Protein 6IQG (pdb70)

Foldseek 3Di:
DKDKDKDFWALVQLQDPVHWTKIKIKIKPQAPPWNDKDKWKAWQNHTDDPKAWDDWDDPVPRMIMTMIMGIDHSVSQLVWTKIKMWIDTPVDPHIDIDIDGFDDDDWWAWDKDKDFFDPVQLVDQKTKIKIKTDDGPPQRKDKFKAWPVGGQHQKDKDRWDQDPVRHTMIMIIHIDGSVCQVPFTKMKMKMADDVDVSRIDIDIDGD/DKDKDKAFWALVQLLDPVHWTKIKIKIKFQAPVWNDKDKWKDFQNNTDPPKDWDDWDDPVPHIIMTMIMGTDHSVSQCVWTKMKIWMDIPVDPDIDIDIDGQPDDDFDAWDKDWDCFDPPPLVDQKTKTKIKTDDGPDQRWDKFKAFPPGGQDQKAKDRWDQDPVRHTMIMIIGIDGSVCLVVQGKMKMWIADPPDDSRIDIDIDGD/DFDDDPHDGDDDD/DFDDDPRHTDDDD

InterPro domains:
  IPR003006 Immunoglobulin/major histocompatibility complex, conserved site [PS00290] (200-206)
  IPR003006 Immunoglobulin/major histocompatibility complex, conserved site [PS00290] (425-431)
  IPR003597 Immunoglobulin C1-set [PF07654] (127-207)
  IPR003597 Immunoglobulin C1-set [PF07654] (242-330)
  IPR003597 Immunoglobulin C1-set [PF07654] (350-434)
  IPR003597 Immunoglobulin C1-set [SM00407] (141-212)
  IPR003597 Immunoglobulin C1-set [SM00407] (258-333)
  IPR003597 Immunoglobulin C1-set [SM00407] (364-437)
  IPR003599 Immunoglobulin domain subtype [SM00409] (7-118)
  IPR003599 Immunoglobulin domain subtype [SM00409] (354-446)
  IPR007110 Immunoglobulin-like domain [PS50835] (1-96)
  IPR007110 Immunoglobulin-like domain [PS50835] (125-218)
  IPR007110 Immunoglobulin-like domain [PS50835] (240-339)
  IPR007110 Immunoglobulin-like domain [PS50835] (348-444)
  IPR013106 Immunoglobulin V-set domain [PF07686] (12-117)
  IPR013106 Immunoglobulin V-set domain [SM00406] (17-98)
  IPR013783 Immunoglobulin-like fold [G3DSA:2.60.40.10] (1-121)
  IPR013783 Immunoglobulin-like fold [G3DSA:2.60.40.10] (122-227)
  IPR013783 Immunoglobulin-like fold [G3DSA:2.60.40.10] (228-339)
  IPR013783 Immunoglobulin-like fold [G3DSA:2.60.40.10] (340-449)

Structure (mmCIF, N/CA/C/O backbone):
data_6IQG
#
_entry.id   6IQG
#
_cell.length_a   66.062
_cell.length_b   60.507
_cell.length_c   69.526
_cell.angle_alpha   90.00
_cell.angle_beta   101.25
_cell.angle_gamma   90.00
#
_symmetry.space_group_name_H-M   'P 1 21 1'
#
loop_
_entity.id
_entity.type
_entity.pdbx_description
1 polymer 'Immunoglobulin gamma-1 heavy chain'
2 polymer '18-mer peptide G(HCS)DCAYHRGELVWCT(HCS)H(NH2)'
3 branched 2-acetamido-2-deoxy-beta-D-glucopyranose-(1-2)-alpha-D-mannopyranose-(1-3)-[2-acetamido-2-deoxy-beta-D-glucopyranose-(1-2)-alpha-D-mannopyranose-(1-6)]beta-D-mannopyranose-(1-4)-2-acetamido-2-deoxy-beta-D-glucopyranose-(1-4)-[alpha-L-fucopyranose-(1-6)]2-acetamido-2-deoxy-beta-D-glucopyranose
4 non-polymer 'CHLORIDE ION'
5 water water
#
loop_
_atom_site.group_PDB
_atom_site.id
_atom_site.type_symbol
_atom_site.label_atom_id
_atom_site.label_alt_id
_atom_site.label_comp_id
_atom_site.label_asym_id
_atom_site.label_entity_id
_atom_site.label_seq_id
_atom_site.pdbx_PDB_ins_code
_atom_site.Cartn_x
_atom_site.Cartn_y
_atom_site.Cartn_z
_atom_site.occupancy
_atom_site.B_iso_or_equiv
_atom_site.auth_seq_id
_atom_site.auth_comp_id
_atom_site.auth_asym_id
_atom_site.auth_atom_id
_atom_site.pdbx_PDB_model_num
ATOM 1 N N . GLY A 1 2 ? 11.896 3.661 -22.089 1.00 41.23 237 GLY A N 1
ATOM 2 C CA . GLY A 1 2 ? 11.198 2.522 -21.490 1.00 47.30 237 GLY A CA 1
ATOM 3 C C . GLY A 1 2 ? 10.736 2.645 -20.027 1.00 52.64 237 GLY A C 1
ATOM 4 O O . GLY A 1 2 ? 11.352 3.362 -19.227 1.00 62.23 237 GLY A O 1
ATOM 5 N N . PRO A 1 3 ? 9.656 1.928 -19.655 1.00 43.98 238 PRO A N 1
ATOM 6 C CA . PRO A 1 3 ? 9.001 1.980 -18.332 1.00 41.92 238 PRO A CA 1
ATOM 7 C C . PRO A 1 3 ? 9.934 1.698 -17.180 1.00 43.42 238 PRO A C 1
ATOM 8 O O . PRO A 1 3 ? 11.035 1.201 -17.398 1.00 46.78 238 PRO A O 1
ATOM 12 N N . SER A 1 4 ? 9.489 1.978 -15.963 1.00 41.29 239 SER A N 1
ATOM 13 C CA . SER A 1 4 ? 10.328 1.724 -14.798 1.00 40.74 239 SER A CA 1
ATOM 14 C C . SER A 1 4 ? 9.552 0.866 -13.784 1.00 37.60 239 SER A C 1
ATOM 15 O O . SER A 1 4 ? 8.323 0.766 -13.849 1.00 32.51 239 SER A O 1
ATOM 18 N N . VAL A 1 5 ? 10.292 0.221 -12.882 1.00 39.09 240 VAL A N 1
ATOM 19 C CA . VAL A 1 5 ? 9.762 -0.779 -11.942 1.00 32.60 240 VAL A CA 1
ATOM 20 C C . VAL A 1 5 ? 10.372 -0.686 -10.555 1.00 34.91 240 VAL A C 1
ATOM 21 O O . VAL A 1 5 ? 11.587 -0.834 -10.379 1.00 35.38 240 VAL A O 1
ATOM 25 N N . PHE A 1 6 ? 9.527 -0.469 -9.560 1.00 37.84 241 PHE A N 1
ATOM 26 C CA . PHE A 1 6 ? 10.001 -0.293 -8.190 1.00 37.23 241 PHE A CA 1
ATOM 27 C C . PHE A 1 6 ? 9.470 -1.367 -7.289 1.00 36.50 241 PHE A C 1
ATOM 28 O O . PHE A 1 6 ? 8.264 -1.553 -7.223 1.00 38.22 241 PHE A O 1
ATOM 36 N N . LEU A 1 7 ? 10.363 -2.074 -6.603 1.00 36.12 242 LEU A N 1
ATOM 37 C CA . LEU A 1 7 ? 9.960 -3.197 -5.761 1.00 35.53 242 LEU A CA 1
ATOM 38 C C . LEU A 1 7 ? 9.983 -2.852 -4.248 1.00 40.02 242 LEU A C 1
ATOM 39 O O . LEU A 1 7 ? 11.042 -2.560 -3.676 1.00 42.52 242 LEU A O 1
ATOM 44 N N . PHE A 1 8 ? 8.815 -2.891 -3.604 1.00 37.36 243 PHE A N 1
ATOM 45 C CA . PHE A 1 8 ? 8.689 -2.438 -2.220 1.00 34.75 243 PHE A CA 1
ATOM 46 C C . PHE A 1 8 ? 8.527 -3.545 -1.159 1.00 30.02 243 PHE A C 1
ATOM 47 O O . PHE A 1 8 ? 7.814 -4.521 -1.350 1.00 32.03 243 PHE A O 1
ATOM 55 N N . PRO A 1 9 ? 9.183 -3.377 -0.016 1.00 30.08 244 PRO A N 1
ATOM 56 C CA . PRO A 1 9 ? 9.080 -4.387 1.033 1.00 32.23 244 PRO A CA 1
ATOM 57 C C . PRO A 1 9 ? 7.741 -4.336 1.727 1.00 29.04 244 PRO A C 1
ATOM 58 O O . PRO A 1 9 ? 7.045 -3.353 1.624 1.00 30.42 244 PRO A O 1
ATOM 62 N N . PRO A 1 10 ? 7.354 -5.414 2.396 1.00 33.28 245 PRO A N 1
ATOM 63 C CA . PRO A 1 10 ? 6.095 -5.360 3.134 1.00 31.84 245 PRO A CA 1
ATOM 64 C C . PRO A 1 10 ? 6.244 -4.463 4.328 1.00 27.13 245 PRO A C 1
ATOM 65 O O . PRO A 1 10 ? 7.358 -4.254 4.768 1.00 24.84 245 PRO A O 1
ATOM 69 N N . LYS A 1 11 ? 5.135 -3.942 4.831 1.00 29.91 246 LYS A N 1
ATOM 70 C CA . LYS A 1 11 ? 5.157 -3.045 5.988 1.00 31.56 246 LYS A CA 1
ATOM 71 C C . LYS A 1 11 ? 5.586 -3.777 7.284 1.00 31.83 246 LYS A C 1
ATOM 72 O O . LYS A 1 11 ? 5.122 -4.871 7.587 1.00 33.80 246 LYS A O 1
ATOM 78 N N . PRO A 1 12 ? 6.499 -3.178 8.046 1.00 28.34 247 PRO A N 1
ATOM 79 C CA . PRO A 1 12 ? 7.041 -3.849 9.221 1.00 31.05 247 PRO A CA 1
ATOM 80 C C . PRO A 1 12 ? 5.978 -4.371 10.221 1.00 37.21 247 PRO A C 1
ATOM 81 O O . PRO A 1 12 ? 6.086 -5.517 10.711 1.00 39.81 247 PRO A O 1
ATOM 85 N N . LYS A 1 13 ? 4.969 -3.571 10.536 1.00 30.31 248 LYS A N 1
ATOM 86 C CA . LYS A 1 13 ? 3.948 -4.089 11.406 1.00 31.93 248 LYS A CA 1
ATOM 87 C C . LYS A 1 13 ? 3.297 -5.287 10.745 1.00 36.92 248 LYS A C 1
ATOM 88 O O . LYS A 1 13 ? 2.779 -6.146 11.431 1.00 41.79 248 LYS A O 1
ATOM 94 N N . ASP A 1 14 ? 3.324 -5.382 9.422 1.00 35.91 249 ASP A N 1
ATOM 95 C CA . ASP A 1 14 ? 2.726 -6.553 8.784 1.00 36.25 249 ASP A CA 1
ATOM 96 C C . ASP A 1 14 ? 3.601 -7.841 8.866 1.00 39.80 249 ASP A C 1
ATOM 97 O O . ASP A 1 14 ? 3.067 -8.953 9.080 1.00 39.04 249 ASP A O 1
ATOM 102 N N . THR A 1 15 ? 4.921 -7.730 8.724 1.00 34.95 250 THR A N 1
ATOM 103 C CA . THR A 1 15 ? 5.719 -8.928 8.897 1.00 35.60 250 THR A CA 1
ATOM 104 C C . THR A 1 15 ? 5.783 -9.305 10.365 1.00 39.88 250 THR A C 1
ATOM 105 O O . THR A 1 15 ? 5.917 -10.491 10.698 1.00 38.72 250 THR A O 1
ATOM 109 N N . LEU A 1 16 ? 5.657 -8.316 11.252 1.00 36.61 251 LEU A N 1
ATOM 110 C CA . LEU A 1 16 ? 5.983 -8.569 12.656 1.00 35.46 251 LEU A CA 1
ATOM 111 C C . LEU A 1 16 ? 4.820 -9.097 13.495 1.00 35.91 251 LEU A C 1
ATOM 112 O O . LEU A 1 16 ? 5.050 -9.758 14.502 1.00 37.89 251 LEU A O 1
ATOM 117 N N . MET A 1 17 ? 3.586 -8.823 13.077 1.00 38.54 252 MET A N 1
ATOM 118 C CA . MET A 1 17 ? 2.387 -9.211 13.829 1.00 35.40 252 MET A CA 1
ATOM 119 C C . MET A 1 17 ? 1.712 -10.344 13.161 1.00 34.88 252 MET A C 1
ATOM 120 O O . MET A 1 17 ? 1.393 -10.283 11.988 1.00 36.00 252 MET A O 1
ATOM 125 N N . ILE A 1 18 ? 1.460 -11.386 13.919 1.00 36.73 253 ILE A N 1
ATOM 126 C CA . ILE A 1 18 ? 0.874 -12.556 13.319 1.00 37.21 253 ILE A CA 1
ATOM 127 C C . ILE A 1 18 ? -0.533 -12.287 12.833 1.00 34.51 253 ILE A C 1
ATOM 128 O O . ILE A 1 18 ? -1.016 -12.966 11.952 1.00 34.76 253 ILE A O 1
ATOM 133 N N . SER A 1 19 ? -1.178 -11.277 13.398 1.00 34.71 254 SER A N 1
ATOM 134 C CA . SER A 1 19 ? -2.558 -10.989 13.073 1.00 31.44 254 SER A CA 1
ATOM 135 C C . SER A 1 19 ? -2.634 -10.322 11.726 1.00 34.95 254 SER A C 1
ATOM 136 O O . SER A 1 19 ? -3.713 -10.241 11.144 1.00 35.73 254 SER A O 1
ATOM 139 N N . ARG A 1 20 ? -1.490 -9.834 11.235 1.00 34.61 255 ARG A N 1
ATOM 140 C CA . ARG A 1 20 ? -1.445 -9.103 9.957 1.00 35.44 255 ARG A CA 1
ATOM 141 C C . ARG A 1 20 ? -0.773 -9.866 8.798 1.00 35.63 255 ARG A C 1
ATOM 142 O O . ARG A 1 20 ? 0.171 -10.627 8.987 1.00 36.24 255 ARG A O 1
ATOM 150 N N . THR A 1 21 ? -1.230 -9.586 7.587 1.00 36.17 256 THR A N 1
ATOM 151 C CA . THR A 1 21 ? -0.723 -10.231 6.375 1.00 39.78 256 THR A CA 1
ATOM 152 C C . THR A 1 21 ? 0.200 -9.450 5.451 1.00 36.75 256 THR A C 1
ATOM 153 O O . THR A 1 21 ? -0.304 -8.818 4.528 1.00 37.19 256 THR A O 1
ATOM 157 N N . PRO A 1 22 ? 1.528 -9.583 5.630 1.00 35.64 257 PRO A N 1
ATOM 158 C CA . PRO A 1 22 ? 2.591 -8.892 4.873 1.00 38.96 257 PRO A CA 1
ATOM 159 C C . PRO A 1 22 ? 2.536 -9.141 3.381 1.00 36.08 257 PRO A C 1
ATOM 160 O O . PRO A 1 22 ? 2.197 -10.264 3.029 1.00 39.95 257 PRO A O 1
ATOM 164 N N . GLU A 1 23 ? 2.860 -8.151 2.543 1.00 30.31 258 GLU A N 1
ATOM 165 C CA . GLU A 1 23 ? 2.932 -8.376 1.106 1.00 30.21 258 GLU A CA 1
ATOM 166 C C . GLU A 1 23 ? 3.975 -7.500 0.394 1.00 33.07 258 GLU A C 1
ATOM 167 O O . GLU A 1 23 ? 4.078 -6.290 0.582 1.00 35.09 258 GLU A O 1
ATOM 173 N N . VAL A 1 24 ? 4.766 -8.156 -0.429 1.00 35.82 259 VAL A N 1
ATOM 174 C CA . VAL A 1 24 ? 5.691 -7.512 -1.356 1.00 37.52 259 VAL A CA 1
ATOM 175 C C . VAL A 1 24 ? 4.975 -6.854 -2.558 1.00 35.08 259 VAL A C 1
ATOM 176 O O . VAL A 1 24 ? 4.262 -7.530 -3.311 1.00 36.29 259 VAL A O 1
ATOM 180 N N . THR A 1 25 ? 5.161 -5.554 -2.758 1.00 30.05 260 THR A N 1
ATOM 181 C CA . THR A 1 25 ? 4.470 -4.877 -3.865 1.00 34.67 260 THR A CA 1
ATOM 182 C C . THR A 1 25 ? 5.389 -4.476 -5.047 1.00 36.97 260 THR A C 1
ATOM 183 O O . THR A 1 25 ? 6.380 -3.761 -4.876 1.00 37.56 260 THR A O 1
ATOM 187 N N . CYS A 1 26 ? 5.046 -4.945 -6.243 1.00 33.32 261 CYS A N 1
ATOM 188 C CA . CYS A 1 26 ? 5.828 -4.668 -7.427 1.00 32.92 261 CYS A CA 1
ATOM 189 C C . CYS A 1 26 ? 5.107 -3.645 -8.271 1.00 33.25 261 CYS A C 1
ATOM 190 O O . CYS A 1 26 ? 3.960 -3.843 -8.647 1.00 33.99 261 CYS A O 1
ATOM 193 N N . VAL A 1 27 ? 5.785 -2.541 -8.565 1.00 37.84 262 VAL A N 1
ATOM 194 C CA . VAL A 1 27 ? 5.144 -1.372 -9.188 1.00 36.67 262 VAL A CA 1
ATOM 195 C C . VAL A 1 27 ? 5.791 -1.002 -10.505 1.00 30.36 262 VAL A C 1
ATOM 196 O O . VAL A 1 27 ? 6.999 -0.841 -10.560 1.00 34.22 262 VAL A O 1
ATOM 200 N N . VAL A 1 28 ? 4.988 -0.846 -11.549 1.00 29.60 263 VAL A N 1
ATOM 201 C CA . VAL A 1 28 ? 5.496 -0.498 -12.881 1.00 30.97 263 VAL A CA 1
ATOM 202 C C . VAL A 1 28 ? 4.918 0.774 -13.448 1.00 28.12 263 VAL A C 1
ATOM 203 O O . VAL A 1 28 ? 3.802 0.784 -13.920 1.00 31.11 263 VAL A O 1
ATOM 207 N N . VAL A 1 29 ? 5.689 1.842 -13.449 1.00 31.99 264 VAL A N 1
ATOM 208 C CA . VAL A 1 29 ? 5.186 3.120 -13.972 1.00 34.70 264 VAL A CA 1
ATOM 209 C C . VAL A 1 29 ? 5.663 3.442 -15.394 1.00 32.61 264 VAL A C 1
ATOM 210 O O . VAL A 1 29 ? 6.409 2.673 -16.008 1.00 33.38 264 VAL A O 1
ATOM 214 N N . ASP A 1 30 ? 5.213 4.580 -15.908 1.00 30.19 265 ASP A N 1
ATOM 215 C CA . ASP A 1 30 ? 5.551 4.980 -17.263 1.00 30.58 265 ASP A CA 1
ATOM 216 C C . ASP A 1 30 ? 5.065 3.964 -18.301 1.00 35.37 265 ASP A C 1
ATOM 217 O O . ASP A 1 30 ? 5.683 3.786 -19.365 1.00 32.55 265 ASP A O 1
ATOM 222 N N . VAL A 1 31 ? 3.964 3.290 -17.987 1.00 34.75 266 VAL A N 1
ATOM 223 C CA . VAL A 1 31 ? 3.373 2.322 -18.895 1.00 33.24 266 VAL A CA 1
ATOM 224 C C . VAL A 1 31 ? 2.574 3.098 -19.938 1.00 34.19 266 VAL A C 1
ATOM 225 O O . VAL A 1 31 ? 1.735 3.937 -19.633 1.00 32.90 266 VAL A O 1
ATOM 229 N N . SER A 1 32 ? 2.877 2.819 -21.191 1.00 39.49 267 SER A N 1
ATOM 230 C CA . SER A 1 32 ? 2.504 3.700 -22.270 1.00 38.87 267 SER A CA 1
ATOM 231 C C . SER A 1 32 ? 1.032 3.613 -22.564 1.00 42.36 267 SER A C 1
ATOM 232 O O . SER A 1 32 ? 0.411 2.570 -22.416 1.00 38.48 267 SER A O 1
ATOM 235 N N . HIS A 1 33 ? 0.477 4.731 -23.003 1.00 49.14 268 HIS A N 1
ATOM 236 C CA . HIS A 1 33 ? -0.925 4.797 -23.400 1.00 49.73 268 HIS A CA 1
ATOM 237 C C . HIS A 1 33 ? -1.234 3.782 -24.552 1.00 47.02 268 HIS A C 1
ATOM 238 O O . HIS A 1 33 ? -2.403 3.621 -24.896 1.00 51.53 268 HIS A O 1
ATOM 245 N N . GLU A 1 34 ? -0.212 3.118 -25.131 1.00 43.14 269 GLU A N 1
ATOM 246 C CA . GLU A 1 34 ? -0.353 2.314 -26.396 1.00 50.81 269 GLU A CA 1
ATOM 247 C C . GLU A 1 34 ? 0.264 0.895 -26.417 1.00 48.09 269 GLU A C 1
ATOM 248 O O . GLU A 1 34 ? 0.161 0.201 -27.418 1.00 47.83 269 GLU A O 1
ATOM 254 N N . ASP A 1 35 ? 0.911 0.489 -25.328 1.00 48.22 270 ASP A N 1
ATOM 255 C CA . ASP A 1 35 ? 1.269 -0.912 -25.056 1.00 42.10 270 ASP A CA 1
ATOM 256 C C . ASP A 1 35 ? 1.201 -1.180 -23.569 1.00 36.43 270 ASP A C 1
ATOM 257 O O . ASP A 1 35 ? 2.226 -1.371 -22.929 1.00 35.74 270 ASP A O 1
ATOM 262 N N . PRO A 1 36 ? -0.005 -1.193 -23.016 1.00 35.20 271 PRO A N 1
ATOM 263 C CA . PRO A 1 36 ? -0.161 -1.237 -21.565 1.00 36.09 271 PRO A CA 1
ATOM 264 C C . PRO A 1 36 ? -0.207 -2.676 -21.032 1.00 38.48 271 PRO A C 1
ATOM 265 O O . PRO A 1 36 ? -0.484 -2.925 -19.858 1.00 39.52 271 PRO A O 1
ATOM 269 N N . GLU A 1 37 ? 0.061 -3.631 -21.906 1.00 38.96 272 GLU A N 1
ATOM 270 C CA . GLU A 1 37 ? 0.041 -5.017 -21.516 1.00 37.82 272 GLU A CA 1
ATOM 271 C C . GLU A 1 37 ? 1.352 -5.384 -20.810 1.00 40.79 272 GLU A C 1
ATOM 272 O O . GLU A 1 37 ? 2.439 -5.331 -21.420 1.00 42.20 272 GLU A O 1
ATOM 278 N N . VAL A 1 38 ? 1.231 -5.723 -19.522 1.00 35.38 273 VAL A N 1
ATOM 279 C CA . VAL A 1 38 ? 2.355 -6.104 -18.662 1.00 35.14 273 VAL A CA 1
ATOM 280 C C . VAL A 1 38 ? 2.237 -7.548 -18.155 1.00 40.93 273 VAL A C 1
ATOM 281 O O . VAL A 1 38 ? 1.195 -7.941 -17.609 1.00 45.88 273 VAL A O 1
ATOM 285 N N . LYS A 1 39 ? 3.292 -8.340 -18.323 1.00 36.09 274 LYS A N 1
ATOM 286 C CA . LYS A 1 39 ? 3.287 -9.715 -17.871 1.00 32.53 274 LYS A CA 1
ATOM 287 C C . LYS A 1 39 ? 4.174 -9.744 -16.656 1.00 37.15 274 LYS A C 1
ATOM 288 O O . LYS A 1 39 ? 5.179 -9.036 -16.625 1.00 35.85 274 LYS A O 1
ATOM 294 N N . PHE A 1 40 ? 3.786 -10.523 -15.634 1.00 40.60 275 PHE A N 1
ATOM 295 C CA . PHE A 1 40 ? 4.597 -10.700 -14.418 1.00 33.89 275 PHE A CA 1
ATOM 296 C C . PHE A 1 40 ? 5.057 -12.154 -14.198 1.00 36.45 275 PHE A C 1
ATOM 297 O O . PHE A 1 40 ? 4.300 -13.092 -14.445 1.00 41.21 275 PHE A O 1
ATOM 305 N N . ASN A 1 41 ? 6.286 -12.344 -13.720 1.00 33.88 276 ASN A N 1
ATOM 306 C CA . ASN A 1 41 ? 6.758 -13.671 -13.323 1.00 34.51 276 ASN A CA 1
ATOM 307 C C . ASN A 1 41 ? 7.351 -13.567 -11.942 1.00 40.42 276 ASN A C 1
ATOM 308 O O . ASN A 1 41 ? 8.398 -12.953 -11.777 1.00 42.44 276 ASN A O 1
ATOM 313 N N . TRP A 1 42 ? 6.708 -14.141 -10.931 1.00 40.18 277 TRP A N 1
ATOM 314 C CA . TRP A 1 42 ? 7.226 -13.974 -9.579 1.00 37.86 277 TRP A CA 1
ATOM 315 C C . TRP A 1 42 ? 8.084 -15.164 -9.153 1.00 42.42 277 TRP A C 1
ATOM 316 O O . TRP A 1 42 ? 7.843 -16.285 -9.577 1.00 48.18 277 TRP A O 1
ATOM 327 N N . TYR A 1 43 ? 9.088 -14.939 -8.316 1.00 41.55 278 TYR A N 1
ATOM 328 C CA . TYR A 1 43 ? 9.946 -16.038 -7.889 1.00 39.72 278 TYR A CA 1
ATOM 329 C C . TYR A 1 43 ? 10.360 -15.879 -6.461 1.00 40.14 278 TYR A C 1
ATOM 330 O O . TYR A 1 43 ? 10.502 -14.758 -5.965 1.00 40.06 278 TYR A O 1
ATOM 339 N N . VAL A 1 44 ? 10.610 -16.995 -5.803 1.00 40.44 279 VAL A N 1
ATOM 340 C CA . VAL A 1 44 ? 11.064 -16.933 -4.425 1.00 41.51 279 VAL A CA 1
ATOM 341 C C . VAL A 1 44 ? 12.378 -17.706 -4.290 1.00 45.73 279 VAL A C 1
ATOM 342 O O . VAL A 1 44 ? 12.388 -18.916 -4.054 1.00 51.01 279 VAL A O 1
ATOM 346 N N . ASP A 1 45 ? 13.499 -17.025 -4.485 1.00 43.51 280 ASP A N 1
ATOM 347 C CA . ASP A 1 45 ? 14.771 -17.735 -4.448 1.00 45.83 280 ASP A CA 1
ATOM 348 C C . ASP A 1 45 ? 14.986 -18.530 -5.703 1.00 47.35 280 ASP A C 1
ATOM 349 O O . ASP A 1 45 ? 15.545 -19.619 -5.664 1.00 51.90 280 ASP A O 1
ATOM 354 N N . GLY A 1 46 ? 14.544 -17.979 -6.821 1.00 49.50 281 GLY A N 1
ATOM 355 C CA . GLY A 1 46 ? 14.710 -18.633 -8.103 1.00 46.46 281 GLY A CA 1
ATOM 356 C C . GLY A 1 46 ? 13.513 -19.521 -8.362 1.00 55.14 281 GLY A C 1
ATOM 357 O O . GLY A 1 46 ? 13.260 -19.905 -9.515 1.00 59.72 281 GLY A O 1
ATOM 358 N N . VAL A 1 47 ? 12.766 -19.857 -7.302 1.00 46.75 282 VAL A N 1
ATOM 359 C CA . VAL A 1 47 ? 11.615 -20.733 -7.480 1.00 46.33 282 VAL A CA 1
ATOM 360 C C . VAL A 1 47 ? 10.420 -19.868 -7.855 1.00 46.77 282 VAL A C 1
ATOM 361 O O . VAL A 1 47 ? 10.199 -18.803 -7.248 1.00 43.83 282 VAL A O 1
ATOM 365 N N . GLU A 1 48 ? 9.673 -20.289 -8.882 1.00 45.78 283 GLU A N 1
ATOM 366 C CA . GLU A 1 48 ? 8.570 -19.457 -9.384 1.00 41.30 283 GLU A CA 1
ATOM 367 C C . GLU A 1 48 ? 7.339 -19.729 -8.603 1.00 41.60 283 GLU A C 1
ATOM 368 O O . GLU A 1 48 ? 7.106 -20.845 -8.148 1.00 49.48 283 GLU A O 1
ATOM 374 N N . VAL A 1 49 ? 6.538 -18.708 -8.399 1.00 39.85 284 VAL A N 1
ATOM 375 C CA . VAL A 1 49 ? 5.309 -18.919 -7.675 1.00 40.56 284 VAL A CA 1
ATOM 376 C C . VAL A 1 49 ? 4.201 -18.222 -8.436 1.00 42.23 284 VAL A C 1
ATOM 377 O O . VAL A 1 49 ? 4.426 -17.175 -9.050 1.00 40.13 284 VAL A O 1
ATOM 381 N N . HIS A 1 50 ? 3.018 -18.838 -8.435 1.00 44.17 285 HIS A N 1
ATOM 382 C CA . HIS A 1 50 ? 1.908 -18.380 -9.264 1.00 40.96 285 HIS A CA 1
ATOM 383 C C . HIS A 1 50 ? 0.660 -17.991 -8.485 1.00 40.63 285 HIS A C 1
ATOM 384 O O . HIS A 1 50 ? -0.448 -18.291 -8.937 1.00 43.00 285 HIS A O 1
ATOM 391 N N . ASN A 1 51 ? 0.811 -17.341 -7.336 1.00 35.17 286 ASN A N 1
ATOM 392 C CA . ASN A 1 51 ? -0.366 -16.962 -6.567 1.00 35.88 286 ASN A CA 1
ATOM 393 C C . ASN A 1 51 ? -0.463 -15.481 -6.361 1.00 40.09 286 ASN A C 1
ATOM 394 O O . ASN A 1 51 ? -0.916 -15.033 -5.307 1.00 38.56 286 ASN A O 1
ATOM 399 N N . ALA A 1 52 ? -0.013 -14.718 -7.349 1.00 41.08 287 ALA A N 1
ATOM 400 C CA . ALA A 1 52 ? 0.099 -13.283 -7.189 1.00 34.83 287 ALA A CA 1
ATOM 401 C C . ALA A 1 52 ? -1.175 -12.642 -7.687 1.00 37.97 287 ALA A C 1
ATOM 402 O O . ALA A 1 52 ? -1.919 -13.282 -8.434 1.00 38.36 287 ALA A O 1
ATOM 404 N N . LYS A 1 53 ? -1.445 -11.404 -7.246 1.00 42.19 288 LYS A N 1
ATOM 405 C CA . LYS A 1 53 ? -2.676 -10.666 -7.595 1.00 38.54 288 LYS A CA 1
ATOM 406 C C . LYS A 1 53 ? -2.339 -9.320 -8.228 1.00 39.15 288 LYS A C 1
ATOM 407 O O . LYS A 1 53 ? -1.389 -8.653 -7.809 1.00 40.37 288 LYS A O 1
ATOM 413 N N . THR A 1 54 ? -3.121 -8.924 -9.235 1.00 37.28 289 THR A N 1
ATOM 414 C CA . THR A 1 54 ? -2.912 -7.640 -9.886 1.00 38.00 289 THR A CA 1
ATOM 415 C C . THR A 1 54 ? -3.968 -6.585 -9.501 1.00 36.26 289 THR A C 1
ATOM 416 O O . THR A 1 54 ? -5.181 -6.762 -9.688 1.00 35.54 289 THR A O 1
ATOM 420 N N . LYS A 1 55 ? -3.477 -5.493 -8.934 1.00 35.05 290 LYS A N 1
ATOM 421 C CA . LYS A 1 55 ? -4.322 -4.402 -8.479 1.00 36.45 290 LYS A CA 1
ATOM 422 C C . LYS A 1 55 ? -4.889 -3.668 -9.698 1.00 34.82 290 LYS A C 1
ATOM 423 O O . LYS A 1 55 ? -4.267 -3.666 -10.742 1.00 38.22 290 LYS A O 1
ATOM 429 N N . PRO A 1 56 ? -6.070 -3.054 -9.582 1.00 31.97 291 PRO A N 1
ATOM 430 C CA . PRO A 1 56 ? -6.675 -2.474 -10.785 1.00 31.21 291 PRO A CA 1
ATOM 431 C C . PRO A 1 56 ? -5.888 -1.319 -11.340 1.00 31.02 291 PRO A C 1
ATOM 432 O O . PRO A 1 56 ? -5.264 -0.564 -10.601 1.00 28.68 291 PRO A O 1
ATOM 436 N N . ARG A 1 57 ? -5.934 -1.211 -12.663 1.00 37.05 292 ARG A N 1
ATOM 437 C CA . ARG A 1 57 ? -5.141 -0.255 -13.429 1.00 31.74 292 ARG A CA 1
ATOM 438 C C . ARG A 1 57 ? -5.481 1.138 -13.035 1.00 35.60 292 ARG A C 1
ATOM 439 O O . ARG A 1 57 ? -6.648 1.500 -13.044 1.00 43.72 292 ARG A O 1
ATOM 447 N N . GLU A 1 58 ? -4.477 1.935 -12.708 1.00 36.44 293 GLU A N 1
ATOM 448 C CA . GLU A 1 58 ? -4.714 3.357 -12.462 1.00 41.80 293 GLU A CA 1
ATOM 449 C C . GLU A 1 58 ? -4.114 4.271 -13.547 1.00 42.63 293 GLU A C 1
ATOM 450 O O . GLU A 1 58 ? -2.902 4.285 -13.763 1.00 39.14 293 GLU A O 1
ATOM 456 N N . GLU A 1 59 ? -4.976 5.027 -14.222 1.00 45.16 294 GLU A N 1
ATOM 457 C CA . GLU A 1 59 ? -4.555 6.037 -15.198 1.00 46.21 294 GLU A CA 1
ATOM 458 C C . GLU A 1 59 ? -4.082 7.279 -14.420 1.00 43.79 294 GLU A C 1
ATOM 459 O O . GLU A 1 59 ? -4.840 7.785 -13.610 1.00 42.69 294 GLU A O 1
ATOM 465 N N . GLN A 1 60 ? -2.852 7.757 -14.672 1.00 40.09 295 GLN A N 1
ATOM 466 C CA . GLN A 1 60 ? -2.209 8.797 -13.851 1.00 39.36 295 GLN A CA 1
ATOM 467 C C . GLN A 1 60 ? -2.482 10.234 -14.292 1.00 40.28 295 GLN A C 1
ATOM 468 O O . GLN A 1 60 ? -2.152 11.203 -13.586 1.00 34.63 295 GLN A O 1
ATOM 474 N N . TYR A 1 61 ? -3.054 10.347 -15.487 1.00 41.16 296 TYR A N 1
ATOM 475 C CA . TYR A 1 61 ? -3.478 11.636 -16.023 1.00 42.23 296 TYR A CA 1
ATOM 476 C C . TYR A 1 61 ? -2.274 12.396 -16.554 1.00 38.91 296 TYR A C 1
ATOM 477 O O . TYR A 1 61 ? -2.414 13.447 -17.150 1.00 39.04 296 TYR A O 1
ATOM 486 N N . ASN A 1 62 ? -1.089 11.836 -16.372 1.00 38.13 297 ASN A N 1
ATOM 487 C CA . ASN A 1 62 ? 0.064 12.343 -17.082 1.00 36.06 297 ASN A CA 1
ATOM 488 C C . ASN A 1 62 ? 0.398 11.429 -18.249 1.00 35.96 297 ASN A C 1
ATOM 489 O O . ASN A 1 62 ? 1.558 11.245 -18.570 1.00 40.18 297 ASN A O 1
ATOM 494 N N . SER A 1 63 ? -0.606 10.836 -18.882 1.00 34.10 298 SER A N 1
ATOM 495 C CA . SER A 1 63 ? -0.364 10.077 -20.132 1.00 42.71 298 SER A CA 1
ATOM 496 C C . SER A 1 63 ? 0.155 8.657 -19.960 1.00 43.17 298 SER A C 1
ATOM 497 O O . SER A 1 63 ? 0.366 7.943 -20.956 1.00 43.46 298 SER A O 1
ATOM 500 N N . THR A 1 64 ? 0.383 8.253 -18.713 1.00 37.36 299 THR A N 1
ATOM 501 C CA . THR A 1 64 ? 0.865 6.919 -18.464 1.00 34.21 299 THR A CA 1
ATOM 502 C C . THR A 1 64 ? 0.030 6.147 -17.480 1.00 33.41 299 THR A C 1
ATOM 503 O O . THR A 1 64 ? -0.723 6.701 -16.675 1.00 33.04 299 THR A O 1
ATOM 507 N N . TYR A 1 65 ? 0.200 4.834 -17.554 1.00 35.84 300 TYR A N 1
ATOM 508 C CA . TYR A 1 65 ? -0.433 3.925 -16.625 1.00 35.15 300 TYR A CA 1
ATOM 509 C C . TYR A 1 65 ? 0.517 3.402 -15.572 1.00 33.09 300 TYR A C 1
ATOM 510 O O . TYR A 1 65 ? 1.654 3.078 -15.850 1.00 29.73 300 TYR A O 1
ATOM 519 N N . ARG A 1 66 ? -0.019 3.305 -14.360 1.00 36.88 301 ARG A N 1
ATOM 520 C CA . ARG A 1 66 ? 0.622 2.705 -13.221 1.00 30.16 301 ARG A CA 1
ATOM 521 C C . ARG A 1 66 ? -0.017 1.358 -12.985 1.00 32.54 301 ARG A C 1
ATOM 522 O O . ARG A 1 66 ? -1.181 1.275 -12.558 1.00 33.05 301 ARG A O 1
ATOM 530 N N . VAL A 1 67 ? 0.765 0.318 -13.278 1.00 35.06 302 VAL A N 1
ATOM 531 C CA . VAL A 1 67 ? 0.406 -1.105 -13.158 1.00 32.17 302 VAL A CA 1
ATOM 532 C C . VAL A 1 67 ? 1.072 -1.800 -11.969 1.00 31.28 302 VAL A C 1
ATOM 533 O O . VAL A 1 67 ? 2.291 -1.861 -11.926 1.00 31.26 302 VAL A O 1
ATOM 537 N N . VAL A 1 68 ? 0.300 -2.347 -11.028 1.00 33.42 303 VAL A N 1
ATOM 538 C CA . VAL A 1 68 ? 0.874 -2.931 -9.786 1.00 32.43 303 VAL A CA 1
ATOM 539 C C . VAL A 1 68 ? 0.495 -4.417 -9.520 1.00 34.70 303 VAL A C 1
ATOM 540 O O . VAL A 1 68 ? -0.679 -4.775 -9.571 1.00 41.17 303 VAL A O 1
ATOM 544 N N . SER A 1 69 ? 1.458 -5.289 -9.242 1.00 31.10 304 SER A N 1
ATOM 545 C CA . SER A 1 69 ? 1.105 -6.656 -8.858 1.00 32.79 304 SER A CA 1
ATOM 546 C C . SER A 1 69 ? 1.636 -6.932 -7.508 1.00 33.40 304 SER A C 1
ATOM 547 O O . SER A 1 69 ? 2.828 -6.810 -7.270 1.00 35.03 304 SER A O 1
ATOM 550 N N . VAL A 1 70 ? 0.739 -7.342 -6.631 1.00 37.10 305 VAL A N 1
ATOM 551 C CA . VAL A 1 70 ? 1.073 -7.621 -5.244 1.00 38.96 305 VAL A CA 1
ATOM 552 C C . VAL A 1 70 ? 1.168 -9.137 -4.958 1.00 38.20 305 VAL A C 1
ATOM 553 O O . VAL A 1 70 ? 0.354 -9.930 -5.442 1.00 34.31 305 VAL A O 1
ATOM 557 N N . LEU A 1 71 ? 2.178 -9.514 -4.175 1.00 36.86 306 LEU A N 1
ATOM 558 C CA . LEU A 1 71 ? 2.351 -10.888 -3.706 1.00 36.43 306 LEU A CA 1
ATOM 559 C C . LEU A 1 71 ? 2.461 -11.034 -2.182 1.00 36.74 306 LEU A C 1
ATOM 560 O O . LEU A 1 71 ? 3.437 -10.598 -1.568 1.00 36.07 306 LEU A O 1
ATOM 565 N N . THR A 1 72 ? 1.460 -11.678 -1.590 1.00 40.74 307 THR A N 1
ATOM 566 C CA . THR A 1 72 ? 1.509 -12.103 -0.182 1.00 40.22 307 THR A CA 1
ATOM 567 C C . THR A 1 72 ? 2.810 -12.848 0.148 1.00 38.50 307 THR A C 1
ATOM 568 O O . THR A 1 72 ? 3.294 -13.650 -0.664 1.00 38.98 307 THR A O 1
ATOM 572 N N . VAL A 1 73 ? 3.408 -12.573 1.305 1.00 33.25 308 VAL A N 1
ATOM 573 C CA . VAL A 1 73 ? 4.533 -13.396 1.718 1.00 36.17 308 VAL A CA 1
ATOM 574 C C . VAL A 1 73 ? 4.281 -13.906 3.116 1.00 35.05 308 VAL A C 1
ATOM 575 O O . VAL A 1 73 ? 3.594 -13.264 3.905 1.00 39.35 308 VAL A O 1
ATOM 579 N N . LEU A 1 74 ? 4.833 -15.075 3.412 1.00 30.44 309 LEU A N 1
ATOM 580 C CA . LEU A 1 74 ? 4.734 -15.668 4.735 1.00 34.73 309 LEU A CA 1
ATOM 581 C C . LEU A 1 74 ? 5.630 -14.997 5.787 1.00 39.70 309 LEU A C 1
ATOM 582 O O . LEU A 1 74 ? 6.818 -14.820 5.564 1.00 40.64 309 LEU A O 1
ATOM 587 N N . HIS A 1 75 ? 5.061 -14.639 6.938 1.00 40.64 310 HIS A N 1
ATOM 588 C CA . HIS A 1 75 ? 5.836 -14.056 8.015 1.00 37.57 310 HIS A CA 1
ATOM 589 C C . HIS A 1 75 ? 7.162 -14.789 8.242 1.00 41.10 310 HIS A C 1
ATOM 590 O O . HIS A 1 75 ? 8.188 -14.161 8.494 1.00 42.91 310 HIS A O 1
ATOM 597 N N . GLN A 1 76 ? 7.137 -16.121 8.168 1.00 46.67 311 GLN A N 1
ATOM 598 C CA . GLN A 1 76 ? 8.313 -16.952 8.450 1.00 44.48 311 GLN A CA 1
ATOM 599 C C . GLN A 1 76 ? 9.314 -16.969 7.285 1.00 45.63 311 GLN A C 1
ATOM 600 O O . GLN A 1 76 ? 10.518 -17.012 7.531 1.00 49.82 311 GLN A O 1
ATOM 606 N N . ASP A 1 77 ? 8.826 -16.918 6.036 1.00 45.56 312 ASP A N 1
ATOM 607 C CA . ASP A 1 77 ? 9.677 -16.860 4.817 1.00 43.70 312 ASP A CA 1
ATOM 608 C C . ASP A 1 77 ? 10.478 -15.558 4.706 1.00 43.21 312 ASP A C 1
ATOM 609 O O . ASP A 1 77 ? 11.631 -15.572 4.242 1.00 40.93 312 ASP A O 1
ATOM 614 N N . TRP A 1 78 ? 9.856 -14.448 5.135 1.00 41.96 313 TRP A N 1
ATOM 615 C CA . TRP A 1 78 ? 10.423 -13.099 5.009 1.00 42.89 313 TRP A CA 1
ATOM 616 C C . TRP A 1 78 ? 11.406 -12.782 6.115 1.00 43.12 313 TRP A C 1
ATOM 617 O O . TRP A 1 78 ? 12.426 -12.140 5.881 1.00 45.08 313 TRP A O 1
ATOM 628 N N . LEU A 1 79 ? 11.110 -13.217 7.323 1.00 42.61 314 LEU A N 1
ATOM 629 C CA . LEU A 1 79 ? 12.079 -13.050 8.399 1.00 45.60 314 LEU A CA 1
ATOM 630 C C . LEU A 1 79 ? 13.357 -13.907 8.187 1.00 45.67 314 LEU A C 1
ATOM 631 O O . LEU A 1 79 ? 14.490 -13.445 8.425 1.00 37.52 314 LEU A O 1
ATOM 636 N N . ASN A 1 80 ? 13.170 -15.146 7.724 1.00 47.73 315 ASN A N 1
ATOM 637 C CA . ASN A 1 80 ? 14.313 -16.020 7.462 1.00 48.98 315 ASN A CA 1
ATOM 638 C C . ASN A 1 80 ? 15.213 -15.456 6.369 1.00 53.18 315 ASN A C 1
ATOM 639 O O . ASN A 1 80 ? 16.429 -15.660 6.421 1.00 61.15 315 ASN A O 1
ATOM 644 N N . GLY A 1 81 ? 14.628 -14.749 5.396 1.00 45.16 316 GLY A N 1
ATOM 645 C CA . GLY A 1 81 ? 15.410 -13.949 4.480 1.00 40.86 316 GLY A CA 1
ATOM 646 C C . GLY A 1 81 ? 15.220 -14.305 3.026 1.00 39.74 316 GLY A C 1
ATOM 647 O O . GLY A 1 81 ? 16.059 -13.952 2.198 1.00 39.26 316 GLY A O 1
ATOM 648 N N . LYS A 1 82 ? 14.117 -14.972 2.709 1.00 35.20 317 LYS A N 1
ATOM 649 C CA . LYS A 1 82 ? 13.862 -15.411 1.344 1.00 36.09 317 LYS A CA 1
ATOM 650 C C . LYS A 1 82 ? 13.781 -14.261 0.337 1.00 40.52 317 LYS A C 1
ATOM 651 O O . LYS A 1 82 ? 13.052 -13.297 0.545 1.00 42.49 317 LYS A O 1
ATOM 657 N N . GLU A 1 83 ? 14.539 -14.343 -0.761 1.00 43.57 318 GLU A N 1
ATOM 658 C CA . GLU A 1 83 ? 14.612 -13.214 -1.693 1.00 41.53 318 GLU A CA 1
ATOM 659 C C . GLU A 1 83 ? 13.443 -13.232 -2.651 1.00 40.02 318 GLU A C 1
ATOM 660 O O . GLU A 1 83 ? 13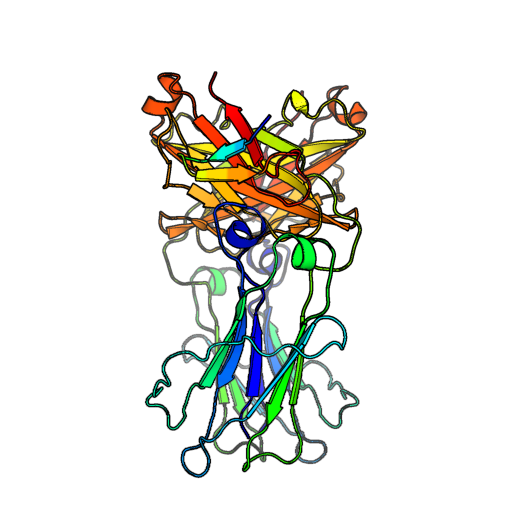.060 -14.275 -3.149 1.00 43.05 318 GLU A O 1
ATOM 666 N N . TYR A 1 84 ? 12.865 -12.068 -2.890 1.00 42.29 319 TYR A N 1
ATOM 667 C CA . TYR A 1 84 ? 11.717 -11.929 -3.780 1.00 39.68 319 TYR A CA 1
ATOM 668 C C . TYR A 1 84 ? 12.108 -11.125 -5.029 1.00 42.91 319 TYR A C 1
ATOM 669 O O . TYR A 1 84 ? 12.697 -10.033 -4.945 1.00 41.67 319 TYR A O 1
ATOM 678 N N . LYS A 1 85 ? 11.791 -11.679 -6.194 1.00 44.41 320 LYS A N 1
ATOM 679 C CA . LYS A 1 85 ? 12.292 -11.165 -7.470 1.00 40.67 320 LYS A CA 1
ATOM 680 C C . LYS A 1 85 ? 11.121 -10.984 -8.386 1.00 41.66 320 LYS A C 1
ATOM 681 O O . LYS A 1 85 ? 10.448 -11.949 -8.721 1.00 42.27 320 LYS A O 1
ATOM 687 N N . CYS A 1 86 ? 10.860 -9.739 -8.765 1.00 44.12 321 CYS A N 1
ATOM 688 C CA . CYS A 1 86 ? 9.766 -9.407 -9.671 1.00 40.64 321 CYS A CA 1
ATOM 689 C C . CYS A 1 86 ? 10.345 -9.252 -11.058 1.00 38.89 321 CYS A C 1
ATOM 690 O O . CYS A 1 86 ? 11.484 -8.820 -11.184 1.00 40.41 321 CYS A O 1
ATOM 693 N N . LYS A 1 87 ? 9.580 -9.612 -12.087 1.00 36.59 322 LYS A N 1
ATOM 694 C CA . LYS A 1 87 ? 10.078 -9.587 -13.464 1.00 35.79 322 LYS A CA 1
ATOM 695 C C . LYS A 1 87 ? 9.003 -9.020 -14.384 1.00 36.17 322 LYS A C 1
ATOM 696 O O . LYS A 1 87 ? 7.924 -9.591 -14.569 1.00 34.25 322 LYS A O 1
ATOM 702 N N . VAL A 1 88 ? 9.324 -7.874 -14.961 1.00 32.47 323 VAL A N 1
ATOM 703 C CA . VAL A 1 88 ? 8.373 -7.107 -15.720 1.00 31.90 323 VAL A CA 1
ATOM 704 C C . VAL A 1 88 ? 8.733 -7.151 -17.187 1.00 32.20 323 VAL A C 1
ATOM 705 O O . VAL A 1 88 ? 9.863 -6.828 -17.536 1.00 33.54 323 VAL A O 1
ATOM 709 N N . SER A 1 89 ? 7.788 -7.555 -18.033 1.00 30.83 324 SER A N 1
ATOM 710 C CA . SER A 1 89 ? 7.991 -7.582 -19.493 1.00 36.33 324 SER A CA 1
ATOM 711 C C . SER A 1 89 ? 7.000 -6.656 -20.182 1.00 40.07 324 SER A C 1
ATOM 712 O O . SER A 1 89 ? 5.915 -6.407 -19.674 1.00 42.16 324 SER A O 1
ATOM 715 N N . ASN A 1 90 ? 7.348 -6.159 -21.356 1.00 41.75 325 ASN A N 1
ATOM 716 C CA . ASN A 1 90 ? 6.427 -5.261 -22.031 1.00 41.25 325 ASN A CA 1
ATOM 717 C C . ASN A 1 90 ? 6.943 -4.925 -23.409 1.00 41.87 325 ASN A C 1
ATOM 718 O O . ASN A 1 90 ? 8.110 -4.590 -23.582 1.00 39.75 325 ASN A O 1
ATOM 723 N N . LYS A 1 91 ? 6.069 -5.003 -24.396 1.00 43.92 326 LYS A N 1
ATOM 724 C CA . LYS A 1 91 ? 6.504 -4.748 -25.755 1.00 45.17 326 LYS A CA 1
ATOM 725 C C . LYS A 1 91 ? 7.349 -3.479 -25.828 1.00 42.64 326 LYS A C 1
ATOM 726 O O . LYS A 1 91 ? 8.225 -3.373 -26.695 1.00 46.75 326 LYS A O 1
ATOM 732 N N . ALA A 1 92 ? 7.111 -2.523 -24.940 1.00 36.12 327 ALA A N 1
ATOM 733 C CA . ALA A 1 92 ? 7.845 -1.263 -25.017 1.00 41.65 327 ALA A CA 1
ATOM 734 C C . ALA A 1 92 ? 9.161 -1.297 -24.235 1.00 42.16 327 ALA A C 1
ATOM 735 O O . ALA A 1 92 ? 9.770 -0.271 -23.943 1.00 40.67 327 ALA A O 1
ATOM 737 N N . LEU A 1 93 ? 9.607 -2.498 -23.928 1.00 41.91 328 LEU A N 1
ATOM 738 C CA . LEU A 1 93 ? 10.713 -2.682 -23.026 1.00 39.45 328 LEU A CA 1
ATOM 739 C C . LEU A 1 93 ? 11.528 -3.826 -23.538 1.00 48.09 328 LEU A C 1
ATOM 740 O O . LEU A 1 93 ? 11.131 -4.998 -23.377 1.00 52.26 328 LEU A O 1
ATOM 745 N N . PRO A 1 94 ? 12.675 -3.511 -24.146 1.00 47.08 329 PRO A N 1
ATOM 746 C CA . PRO A 1 94 ? 13.511 -4.556 -24.741 1.00 40.81 329 PRO A CA 1
ATOM 747 C C . PRO A 1 94 ? 13.453 -5.777 -23.853 1.00 48.36 329 PRO A C 1
ATOM 748 O O . PRO A 1 94 ? 12.390 -6.425 -23.716 1.00 52.96 329 PRO A O 1
ATOM 752 N N . ALA A 1 95 ? 14.567 -6.071 -23.194 1.00 45.17 330 ALA A N 1
ATOM 753 C CA . ALA A 1 95 ? 14.579 -7.206 -22.280 1.00 46.26 330 ALA A CA 1
ATOM 754 C C . ALA A 1 95 ? 13.746 -6.932 -21.034 1.00 42.85 330 ALA A C 1
ATOM 755 O O . ALA A 1 95 ? 13.829 -5.869 -20.428 1.00 43.37 330 ALA A O 1
ATOM 757 N N . PRO A 1 96 ? 12.922 -7.898 -20.665 1.00 38.54 331 PRO A N 1
ATOM 758 C CA . PRO A 1 96 ? 12.292 -7.894 -19.352 1.00 38.07 331 PRO A CA 1
ATOM 759 C C . PRO A 1 96 ? 13.156 -7.224 -18.272 1.00 34.72 331 PRO A C 1
ATOM 760 O O . PRO A 1 96 ? 14.358 -7.278 -18.466 1.00 36.48 331 PRO A O 1
ATOM 764 N N . ILE A 1 97 ? 12.564 -6.627 -17.214 1.00 33.06 332 ILE A N 1
ATOM 765 C CA . ILE A 1 97 ? 13.270 -6.014 -16.063 1.00 29.08 332 ILE A CA 1
ATOM 766 C C . ILE A 1 97 ? 13.060 -6.801 -14.793 1.00 34.01 332 ILE A C 1
ATOM 767 O O . ILE A 1 97 ? 11.932 -7.158 -14.486 1.00 36.18 332 ILE A O 1
ATOM 772 N N . GLU A 1 98 ? 14.120 -7.041 -14.030 1.00 32.36 333 GLU A N 1
ATOM 773 C CA . GLU A 1 98 ? 14.016 -7.810 -12.811 1.00 27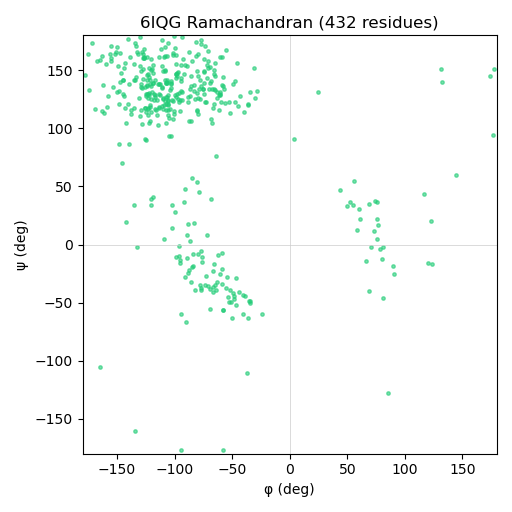.85 333 GLU A CA 1
ATOM 774 C C . GLU A 1 98 ? 14.534 -7.035 -11.646 1.00 33.15 333 GLU A C 1
ATOM 775 O O . GLU A 1 98 ? 15.573 -6.416 -11.751 1.00 36.08 333 GLU A O 1
ATOM 781 N N . LYS A 1 99 ? 13.818 -7.096 -10.520 1.00 41.67 334 LYS A N 1
ATOM 782 C CA . LYS A 1 99 ? 14.179 -6.423 -9.260 1.00 37.77 334 LYS A CA 1
ATOM 783 C C . LYS A 1 99 ? 13.971 -7.401 -8.103 1.00 41.19 334 LYS A C 1
ATOM 784 O O . LYS A 1 99 ? 13.160 -8.327 -8.213 1.00 43.74 334 LYS A O 1
ATOM 790 N N . THR A 1 100 ? 14.688 -7.195 -6.999 1.00 44.41 335 THR A N 1
ATOM 791 C CA . THR A 1 100 ? 14.718 -8.168 -5.896 1.00 47.22 335 THR A CA 1
ATOM 792 C C . THR A 1 100 ? 14.808 -7.481 -4.527 1.00 50.43 335 THR A C 1
ATOM 793 O O . THR A 1 100 ? 15.642 -6.595 -4.320 1.00 52.45 335 THR A O 1
ATOM 797 N N . ILE A 1 101 ? 13.935 -7.864 -3.599 1.00 49.19 336 ILE A N 1
ATOM 798 C CA . ILE A 1 101 ? 14.059 -7.384 -2.213 1.00 51.02 336 ILE A CA 1
ATOM 799 C C . ILE A 1 101 ? 14.082 -8.541 -1.208 1.00 45.21 336 ILE A C 1
ATOM 800 O O . ILE A 1 101 ? 13.789 -9.688 -1.555 1.00 44.57 336 ILE A O 1
ATOM 805 N N . SER A 1 102 ? 14.428 -8.220 0.037 1.00 44.21 337 SER A N 1
ATOM 806 C CA . SER A 1 102 ? 14.459 -9.203 1.114 1.00 42.63 337 SER A CA 1
ATOM 807 C C . SER A 1 102 ? 14.952 -8.603 2.438 1.00 37.53 337 SER A C 1
ATOM 808 O O . SER A 1 102 ? 15.721 -7.646 2.469 1.00 34.85 337 SER A O 1
ATOM 811 N N . LYS A 1 103 ? 14.484 -9.168 3.536 1.00 37.23 338 LYS A N 1
ATOM 812 C CA . LYS A 1 103 ? 14.976 -8.757 4.828 1.00 36.78 338 LYS A CA 1
ATOM 813 C C . LYS A 1 103 ? 16.461 -8.428 4.733 1.00 39.21 338 LYS A C 1
ATOM 814 O O . LYS A 1 103 ? 17.277 -9.275 4.341 1.00 39.72 338 LYS A O 1
ATOM 820 N N . ALA A 1 104 ? 16.797 -7.185 5.075 1.00 35.67 339 ALA A N 1
ATOM 821 C CA . ALA A 1 104 ? 18.176 -6.753 5.224 1.00 31.35 339 ALA A CA 1
ATOM 822 C C . ALA A 1 104 ? 19.043 -7.855 5.771 1.00 38.24 339 ALA A C 1
ATOM 823 O O . ALA A 1 104 ? 18.714 -8.503 6.782 1.00 39.47 339 ALA A O 1
ATOM 825 N N . LYS A 1 105 ? 20.167 -8.067 5.112 1.00 37.90 340 LYS A N 1
ATOM 826 C CA . LYS A 1 105 ? 21.057 -9.132 5.513 1.00 37.56 340 LYS A CA 1
ATOM 827 C C . LYS A 1 105 ? 21.876 -8.668 6.701 1.00 33.41 340 LYS A C 1
ATOM 828 O O . LYS A 1 105 ? 22.201 -7.505 6.810 1.00 37.33 340 LYS A O 1
ATOM 834 N N . GLY A 1 106 ? 22.177 -9.563 7.620 1.00 35.26 341 GLY A N 1
ATOM 835 C CA . GLY A 1 106 ? 22.961 -9.178 8.771 1.00 35.37 341 GLY A CA 1
ATOM 836 C C . GLY A 1 106 ? 22.294 -9.696 10.014 1.00 39.22 341 GLY A C 1
ATOM 837 O O . GLY A 1 106 ? 21.068 -9.682 10.115 1.00 37.26 341 GLY A O 1
ATOM 838 N N . GLN A 1 107 ? 23.099 -10.176 10.950 1.00 42.44 342 GLN A N 1
ATOM 839 C CA . GLN A 1 107 ? 22.564 -10.717 12.182 1.00 38.84 342 GLN A CA 1
ATOM 840 C C . GLN A 1 107 ? 21.650 -9.719 12.813 1.00 36.87 342 GLN A C 1
ATOM 841 O O . GLN A 1 107 ? 22.038 -8.578 13.067 1.00 38.90 342 GLN A O 1
ATOM 847 N N . PRO A 1 108 ? 20.408 -10.130 13.030 1.00 35.53 343 PRO A N 1
ATOM 848 C CA . PRO A 1 108 ? 19.464 -9.314 13.767 1.00 34.74 343 PRO A CA 1
ATOM 849 C C . PRO A 1 108 ? 19.957 -9.054 15.169 1.00 36.20 343 PRO A C 1
ATOM 850 O O . PRO A 1 108 ? 20.324 -10.010 15.849 1.00 37.48 343 PRO A O 1
ATOM 854 N N . ARG A 1 109 ? 19.962 -7.791 15.586 1.00 33.54 344 ARG A N 1
ATOM 855 C CA . ARG A 1 109 ? 20.323 -7.446 16.946 1.00 33.70 344 ARG A CA 1
ATOM 856 C C . ARG A 1 109 ? 19.136 -6.829 17.715 1.00 32.97 344 ARG A C 1
ATOM 857 O O . ARG A 1 109 ? 18.539 -5.849 17.270 1.00 34.48 344 ARG A O 1
ATOM 865 N N . GLU A 1 110 ? 18.791 -7.422 18.859 1.00 32.74 345 GLU A N 1
ATOM 866 C CA . GLU A 1 110 ? 17.683 -6.945 19.700 1.00 33.70 345 GLU A CA 1
ATOM 867 C C . GLU A 1 110 ? 17.989 -5.552 20.287 1.00 35.47 345 GLU A C 1
ATOM 868 O O . GLU A 1 110 ? 19.108 -5.318 20.788 1.00 31.55 345 GLU A O 1
ATOM 874 N N . PRO A 1 111 ? 16.993 -4.623 20.217 1.00 34.51 346 PRO A N 1
ATOM 875 C CA . PRO A 1 111 ? 17.033 -3.245 20.726 1.00 30.44 346 PRO A CA 1
ATOM 876 C C . PRO A 1 111 ? 16.915 -3.151 22.229 1.00 31.88 346 PRO A C 1
ATOM 877 O O . PRO A 1 111 ? 16.128 -3.861 22.862 1.00 31.51 346 PRO A O 1
ATOM 881 N N . GLN A 1 112 ? 17.712 -2.270 22.803 1.00 28.77 347 GLN A N 1
ATOM 882 C CA . GLN A 1 112 ? 17.469 -1.914 24.162 1.00 33.91 347 GLN A CA 1
ATOM 883 C C . GLN A 1 112 ? 16.621 -0.665 24.142 1.00 31.58 347 GLN A C 1
ATOM 884 O O . GLN A 1 112 ? 16.896 0.265 23.415 1.00 32.79 347 GLN A O 1
ATOM 890 N N . VAL A 1 113 ? 15.560 -0.654 24.920 1.00 33.41 348 VAL A N 1
ATOM 891 C CA . VAL A 1 113 ? 14.685 0.493 24.934 1.00 34.70 348 VAL A CA 1
ATOM 892 C C . VAL A 1 113 ? 14.821 1.228 26.255 1.00 36.20 348 VAL A C 1
ATOM 893 O O . VAL A 1 113 ? 14.677 0.628 27.315 1.00 36.58 348 VAL A O 1
ATOM 897 N N . TYR A 1 114 ? 15.121 2.527 26.187 1.00 35.14 349 TYR A N 1
ATOM 898 C CA . TYR A 1 114 ? 15.169 3.348 27.387 1.00 35.01 349 TYR A CA 1
ATOM 899 C C . TYR A 1 114 ? 14.241 4.575 27.335 1.00 39.83 349 TYR A C 1
ATOM 900 O O . TYR A 1 114 ? 14.124 5.279 26.334 1.00 40.23 349 TYR A O 1
ATOM 909 N N . THR A 1 115 ? 13.553 4.819 28.436 1.00 43.93 350 THR A N 1
ATOM 910 C CA . THR A 1 115 ? 12.634 5.932 28.496 1.00 39.95 350 THR A CA 1
ATOM 911 C C . THR A 1 115 ? 13.253 6.975 29.369 1.00 40.45 350 THR A C 1
ATOM 912 O O . THR A 1 115 ? 13.550 6.696 30.536 1.00 43.51 350 THR A O 1
ATOM 916 N N . LEU A 1 116 ? 13.456 8.163 28.806 1.00 42.52 351 LEU A N 1
ATOM 917 C CA . LEU A 1 116 ? 14.126 9.269 29.500 1.00 38.16 351 LEU A CA 1
ATOM 918 C C . LEU A 1 116 ? 13.105 10.352 29.813 1.00 41.51 351 LEU A C 1
ATOM 919 O O . LEU A 1 116 ? 12.521 10.920 28.888 1.00 42.46 351 LEU A O 1
ATOM 924 N N . PRO A 1 117 ? 12.866 10.624 31.120 1.00 44.39 352 PRO A N 1
ATOM 925 C CA . PRO A 1 117 ? 11.962 11.688 31.586 1.00 35.54 352 PRO A CA 1
ATOM 926 C C . PRO A 1 117 ? 12.417 13.036 31.104 1.00 36.15 352 PRO A C 1
ATOM 927 O O . PRO A 1 117 ? 13.595 13.159 30.723 1.00 32.15 352 PRO A O 1
ATOM 931 N N . PRO A 1 118 ? 11.496 14.026 31.113 1.00 39.88 353 PRO A N 1
ATOM 932 C CA . PRO A 1 118 ? 11.772 15.399 30.687 1.00 36.61 353 PRO A CA 1
ATOM 933 C C . PRO A 1 118 ? 12.714 16.059 31.678 1.00 35.55 353 PRO A C 1
ATOM 934 O O . PRO A 1 118 ? 12.598 15.797 32.869 1.00 36.10 353 PRO A O 1
ATOM 938 N N . SER A 1 119 ? 13.659 16.855 31.194 1.00 33.97 354 SER A N 1
ATOM 939 C CA . SER A 1 119 ? 14.660 17.426 32.075 1.00 41.28 354 SER A CA 1
ATOM 940 C C . SER A 1 119 ? 14.045 18.456 32.994 1.00 49.23 354 SER A C 1
ATOM 941 O O . SER A 1 119 ? 13.054 19.098 32.642 1.00 46.94 354 SER A O 1
ATOM 944 N N . ARG A 1 120 ? 14.648 18.640 34.162 1.00 55.19 355 ARG A N 1
ATOM 945 C CA . ARG A 1 120 ? 14.148 19.638 35.101 1.00 55.87 355 ARG A CA 1
ATOM 946 C C . ARG A 1 120 ? 13.922 21.010 34.402 1.00 53.74 355 ARG A C 1
ATOM 947 O O . ARG A 1 120 ? 12.896 21.651 34.614 1.00 53.63 355 ARG A O 1
ATOM 955 N N . ASP A 1 121 ? 14.845 21.433 33.533 1.00 53.18 356 ASP A N 1
ATOM 956 C CA . ASP A 1 121 ? 14.743 22.733 32.872 1.00 48.60 356 ASP A CA 1
ATOM 957 C C . ASP A 1 121 ? 13.499 22.895 31.973 1.00 47.91 356 ASP A C 1
ATOM 958 O O . ASP A 1 121 ? 13.236 23.997 31.496 1.00 47.34 356 ASP A O 1
ATOM 963 N N . GLU A 1 122 ? 12.741 21.825 31.724 1.00 47.31 357 GLU A N 1
ATOM 964 C CA . GLU A 1 122 ? 11.672 21.881 30.711 1.00 46.26 357 GLU A CA 1
ATOM 965 C C . GLU A 1 122 ? 10.339 22.110 31.383 1.00 45.06 357 GLU A C 1
ATOM 966 O O . GLU A 1 122 ? 9.325 22.414 30.749 1.00 46.96 357 GLU A O 1
ATOM 972 N N . LEU A 1 123 ? 10.326 21.988 32.692 1.00 45.72 358 LEU A N 1
ATOM 973 C CA . LEU A 1 123 ? 9.057 22.089 33.380 1.00 49.14 358 LEU A CA 1
ATOM 974 C C . LEU A 1 123 ? 8.453 23.544 33.424 1.00 47.93 358 LEU A C 1
ATOM 975 O O . LEU A 1 123 ? 7.416 23.780 34.056 1.00 46.65 358 LEU A O 1
ATOM 980 N N . THR A 1 124 ? 9.052 24.494 32.709 1.00 45.63 359 THR A N 1
ATOM 981 C CA . THR A 1 124 ? 8.487 25.846 32.653 1.00 49.67 359 THR A CA 1
ATOM 982 C C . THR A 1 124 ? 7.441 26.010 31.519 1.00 48.47 359 THR A C 1
ATOM 983 O O . THR A 1 124 ? 6.557 26.890 31.570 1.00 39.52 359 THR A O 1
ATOM 987 N N . LYS A 1 125 ? 7.518 25.136 30.520 1.00 47.01 360 LYS A N 1
ATOM 988 C CA . LYS A 1 125 ? 6.667 25.284 29.343 1.00 46.61 360 LYS A CA 1
ATOM 989 C C . LYS A 1 125 ? 5.314 24.587 29.538 1.00 43.37 360 LYS A C 1
ATOM 990 O O . LYS A 1 125 ? 5.121 23.804 30.472 1.00 38.80 360 LYS A O 1
ATOM 996 N N . ASN A 1 126 ? 4.367 24.899 28.666 1.00 42.32 361 ASN A N 1
ATOM 997 C CA . ASN A 1 126 ? 3.056 24.278 28.750 1.00 34.59 361 ASN A CA 1
ATOM 998 C C . ASN A 1 126 ? 3.108 22.784 28.788 1.00 36.46 361 ASN A C 1
ATOM 999 O O . ASN A 1 126 ? 2.459 22.182 29.627 1.00 42.10 361 ASN A O 1
ATOM 1004 N N . GLN A 1 127 ? 3.865 22.191 27.855 1.00 41.90 362 GLN A N 1
ATOM 1005 C CA . GLN A 1 127 ? 3.984 20.729 27.653 1.00 37.43 362 GLN A CA 1
ATOM 1006 C C . GLN A 1 127 ? 5.425 20.216 27.855 1.00 37.96 362 GLN A C 1
ATOM 1007 O O . GLN A 1 127 ? 6.369 20.940 27.592 1.00 41.36 362 GLN A O 1
ATOM 1013 N N . VAL A 1 128 ? 5.609 18.991 28.342 1.00 36.19 363 VAL A N 1
ATOM 1014 C CA . VAL A 1 128 ? 6.968 18.461 28.522 1.00 34.21 363 VAL A CA 1
ATOM 1015 C C . VAL A 1 128 ? 7.243 17.447 27.450 1.00 34.94 363 VAL A C 1
ATOM 1016 O O . VAL A 1 128 ? 6.328 17.083 26.708 1.00 36.49 363 VAL A O 1
ATOM 1020 N N . SER A 1 129 ? 8.485 16.967 27.379 1.00 33.68 364 SER A N 1
ATOM 1021 C CA . SER A 1 129 ? 8.887 16.046 26.301 1.00 33.99 364 SER A CA 1
ATOM 1022 C C . SER A 1 129 ? 9.299 14.691 26.851 1.00 35.61 364 SER A C 1
ATOM 1023 O O . SER A 1 129 ? 10.269 14.576 27.610 1.00 38.31 364 SER A O 1
ATOM 1026 N N . LEU A 1 130 ? 8.547 13.661 26.486 1.00 32.16 365 LEU A N 1
ATOM 1027 C CA . LEU A 1 130 ? 8.802 12.322 26.988 1.00 31.09 365 LEU A CA 1
ATOM 1028 C C . LEU A 1 130 ? 9.550 11.513 25.943 1.00 33.49 365 LEU A C 1
ATOM 1029 O O . LEU A 1 130 ? 9.001 11.158 24.899 1.00 31.97 365 LEU A O 1
ATOM 1034 N N . THR A 1 131 ? 10.797 11.197 26.246 1.00 32.96 366 THR A N 1
ATOM 1035 C CA . THR A 1 131 ? 11.677 10.583 25.288 1.00 32.52 366 THR A CA 1
ATOM 1036 C C . THR A 1 131 ? 11.694 9.052 25.391 1.00 38.25 366 THR A C 1
ATOM 1037 O O . THR A 1 131 ? 11.595 8.502 26.493 1.00 39.75 366 THR A O 1
ATOM 1041 N N . CYS A 1 132 ? 11.790 8.375 24.236 1.00 36.21 367 CYS A N 1
ATOM 1042 C CA . CYS A 1 132 ? 12.066 6.939 24.152 1.00 32.05 367 CYS A CA 1
ATOM 1043 C C . CYS A 1 132 ? 13.340 6.743 23.330 1.00 33.51 367 CYS A C 1
ATOM 1044 O O . CYS A 1 132 ? 13.389 7.110 22.160 1.00 35.37 367 CYS A O 1
ATOM 1047 N N . LEU A 1 133 ? 14.370 6.172 23.933 1.00 33.43 368 LEU A N 1
ATOM 1048 C CA . LEU A 1 133 ? 15.568 5.750 23.199 1.00 31.30 368 LEU A CA 1
ATOM 1049 C C . LEU A 1 133 ? 15.509 4.269 22.858 1.00 34.30 368 LEU A C 1
ATOM 1050 O O . LEU A 1 133 ? 15.338 3.413 23.741 1.00 31.85 368 LEU A O 1
ATOM 1055 N N . VAL A 1 134 ? 15.667 3.974 21.568 1.00 33.37 369 VAL A N 1
ATOM 1056 C CA . VAL A 1 134 ? 15.724 2.604 21.077 1.00 30.60 369 VAL A CA 1
ATOM 1057 C C . VAL A 1 134 ? 17.047 2.397 20.374 1.00 30.06 369 VAL A C 1
ATOM 1058 O O . VAL A 1 134 ? 17.249 2.893 19.278 1.00 34.69 369 VAL A O 1
ATOM 1062 N N . LYS A 1 135 ? 17.961 1.675 20.974 1.00 25.62 370 LYS A N 1
ATOM 1063 C CA . LYS A 1 135 ? 19.241 1.582 20.345 1.00 28.88 370 LYS A CA 1
ATOM 1064 C C . LYS A 1 135 ? 19.755 0.158 20.104 1.00 33.54 370 LYS A C 1
ATOM 1065 O O . LYS A 1 135 ? 19.273 -0.797 20.705 1.00 33.56 370 LYS A O 1
ATOM 1071 N N . GLY A 1 136 ? 20.733 0.026 19.206 1.00 34.89 371 GLY A N 1
ATOM 1072 C CA . GLY A 1 136 ? 21.474 -1.216 19.050 1.00 34.37 371 GLY A CA 1
ATOM 1073 C C . GLY A 1 136 ? 20.729 -2.316 18.316 1.00 33.82 371 GLY A C 1
ATOM 1074 O O . GLY A 1 136 ? 21.039 -3.495 18.453 1.00 33.50 371 GLY A O 1
ATOM 1075 N N . PHE A 1 137 ? 19.739 -1.934 17.527 1.00 33.99 372 PHE A N 1
ATOM 1076 C CA . PHE A 1 137 ? 19.010 -2.929 16.759 1.00 33.28 372 PHE A CA 1
ATOM 1077 C C . PHE A 1 137 ? 19.483 -3.044 15.299 1.00 36.50 372 PHE A C 1
ATOM 1078 O O . PHE A 1 137 ? 20.172 -2.148 14.764 1.00 35.02 372 PHE A O 1
ATOM 1086 N N . TYR A 1 138 ? 19.100 -4.166 14.688 1.00 33.45 373 TYR A N 1
ATOM 1087 C CA . TYR A 1 138 ? 19.372 -4.484 13.307 1.00 28.02 373 TYR A CA 1
ATOM 1088 C C . TYR A 1 138 ? 18.400 -5.568 12.973 1.00 30.30 373 TYR A C 1
ATOM 1089 O O . TYR A 1 138 ? 18.181 -6.396 13.829 1.00 39.06 373 TYR A O 1
ATOM 1098 N N . PRO A 1 139 ? 17.745 -5.562 11.795 1.00 26.89 374 PRO A N 1
ATOM 1099 C CA . PRO A 1 139 ? 17.676 -4.489 10.827 1.00 29.09 374 PRO A CA 1
ATOM 1100 C C . PRO A 1 139 ? 17.103 -3.245 11.454 1.00 32.62 374 PRO A C 1
ATOM 1101 O O . PRO A 1 139 ? 16.855 -3.231 12.660 1.00 32.66 374 PRO A O 1
ATOM 1105 N N . SER A 1 140 ? 16.930 -2.214 10.637 1.00 34.73 375 SER A N 1
ATOM 1106 C CA . SER A 1 140 ? 16.440 -0.927 11.089 1.00 31.37 375 SER A CA 1
ATOM 1107 C C . SER A 1 140 ? 14.926 -0.973 11.094 1.00 32.59 375 SER A C 1
ATOM 1108 O O . SER A 1 140 ? 14.320 -0.327 11.927 1.00 36.06 375 SER A O 1
ATOM 1111 N N . ASP A 1 141 ? 14.321 -1.730 10.169 1.00 31.64 376 ASP A N 1
ATOM 1112 C CA . ASP A 1 141 ? 12.866 -1.904 10.140 1.00 30.89 376 ASP A CA 1
ATOM 1113 C C . ASP A 1 141 ? 12.336 -2.053 11.571 1.00 32.73 376 ASP A C 1
ATOM 1114 O O . ASP A 1 141 ? 12.648 -3.037 12.249 1.00 29.75 376 ASP A O 1
ATOM 1119 N N . ILE A 1 142 ? 11.535 -1.081 12.035 1.00 37.11 377 ILE A N 1
ATOM 1120 C CA . ILE A 1 142 ? 11.003 -1.075 13.410 1.00 29.15 377 ILE A CA 1
ATOM 1121 C C . ILE A 1 142 ? 9.644 -0.373 13.464 1.00 28.26 377 ILE A C 1
ATOM 1122 O O . ILE A 1 142 ? 9.201 0.180 12.471 1.00 23.45 377 ILE A O 1
ATOM 1127 N N . ALA A 1 143 ? 8.947 -0.468 14.604 1.00 34.23 378 ALA A N 1
ATOM 1128 C CA . ALA A 1 143 ? 7.670 0.229 14.821 1.00 27.01 378 ALA A CA 1
ATOM 1129 C C . ALA A 1 143 ? 7.713 0.718 16.220 1.00 30.92 378 ALA A C 1
ATOM 1130 O O . ALA A 1 143 ? 8.172 0.002 17.112 1.00 37.85 378 ALA A O 1
ATOM 1132 N N . VAL A 1 144 ? 7.252 1.931 16.437 1.00 27.07 379 VAL A N 1
ATOM 1133 C CA . VAL A 1 144 ? 7.230 2.479 17.781 1.00 29.58 379 VAL A CA 1
ATOM 1134 C C . VAL A 1 144 ? 6.099 3.461 17.942 1.00 34.21 379 VAL A C 1
ATOM 1135 O O . VAL A 1 144 ? 5.923 4.348 17.119 1.00 37.65 379 VAL A O 1
ATOM 1139 N N . GLU A 1 145 ? 5.341 3.294 19.017 1.00 37.91 380 GLU A N 1
ATOM 1140 C CA . GLU A 1 145 ? 4.179 4.099 19.302 1.00 35.13 380 GLU A CA 1
ATOM 1141 C C . GLU A 1 145 ? 4.161 4.378 20.800 1.00 38.16 380 GLU A C 1
ATOM 1142 O O . GLU A 1 145 ? 5.036 3.909 21.542 1.00 40.41 380 GLU A O 1
ATOM 1148 N N . TRP A 1 146 ? 3.184 5.162 21.236 1.00 36.94 381 TRP A N 1
ATOM 1149 C CA . TRP A 1 146 ? 3.040 5.506 22.638 1.00 36.04 381 TRP A CA 1
ATOM 1150 C C . TRP A 1 146 ? 1.624 5.267 23.108 1.00 36.95 381 TRP A C 1
ATOM 1151 O O . TRP A 1 146 ? 0.691 5.344 22.323 1.00 37.94 381 TRP A O 1
ATOM 1162 N N . GLU A 1 147 ? 1.461 5.017 24.399 1.00 39.28 382 GLU A N 1
ATOM 1163 C CA . GLU A 1 147 ? 0.128 4.968 24.998 1.00 40.36 382 GLU A CA 1
ATOM 1164 C C . GLU A 1 147 ? 0.131 5.350 26.487 1.00 43.43 382 GLU A C 1
ATOM 1165 O O . GLU A 1 147 ? 1.174 5.397 27.146 1.00 43.87 382 GLU A O 1
ATOM 1171 N N . SER A 1 148 ? -1.048 5.652 27.014 1.00 46.23 383 SER A N 1
ATOM 1172 C CA . SER A 1 148 ? -1.168 5.898 28.435 1.00 41.46 383 SER A CA 1
ATOM 1173 C C . SER A 1 148 ? -2.385 5.181 28.985 1.00 43.79 383 SER A C 1
ATOM 1174 O O . SER A 1 148 ? -3.440 5.108 28.350 1.00 38.96 383 SER A O 1
ATOM 1177 N N . ASN A 1 149 ? -2.216 4.654 30.190 1.00 47.60 384 ASN A N 1
ATOM 1178 C CA . ASN A 1 149 ? -3.107 3.628 30.690 1.00 55.83 384 ASN A CA 1
ATOM 1179 C C . ASN A 1 149 ? -4.124 3.258 29.591 1.00 54.78 384 ASN A C 1
ATOM 1180 O O . ASN A 1 149 ? -5.189 3.882 29.438 1.00 48.37 384 ASN A O 1
ATOM 1185 N N . GLY A 1 150 ? -3.726 2.253 28.805 1.00 48.32 385 GLY A N 1
ATOM 1186 C CA . GLY A 1 150 ? -4.614 1.560 27.890 1.00 51.01 385 GLY A CA 1
ATOM 1187 C C . GLY A 1 150 ? -4.812 2.300 26.603 1.00 51.84 385 GLY A C 1
ATOM 1188 O O . GLY A 1 150 ? -4.750 1.731 25.506 1.00 47.14 385 GLY A O 1
ATOM 1189 N N . GLN A 1 151 ? -5.050 3.598 26.774 1.00 56.30 386 GLN A N 1
ATOM 1190 C CA . GLN A 1 151 ? -5.280 4.541 25.686 1.00 55.06 386 GLN A CA 1
ATOM 1191 C C . GLN A 1 151 ? -3.978 5.057 25.059 1.00 48.47 386 GLN A C 1
ATOM 1192 O O . GLN A 1 151 ? -3.052 5.466 25.766 1.00 46.72 386 GLN A O 1
ATOM 1198 N N . PRO A 1 152 ? -3.922 5.038 23.726 1.00 42.65 387 PRO A N 1
ATOM 1199 C CA . PRO A 1 152 ? -2.826 5.503 22.890 1.00 42.68 387 PRO A CA 1
ATOM 1200 C C . PRO A 1 152 ? -2.640 7.025 22.894 1.00 40.02 387 PRO A C 1
ATOM 1201 O O . PRO A 1 152 ? -3.621 7.744 22.847 1.00 42.79 387 PRO A O 1
ATOM 1205 N N . GLU A 1 153 ? -1.403 7.494 22.940 1.00 36.45 388 GLU A N 1
ATOM 1206 C CA . GLU A 1 153 ? -1.120 8.908 22.900 1.00 36.27 388 GLU A CA 1
ATOM 1207 C C . GLU A 1 153 ? -0.587 9.198 21.518 1.00 41.52 388 GLU A C 1
ATOM 1208 O O . GLU A 1 153 ? 0.462 8.679 21.173 1.00 41.82 388 GLU A O 1
ATOM 1214 N N . ASN A 1 154 ? -1.305 10.005 20.720 1.00 45.72 389 ASN A N 1
ATOM 1215 C CA . ASN A 1 154 ? -0.967 10.230 19.285 1.00 46.53 389 ASN A CA 1
ATOM 1216 C C . ASN A 1 154 ? -0.026 11.432 19.025 1.00 40.76 389 ASN A C 1
ATOM 1217 O O . ASN A 1 154 ? 0.719 11.454 18.057 1.00 43.73 389 ASN A O 1
ATOM 1222 N N . ASN A 1 155 ? -0.068 12.428 19.888 1.00 38.59 390 ASN A N 1
ATOM 1223 C CA . ASN A 1 155 ? 0.829 13.556 19.767 1.00 37.43 390 ASN A CA 1
ATOM 1224 C C . ASN A 1 155 ? 2.335 13.214 19.944 1.00 37.83 390 ASN A C 1
ATOM 1225 O O . ASN A 1 155 ? 2.927 13.499 20.987 1.00 38.35 390 ASN A O 1
ATOM 1230 N N . TYR A 1 156 ? 2.957 12.621 18.928 1.00 32.91 391 TYR A N 1
ATOM 1231 C CA . TYR A 1 156 ? 4.398 12.411 18.953 1.00 31.75 391 TYR A CA 1
ATOM 1232 C C . TYR A 1 156 ? 4.952 12.307 17.549 1.00 35.08 391 TYR A C 1
ATOM 1233 O O . TYR A 1 156 ? 4.218 12.025 16.587 1.00 32.64 391 TYR A O 1
ATOM 1242 N N . LYS A 1 157 ? 6.267 12.517 17.465 1.00 36.14 392 LYS A N 1
ATOM 1243 C CA . LYS A 1 157 ? 7.066 12.431 16.238 1.00 31.96 392 LYS A CA 1
ATOM 1244 C C . LYS A 1 157 ? 8.249 11.499 16.515 1.00 30.69 392 LYS A C 1
ATOM 1245 O O . LYS A 1 157 ? 8.894 11.602 17.562 1.00 29.80 392 LYS A O 1
ATOM 1251 N N . THR A 1 158 ? 8.533 10.582 15.600 1.00 30.19 393 THR A N 1
ATOM 1252 C CA . THR A 1 158 ? 9.664 9.675 15.808 1.00 32.78 393 THR A CA 1
ATOM 1253 C C . THR A 1 158 ? 10.751 9.822 14.727 1.00 39.08 393 THR A C 1
ATOM 1254 O O . THR A 1 158 ? 10.444 9.755 13.529 1.00 43.28 393 THR A O 1
ATOM 1258 N N . THR A 1 159 ? 12.019 9.985 15.124 1.00 36.15 394 THR A N 1
ATOM 1259 C CA . THR A 1 159 ? 13.104 10.212 14.156 1.00 30.74 394 THR A CA 1
ATOM 1260 C C . THR A 1 159 ? 13.299 9.010 13.259 1.00 28.91 394 THR A C 1
ATOM 1261 O O . THR A 1 159 ? 12.934 7.908 13.637 1.00 31.82 394 THR A O 1
ATOM 1265 N N . PRO A 1 160 ? 13.869 9.219 12.049 1.00 33.31 395 PRO A N 1
ATOM 1266 C CA . PRO A 1 160 ? 14.280 8.087 11.207 1.00 32.94 395 PRO A CA 1
ATOM 1267 C C . PRO A 1 160 ? 15.419 7.310 11.850 1.00 29.26 395 PRO A C 1
ATOM 1268 O O . PRO A 1 160 ? 16.206 7.888 12.610 1.00 30.31 395 PRO A O 1
ATOM 1272 N N . PRO A 1 161 ? 15.499 6.003 11.582 1.00 25.24 396 PRO A N 1
ATOM 1273 C CA . PRO A 1 161 ? 16.557 5.254 12.246 1.00 28.00 396 PRO A CA 1
ATOM 1274 C C . PRO A 1 161 ? 17.921 5.771 11.819 1.00 24.08 396 PRO A C 1
ATOM 1275 O O . PRO A 1 161 ? 18.116 5.930 10.619 1.00 21.68 396 PRO A O 1
ATOM 1279 N N . VAL A 1 162 ? 18.806 6.042 12.775 1.00 21.87 397 VAL A N 1
ATOM 1280 C CA . VAL A 1 162 ? 20.163 6.488 12.489 1.00 25.01 397 VAL A CA 1
ATOM 1281 C C . VAL A 1 162 ? 21.228 5.362 12.656 1.00 29.06 397 VAL A C 1
ATOM 1282 O O . VAL A 1 162 ? 21.219 4.622 13.628 1.00 31.24 397 VAL A O 1
ATOM 1286 N N . LEU A 1 163 ? 22.149 5.232 11.695 1.00 31.27 398 LEU A N 1
ATOM 1287 C CA . LEU A 1 163 ? 23.202 4.220 11.742 1.00 28.77 398 LEU A CA 1
ATOM 1288 C C . LEU A 1 163 ? 24.221 4.491 12.856 1.00 31.37 398 LEU A C 1
ATOM 1289 O O . LEU A 1 163 ? 25.007 5.420 12.770 1.00 34.31 398 LEU A O 1
ATOM 1294 N N . ASP A 1 164 ? 24.206 3.693 13.917 1.00 32.65 399 ASP A N 1
ATOM 1295 C CA . ASP A 1 164 ? 25.110 3.941 15.051 1.00 33.87 399 ASP A CA 1
ATOM 1296 C C . ASP A 1 164 ? 26.473 3.363 14.703 1.00 33.10 399 ASP A C 1
ATOM 1297 O O . ASP A 1 164 ? 26.608 2.743 13.668 1.00 33.89 399 ASP A O 1
ATOM 1302 N N . SER A 1 165 ? 27.476 3.570 15.543 1.00 33.21 400 SER A N 1
ATOM 1303 C CA . SER A 1 165 ? 28.847 3.323 15.123 1.00 32.08 400 SER A CA 1
ATOM 1304 C C . SER A 1 165 ? 29.207 1.865 15.299 1.00 34.02 400 SER A C 1
ATOM 1305 O O . SER A 1 165 ? 30.156 1.394 14.655 1.00 31.75 400 SER A O 1
ATOM 1308 N N . ASP A 1 166 ? 28.437 1.144 16.134 1.00 37.18 401 ASP A N 1
ATOM 1309 C CA . ASP A 1 166 ? 28.616 -0.326 16.353 1.00 37.13 401 ASP A CA 1
ATOM 1310 C C . ASP A 1 166 ? 27.930 -1.191 15.271 1.00 34.66 401 ASP A C 1
ATOM 1311 O O . ASP A 1 166 ? 27.665 -2.368 15.478 1.00 35.15 401 ASP A O 1
ATOM 1316 N N . GLY A 1 167 ? 27.612 -0.591 14.133 1.00 34.49 402 GLY A N 1
ATOM 1317 C CA . GLY A 1 167 ? 26.857 -1.258 13.088 1.00 34.37 402 GLY A CA 1
ATOM 1318 C C . GLY A 1 167 ? 25.341 -1.354 13.225 1.00 33.83 402 GLY A C 1
ATOM 1319 O O . GLY A 1 167 ? 24.652 -1.714 12.270 1.00 32.90 402 GLY A O 1
ATOM 1320 N N . SER A 1 168 ? 24.804 -1.053 14.402 1.00 33.15 403 SER A N 1
ATOM 1321 C CA . SER A 1 168 ? 23.369 -1.170 14.591 1.00 31.70 403 SER A CA 1
ATOM 1322 C C . SER A 1 168 ? 22.666 0.133 14.324 1.00 30.96 403 SER A C 1
ATOM 1323 O O . SER A 1 168 ? 23.298 1.148 14.039 1.00 30.41 403 SER A O 1
ATOM 1326 N N . PHE A 1 169 ? 21.347 0.118 14.445 1.00 28.65 404 PHE A N 1
ATOM 1327 C CA . PHE A 1 169 ? 20.620 1.366 14.377 1.00 28.00 404 PHE A CA 1
ATOM 1328 C C . PHE A 1 169 ? 20.100 1.827 15.730 1.00 32.82 404 PHE A C 1
ATOM 1329 O O . PHE A 1 169 ? 19.995 1.039 16.694 1.00 32.46 404 PHE A O 1
ATOM 1337 N N . PHE A 1 170 ? 19.765 3.115 15.782 1.00 27.98 405 PHE A N 1
ATOM 1338 C CA . PHE A 1 170 ? 19.052 3.671 16.897 1.00 27.04 405 PHE A CA 1
ATOM 1339 C C . PHE A 1 170 ? 18.135 4.803 16.441 1.00 31.27 405 PHE A C 1
ATOM 1340 O O . PHE A 1 170 ? 18.232 5.330 15.312 1.00 28.25 405 PHE A O 1
ATOM 1348 N N . LEU A 1 171 ? 17.219 5.163 17.334 1.00 30.54 406 LEU A N 1
ATOM 1349 C CA . LEU A 1 171 ? 16.257 6.217 17.061 1.00 29.40 406 LEU A CA 1
ATOM 1350 C C . LEU A 1 171 ? 15.797 6.790 18.354 1.00 29.72 406 LEU A C 1
ATOM 1351 O O . LEU A 1 171 ? 16.089 6.231 19.396 1.00 35.21 406 LEU A O 1
ATOM 1356 N N . TYR A 1 172 ? 15.062 7.893 18.274 1.00 28.63 407 TYR A N 1
ATOM 1357 C CA . TYR A 1 172 ? 14.392 8.512 19.409 1.00 29.99 407 TYR A CA 1
ATOM 1358 C C . TYR A 1 172 ? 12.917 8.786 19.090 1.00 33.42 407 TYR A C 1
ATOM 1359 O O . TYR A 1 172 ? 12.597 9.295 18.016 1.00 34.48 407 TYR A O 1
ATOM 1368 N N . SER A 1 173 ? 12.005 8.476 20.002 1.00 33.97 408 SER A N 1
ATOM 1369 C CA . SER A 1 173 ? 10.636 8.967 19.826 1.00 34.63 408 SER A CA 1
ATOM 1370 C C . SER A 1 173 ? 10.358 10.011 20.904 1.00 30.13 408 SER A C 1
ATOM 1371 O O . SER A 1 173 ? 10.733 9.825 22.054 1.00 29.01 408 SER A O 1
ATOM 1374 N N . LYS A 1 174 ? 9.742 11.119 20.501 1.00 29.65 409 LYS A N 1
ATOM 1375 C CA . LYS A 1 174 ? 9.402 12.187 21.425 1.00 30.88 409 LYS A CA 1
ATOM 1376 C C . LYS A 1 174 ? 7.894 12.278 21.535 1.00 30.37 409 LYS A C 1
ATOM 1377 O O . LYS A 1 174 ? 7.202 12.489 20.539 1.00 32.06 409 LYS A O 1
ATOM 1383 N N . LEU A 1 175 ? 7.383 12.060 22.739 1.00 28.17 410 LEU A N 1
ATOM 1384 C CA . LEU A 1 175 ? 5.966 12.242 23.016 1.00 30.75 410 LEU A CA 1
ATOM 1385 C C . LEU A 1 175 ? 5.781 13.549 23.741 1.00 33.42 410 LEU A C 1
ATOM 1386 O O . LEU A 1 175 ? 6.396 13.759 24.793 1.00 38.35 410 LEU A O 1
ATOM 1391 N N . THR A 1 176 ? 4.948 14.445 23.233 1.00 30.18 411 THR A N 1
ATOM 1392 C CA . THR A 1 176 ? 4.717 15.635 24.028 1.00 33.12 411 THR A CA 1
ATOM 1393 C C . THR A 1 176 ? 3.379 15.522 24.765 1.00 31.30 411 THR A C 1
ATOM 1394 O O . THR A 1 176 ? 2.344 15.309 24.149 1.00 33.26 411 THR A O 1
ATOM 1398 N N . VAL A 1 177 ? 3.413 15.644 26.089 1.00 30.81 412 VAL A N 1
ATOM 1399 C CA . VAL A 1 177 ? 2.173 15.699 26.900 1.00 35.53 412 VAL A CA 1
ATOM 1400 C C . VAL A 1 177 ? 2.008 16.991 27.746 1.00 37.72 412 VAL A C 1
ATOM 1401 O O . VAL A 1 177 ? 3.013 17.601 28.156 1.00 37.17 412 VAL A O 1
ATOM 1405 N N . ASP A 1 178 ? 0.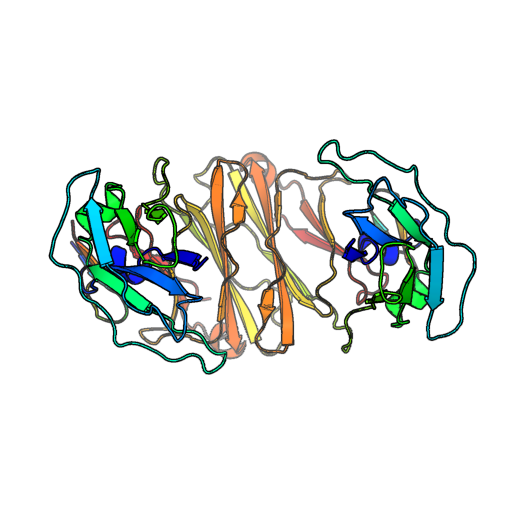775 17.433 28.012 1.00 38.55 413 ASP A N 1
ATOM 1406 C CA . ASP A 1 178 ? 0.605 18.696 28.783 1.00 37.77 413 ASP A CA 1
ATOM 1407 C C . ASP A 1 178 ? 1.282 18.569 30.149 1.00 39.58 413 ASP A C 1
ATOM 1408 O O . ASP A 1 178 ? 1.194 17.522 30.798 1.00 41.53 413 ASP A O 1
ATOM 1413 N N . LYS A 1 179 ? 1.988 19.607 30.581 1.00 34.79 414 LYS A N 1
ATOM 1414 C CA . LYS A 1 179 ? 2.874 19.471 31.722 1.00 32.21 414 LYS A CA 1
ATOM 1415 C C . LYS A 1 179 ? 2.128 18.870 32.874 1.00 39.08 414 LYS A C 1
ATOM 1416 O O . LYS A 1 179 ? 2.646 18.045 33.610 1.00 42.37 414 LYS A O 1
ATOM 1422 N N . SER A 1 180 ? 0.888 19.302 33.023 1.00 42.98 415 SER A N 1
ATOM 1423 C CA . SER A 1 180 ? -0.006 18.840 34.084 1.00 42.05 415 SER A CA 1
ATOM 1424 C C . SER A 1 180 ? -0.060 17.327 34.164 1.00 44.42 415 SER A C 1
ATOM 1425 O O . SER A 1 180 ? 0.332 16.735 35.178 1.00 45.40 415 SER A O 1
ATOM 1428 N N . ARG A 1 181 ? -0.561 16.715 33.084 1.00 43.21 416 ARG A N 1
ATOM 1429 C CA . ARG A 1 181 ? -0.623 15.263 32.929 1.00 36.74 416 ARG A CA 1
ATOM 1430 C C . ARG A 1 181 ? 0.612 14.599 33.481 1.00 34.79 416 ARG A C 1
ATOM 1431 O O . ARG A 1 181 ? 0.549 13.607 34.167 1.00 33.77 416 ARG A O 1
ATOM 1439 N N . TRP A 1 182 ? 1.757 15.162 33.178 1.00 39.24 417 TRP A N 1
ATOM 1440 C CA . TRP A 1 182 ? 2.969 14.559 33.665 1.00 40.60 417 TRP A CA 1
ATOM 1441 C C . TRP A 1 182 ? 3.145 14.895 35.119 1.00 42.25 417 TRP A C 1
ATOM 1442 O O . TRP A 1 182 ? 3.611 14.055 35.886 1.00 47.03 417 TRP A O 1
ATOM 1453 N N . GLN A 1 183 ? 2.777 16.120 35.509 1.00 44.14 418 GLN A N 1
ATOM 1454 C CA . GLN A 1 183 ? 3.045 16.589 36.875 1.00 45.14 418 GLN A CA 1
ATOM 1455 C C . GLN A 1 183 ? 2.258 15.736 37.875 1.00 39.96 418 GLN A C 1
ATOM 1456 O O . GLN A 1 183 ? 2.782 15.363 38.905 1.00 37.83 418 GLN A O 1
ATOM 1462 N N . GLN A 1 184 ? 1.032 15.379 37.520 1.00 40.74 419 GLN A N 1
ATOM 1463 C CA . GLN A 1 184 ? 0.140 14.576 38.369 1.00 46.00 419 GLN A CA 1
ATOM 1464 C C . GLN A 1 184 ? 0.227 13.027 38.155 1.00 47.34 419 GLN A C 1
ATOM 1465 O O . GLN A 1 184 ? -0.791 12.342 37.997 1.00 47.70 419 GLN A O 1
ATOM 1471 N N . GLY A 1 185 ? 1.438 12.479 38.131 1.00 47.53 420 GLY A N 1
ATOM 1472 C CA . GLY A 1 185 ? 1.633 11.033 38.105 1.00 39.31 420 GLY A CA 1
ATOM 1473 C C . GLY A 1 185 ? 1.054 10.150 37.008 1.00 41.05 420 GLY A C 1
ATOM 1474 O O . GLY A 1 185 ? 1.064 8.924 37.143 1.00 42.88 420 GLY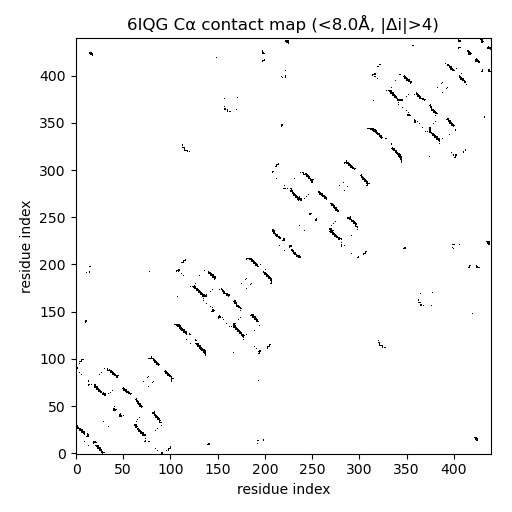 A O 1
ATOM 1475 N N . ASN A 1 186 ? 0.561 10.720 35.918 1.00 40.45 421 ASN A N 1
ATOM 1476 C CA . ASN A 1 186 ? 0.168 9.875 34.787 1.00 42.37 421 ASN A CA 1
ATOM 1477 C C . ASN A 1 186 ? 1.306 8.982 34.229 1.00 46.63 421 ASN A C 1
ATOM 1478 O O . ASN A 1 186 ? 2.457 9.431 34.052 1.00 47.75 421 ASN A O 1
ATOM 1483 N N . VAL A 1 187 ? 0.977 7.722 33.946 1.00 44.70 422 VAL A N 1
ATOM 1484 C CA . VAL A 1 187 ? 1.949 6.762 33.430 1.00 41.11 422 VAL A CA 1
ATOM 1485 C C . VAL A 1 187 ? 1.891 6.659 31.883 1.00 40.53 422 VAL A C 1
ATOM 1486 O O . VAL A 1 187 ? 0.816 6.517 31.289 1.00 40.55 422 VAL A O 1
ATOM 1490 N N . PHE A 1 188 ? 3.049 6.751 31.233 1.00 39.18 423 PHE A N 1
ATOM 1491 C CA . PHE A 1 188 ? 3.126 6.720 29.767 1.00 38.60 423 PHE A CA 1
ATOM 1492 C C . PHE A 1 188 ? 4.030 5.586 29.327 1.00 41.42 423 PHE A C 1
ATOM 1493 O O . PHE A 1 188 ? 5.145 5.444 29.816 1.00 43.46 423 PHE A O 1
ATOM 1501 N N . SER A 1 189 ? 3.552 4.774 28.398 1.00 42.34 424 SER A N 1
ATOM 1502 C CA . SER A 1 189 ? 4.312 3.625 27.939 1.00 39.20 424 SER A CA 1
ATOM 1503 C C . SER A 1 189 ? 4.738 3.764 26.493 1.00 40.38 424 SER A C 1
ATOM 1504 O O . SER A 1 189 ? 3.960 4.200 25.640 1.00 38.28 424 SER A O 1
ATOM 1507 N N . CYS A 1 190 ? 5.983 3.363 26.231 1.00 40.81 425 CYS A N 1
ATOM 1508 C CA . CYS A 1 190 ? 6.543 3.330 24.887 1.00 34.93 425 CYS A CA 1
ATOM 1509 C C . CYS A 1 190 ? 6.529 1.929 24.317 1.00 32.63 425 CYS A C 1
ATOM 1510 O O . CYS A 1 190 ? 7.200 1.039 24.813 1.00 31.13 425 CYS A O 1
ATOM 1513 N N . SER A 1 191 ? 5.761 1.731 23.272 1.00 33.25 426 SER A N 1
ATOM 1514 C CA . SER A 1 191 ? 5.690 0.405 22.686 1.00 38.97 426 SER A CA 1
ATOM 1515 C C . SER A 1 191 ? 6.687 0.259 21.548 1.00 40.07 426 SER A C 1
ATOM 1516 O O . SER A 1 191 ? 6.663 1.050 20.619 1.00 45.09 426 SER A O 1
ATOM 1519 N N . VAL A 1 192 ? 7.565 -0.735 21.591 1.00 33.37 427 VAL A N 1
ATOM 1520 C CA . VAL A 1 192 ? 8.474 -0.917 20.462 1.00 34.14 427 VAL A CA 1
ATOM 1521 C C . VAL A 1 192 ? 8.268 -2.291 19.851 1.00 35.63 427 VAL A C 1
ATOM 1522 O O . VAL A 1 192 ? 8.245 -3.292 20.574 1.00 37.64 427 VAL A O 1
ATOM 1526 N N . MET A 1 193 ? 8.134 -2.345 18.530 1.00 33.25 428 MET A N 1
ATOM 1527 C CA . MET A 1 193 ? 7.929 -3.616 17.816 1.00 32.95 428 MET A CA 1
ATOM 1528 C C . MET A 1 193 ? 9.020 -3.906 16.791 1.00 36.68 428 MET A C 1
ATOM 1529 O O . MET A 1 193 ? 9.140 -3.191 15.799 1.00 36.77 428 MET A O 1
ATOM 1534 N N . HIS A 1 194 ? 9.801 -4.959 17.033 1.00 37.65 429 HIS A N 1
ATOM 1535 C CA . HIS A 1 194 ? 10.973 -5.326 16.215 1.00 34.54 429 HIS A CA 1
ATOM 1536 C C . HIS A 1 194 ? 11.187 -6.835 16.089 1.00 36.10 429 HIS A C 1
ATOM 1537 O O . HIS A 1 194 ? 11.009 -7.615 17.062 1.00 35.54 429 HIS A O 1
ATOM 1544 N N . GLU A 1 195 ? 11.602 -7.228 14.891 1.00 34.49 430 GLU A N 1
ATOM 1545 C CA . GLU A 1 195 ? 11.992 -8.614 14.605 1.00 36.41 430 GLU A CA 1
ATOM 1546 C C . GLU A 1 195 ? 12.685 -9.366 15.735 1.00 39.26 430 GLU A C 1
ATOM 1547 O O . GLU A 1 195 ? 12.311 -10.497 16.024 1.00 41.64 430 GLU A O 1
ATOM 1553 N N . ALA A 1 196 ? 13.693 -8.764 16.362 1.00 36.96 431 ALA A N 1
ATOM 1554 C CA . ALA A 1 196 ? 14.549 -9.523 17.260 1.00 34.22 431 ALA A CA 1
ATOM 1555 C C . ALA A 1 196 ? 14.192 -9.338 18.702 1.00 32.91 431 ALA A C 1
ATOM 1556 O O . ALA A 1 196 ? 15.070 -9.420 19.555 1.00 35.02 431 ALA A O 1
ATOM 1558 N N . LEU A 1 197 ? 12.922 -9.049 18.964 1.00 33.74 432 LEU A N 1
ATOM 1559 C CA . LEU A 1 197 ? 12.413 -8.875 20.323 1.00 34.43 432 LEU A CA 1
ATOM 1560 C C . LEU A 1 197 ? 11.740 -10.144 20.761 1.00 35.22 432 LEU A C 1
ATOM 1561 O O . LEU A 1 197 ? 11.282 -10.896 19.921 1.00 38.53 432 LEU A O 1
ATOM 1566 N N . HIS A 1 198 ? 11.637 -10.408 22.053 1.00 33.73 433 HIS A N 1
ATOM 1567 C CA . HIS A 1 198 ? 10.770 -11.533 22.432 1.00 39.63 433 HIS A CA 1
ATOM 1568 C C . HIS A 1 198 ? 9.343 -11.270 21.938 1.00 38.44 433 HIS A C 1
ATOM 1569 O O . HIS A 1 198 ? 8.748 -10.250 22.263 1.00 40.36 433 HIS A O 1
ATOM 1576 N N . ASN A 1 199 ? 8.785 -12.160 21.138 1.00 34.48 434 ASN A N 1
ATOM 1577 C CA . ASN A 1 199 ? 7.435 -11.924 20.682 1.00 32.85 434 ASN A CA 1
ATOM 1578 C C . ASN A 1 199 ? 7.331 -10.633 19.879 1.00 36.93 434 ASN A C 1
ATOM 1579 O O . ASN A 1 199 ? 6.241 -10.066 19.759 1.00 34.48 434 ASN A O 1
ATOM 1584 N N . HIS A 1 200 ? 8.479 -10.179 19.338 1.00 40.95 435 HIS A N 1
ATOM 1585 C CA . HIS A 1 200 ? 8.611 -8.971 18.497 1.00 33.67 435 HIS A CA 1
ATOM 1586 C C . HIS A 1 200 ? 7.968 -7.800 19.117 1.00 34.78 435 HIS A C 1
ATOM 1587 O O . HIS A 1 200 ? 7.400 -7.011 18.381 1.00 39.06 435 HIS A O 1
ATOM 1594 N N . TYR A 1 201 ? 7.977 -7.701 20.448 1.00 36.42 436 TYR A N 1
ATOM 1595 C CA . TYR A 1 201 ? 7.272 -6.603 21.153 1.00 35.90 436 TYR A CA 1
ATOM 1596 C C . TYR A 1 201 ? 7.828 -6.297 22.542 1.00 32.04 436 TYR A C 1
ATOM 1597 O O . TYR A 1 201 ? 8.598 -7.055 23.136 1.00 32.02 436 TYR A O 1
ATOM 1606 N N . THR A 1 202 ? 7.447 -5.141 23.033 1.00 33.77 437 THR A N 1
ATOM 1607 C CA . THR A 1 202 ? 7.863 -4.701 24.345 1.00 32.71 437 THR A CA 1
ATOM 1608 C C . THR A 1 202 ? 7.399 -3.268 24.599 1.00 35.09 437 THR A C 1
ATOM 1609 O O . THR A 1 202 ? 7.358 -2.440 23.681 1.00 38.14 437 THR A O 1
ATOM 1613 N N . GLN A 1 203 ? 7.054 -3.003 25.850 1.00 30.49 438 GLN A N 1
ATOM 1614 C CA . GLN A 1 203 ? 6.622 -1.716 26.302 1.00 33.31 438 GLN A CA 1
ATOM 1615 C C . GLN A 1 203 ? 7.516 -1.253 27.419 1.00 34.67 438 GLN A C 1
ATOM 1616 O O . GLN A 1 203 ? 7.961 -2.089 28.192 1.00 32.47 438 GLN A O 1
ATOM 1622 N N . LYS A 1 204 ? 7.770 0.059 27.533 1.00 34.52 439 LYS A N 1
ATOM 1623 C CA . LYS A 1 204 ? 8.400 0.586 28.747 1.00 34.16 439 LYS A CA 1
ATOM 1624 C C . LYS A 1 204 ? 7.571 1.682 29.479 1.00 43.24 439 LYS A C 1
ATOM 1625 O O . LYS A 1 204 ? 6.870 2.482 28.851 1.00 44.42 439 LYS A O 1
ATOM 1631 N N . SER A 1 205 ? 7.645 1.661 30.819 1.00 44.36 440 SER A N 1
ATOM 1632 C CA . SER A 1 205 ? 6.971 2.583 31.731 1.00 39.48 440 SER A CA 1
ATOM 1633 C C . SER A 1 205 ? 7.709 3.878 31.818 1.00 41.89 440 SER A C 1
ATOM 1634 O O . SER A 1 205 ? 8.876 3.951 31.496 1.00 41.27 440 SER A O 1
ATOM 1637 N N . LEU A 1 206 ? 7.038 4.892 32.334 1.00 46.83 441 LEU A N 1
ATOM 1638 C CA . LEU A 1 206 ? 7.596 6.226 32.380 1.00 44.12 441 LEU A CA 1
ATOM 1639 C C . LEU A 1 206 ? 6.550 7.132 32.948 1.00 44.82 441 LEU A C 1
ATOM 1640 O O . LEU A 1 206 ? 5.677 7.596 32.226 1.00 43.99 441 LEU A O 1
ATOM 1645 N N . SER A 1 207 ? 6.619 7.344 34.252 1.00 48.89 442 SER A N 1
ATOM 1646 C CA . SER A 1 207 ? 5.710 8.233 34.951 1.00 43.07 442 SER A CA 1
ATOM 1647 C C . SER A 1 207 ? 6.581 9.060 35.843 1.00 45.19 442 SER A C 1
ATOM 1648 O O . SER A 1 207 ? 7.796 9.114 35.651 1.00 48.52 442 SER A O 1
ATOM 1651 N N . LEU A 1 208 ? 5.976 9.647 36.858 1.00 45.88 443 LEU A N 1
ATOM 1652 C CA . LEU A 1 208 ? 6.718 10.426 37.830 1.00 43.56 443 LEU A CA 1
ATOM 1653 C C . LEU A 1 208 ? 6.713 9.837 39.264 1.00 43.85 443 LEU A C 1
ATOM 1654 O O . LEU A 1 208 ? 6.101 8.793 39.563 1.00 43.28 443 LEU A O 1
ATOM 1659 N N . GLY B 1 2 ? 21.770 18.869 -22.082 1.00 49.42 237 GLY B N 1
ATOM 1660 C CA . GLY B 1 2 ? 22.646 19.946 -21.617 1.00 48.98 237 GLY B CA 1
ATOM 1661 C C . GLY B 1 2 ? 23.241 19.743 -20.221 1.00 49.75 237 GLY B C 1
ATOM 1662 O O . GLY B 1 2 ? 23.079 18.672 -19.621 1.00 50.91 237 GLY B O 1
ATOM 1663 N N . PRO B 1 3 ? 23.938 20.769 -19.684 1.00 45.48 238 PRO B N 1
ATOM 1664 C CA . PRO B 1 3 ? 24.493 20.750 -18.317 1.00 42.24 238 PRO B CA 1
ATOM 1665 C C . PRO B 1 3 ? 23.475 21.174 -17.295 1.00 42.11 238 PRO B C 1
ATOM 1666 O O . PRO B 1 3 ? 22.516 21.861 -17.660 1.00 43.55 238 PRO B O 1
ATOM 1670 N N . SER B 1 4 ? 23.671 20.787 -16.041 1.00 44.21 239 SER B N 1
ATOM 1671 C CA . SER B 1 4 ? 22.700 21.123 -14.986 1.00 44.72 239 SER B CA 1
ATOM 1672 C C . SER B 1 4 ? 23.337 21.953 -13.871 1.00 38.25 239 SER B C 1
ATOM 1673 O O . SER B 1 4 ? 24.547 21.950 -13.685 1.00 36.98 239 SER B O 1
ATOM 1676 N N . VAL B 1 5 ? 22.511 22.656 -13.113 1.00 40.64 240 VAL B N 1
ATOM 1677 C CA . VAL B 1 5 ? 23.037 23.578 -12.110 1.00 38.20 240 VAL B CA 1
ATOM 1678 C C . VAL B 1 5 ? 22.519 23.336 -10.712 1.00 41.57 240 VAL B C 1
ATOM 1679 O O . VAL B 1 5 ? 21.308 23.243 -10.484 1.00 48.37 240 VAL B O 1
ATOM 1683 N N . PHE B 1 6 ? 23.440 23.254 -9.768 1.00 39.79 241 PHE B N 1
ATOM 1684 C CA . PHE B 1 6 ? 23.085 23.042 -8.383 1.00 38.33 241 PHE B CA 1
ATOM 1685 C C . PHE B 1 6 ? 23.685 24.141 -7.558 1.00 39.87 241 PHE B C 1
ATOM 1686 O O . PHE B 1 6 ? 24.895 24.404 -7.650 1.00 37.19 241 PHE B O 1
ATOM 1694 N N . LEU B 1 7 ? 22.826 24.769 -6.755 1.00 40.68 242 LEU B N 1
ATOM 1695 C CA . LEU B 1 7 ? 23.186 25.928 -5.946 1.00 35.94 242 LEU B CA 1
ATOM 1696 C C . LEU B 1 7 ? 23.074 25.625 -4.452 1.00 37.23 242 LEU B C 1
ATOM 1697 O O . LEU B 1 7 ? 21.984 25.382 -3.948 1.00 42.98 242 LEU B O 1
ATOM 1702 N N . PHE B 1 8 ? 24.199 25.658 -3.742 1.00 35.82 243 PHE B N 1
ATOM 1703 C CA . PHE B 1 8 ? 24.272 25.207 -2.351 1.00 32.75 243 PHE B CA 1
ATOM 1704 C C . PHE B 1 8 ? 24.439 26.313 -1.335 1.00 32.30 243 PHE B C 1
ATOM 1705 O O . PHE B 1 8 ? 25.194 27.234 -1.564 1.00 40.44 243 PHE B O 1
ATOM 1713 N N . PRO B 1 9 ? 23.794 26.214 -0.171 1.00 33.37 244 PRO B N 1
ATOM 1714 C CA . PRO B 1 9 ? 23.991 27.241 0.866 1.00 34.26 244 PRO B CA 1
ATOM 1715 C C . PRO B 1 9 ? 25.369 27.159 1.489 1.00 30.19 244 PRO B C 1
ATOM 1716 O O . PRO B 1 9 ? 26.049 26.199 1.283 1.00 31.45 244 PRO B O 1
ATOM 1720 N N . PRO B 1 10 ? 25.781 28.175 2.230 1.00 33.50 245 PRO B N 1
ATOM 1721 C CA . PRO B 1 10 ? 27.076 28.038 2.886 1.00 34.53 245 PRO B CA 1
ATOM 1722 C C . PRO B 1 10 ? 26.884 27.149 4.073 1.00 33.73 245 PRO B C 1
ATOM 1723 O O . PRO B 1 10 ? 25.749 26.803 4.330 1.00 36.64 245 PRO B O 1
ATOM 1727 N N . LYS B 1 11 ? 27.942 26.808 4.788 1.00 32.06 246 LYS B N 1
ATOM 1728 C CA . LYS B 1 11 ? 27.828 25.962 5.961 1.00 37.68 246 LYS B CA 1
ATOM 1729 C C . LYS B 1 11 ? 27.329 26.695 7.256 1.00 38.03 246 LYS B C 1
ATOM 1730 O O . LYS B 1 11 ? 27.832 27.766 7.622 1.00 35.97 246 LYS B O 1
ATOM 1736 N N . PRO B 1 12 ? 26.364 26.096 7.984 1.00 36.12 247 PRO B N 1
ATOM 1737 C CA . PRO B 1 12 ? 25.824 26.787 9.158 1.00 33.10 247 PRO B CA 1
ATOM 1738 C C . PRO B 1 12 ? 26.924 27.328 10.053 1.00 35.44 247 PRO B C 1
ATOM 1739 O O . PRO B 1 12 ? 26.900 28.484 10.486 1.00 37.01 247 PRO B O 1
ATOM 1743 N N . LYS B 1 13 ? 27.909 26.493 10.323 1.00 37.15 248 LYS B N 1
ATOM 1744 C CA . LYS B 1 13 ? 28.947 26.900 11.238 1.00 36.18 248 LYS B CA 1
ATOM 1745 C C . LYS B 1 13 ? 29.587 28.138 10.675 1.00 39.30 248 LYS B C 1
ATOM 1746 O O . LYS B 1 13 ? 29.973 29.017 11.436 1.00 41.57 248 LYS B O 1
ATOM 1752 N N . ASP B 1 14 ? 29.682 28.228 9.346 1.00 35.31 249 ASP B N 1
ATOM 1753 C CA . ASP B 1 14 ? 30.354 29.371 8.739 1.00 35.45 249 ASP B CA 1
ATOM 1754 C C . ASP B 1 14 ? 29.508 30.639 8.838 1.00 35.90 249 ASP B C 1
ATOM 1755 O O . ASP B 1 14 ? 30.048 31.730 9.005 1.00 37.94 249 ASP B O 1
ATOM 1760 N N . THR B 1 15 ? 28.189 30.517 8.753 1.00 31.38 250 THR B N 1
ATOM 1761 C CA . THR B 1 15 ? 27.361 31.702 8.857 1.00 31.28 250 THR B CA 1
ATOM 1762 C C . THR B 1 15 ? 27.114 32.047 10.300 1.00 37.03 250 THR B C 1
ATOM 1763 O O . THR B 1 15 ? 26.735 33.173 10.608 1.00 37.14 250 THR B O 1
ATOM 1767 N N . LEU B 1 16 ? 27.315 31.086 11.200 1.00 35.04 251 LEU B N 1
ATOM 1768 C CA . LEU B 1 16 ? 27.035 31.355 12.593 1.00 33.94 251 LEU B CA 1
ATOM 1769 C C . LEU B 1 16 ? 28.262 31.785 13.343 1.00 35.46 251 LEU B C 1
ATOM 1770 O O . LEU B 1 16 ? 28.151 32.274 14.453 1.00 42.61 251 LEU B O 1
ATOM 1775 N N . MET B 1 17 ? 29.435 31.606 12.771 1.00 32.82 252 MET B N 1
ATOM 1776 C CA . MET B 1 17 ? 30.629 32.060 13.456 1.00 35.87 252 MET B CA 1
ATOM 1777 C C . MET B 1 17 ? 31.270 33.272 12.781 1.00 36.79 252 MET B C 1
ATOM 1778 O O . MET B 1 17 ? 31.677 33.228 11.625 1.00 33.80 252 MET B O 1
ATOM 1783 N N . ILE B 1 18 ? 31.361 34.366 13.529 1.00 36.35 253 ILE B N 1
ATOM 1784 C CA . ILE B 1 18 ? 32.031 35.535 13.018 1.00 36.20 253 ILE B CA 1
ATOM 1785 C C . ILE B 1 18 ? 33.427 35.207 12.564 1.00 36.42 253 ILE B C 1
ATOM 1786 O O . ILE B 1 18 ? 33.951 35.872 11.676 1.00 40.02 253 ILE B O 1
ATOM 1791 N N . SER B 1 19 ? 34.029 34.184 13.163 1.00 33.37 254 SER B N 1
ATOM 1792 C CA . SER B 1 19 ? 35.438 33.956 12.964 1.00 31.85 254 SER B CA 1
ATOM 1793 C C . SER B 1 19 ? 35.639 33.175 11.689 1.00 34.63 254 SER B C 1
ATOM 1794 O O . SER B 1 19 ? 36.764 32.992 11.229 1.00 31.55 254 SER B O 1
ATOM 1797 N N . ARG B 1 20 ? 34.527 32.714 11.127 1.00 35.59 255 ARG B N 1
ATOM 1798 C CA . ARG B 1 20 ? 34.549 31.930 9.908 1.00 34.32 255 ARG B CA 1
ATOM 1799 C C . ARG B 1 20 ? 33.997 32.761 8.778 1.00 38.31 255 ARG B C 1
ATOM 1800 O O . ARG B 1 20 ? 33.301 33.750 9.015 1.00 42.93 255 ARG B O 1
ATOM 1808 N N . THR B 1 21 ? 34.303 32.352 7.552 1.00 37.05 256 THR B N 1
ATOM 1809 C CA . THR B 1 21 ? 33.845 33.039 6.355 1.00 37.28 256 THR B CA 1
ATOM 1810 C C . THR B 1 21 ? 32.891 32.157 5.588 1.00 38.86 256 THR B C 1
ATOM 1811 O O . THR B 1 21 ? 33.275 31.081 5.162 1.00 44.92 256 THR B O 1
ATOM 1815 N N . PRO B 1 22 ? 31.634 32.585 5.435 1.00 39.39 257 PRO B N 1
ATOM 1816 C CA . PRO B 1 22 ? 30.614 31.815 4.709 1.00 39.14 257 PRO B CA 1
ATOM 1817 C C . PRO B 1 22 ? 30.528 32.177 3.237 1.00 39.88 257 PRO B C 1
ATOM 1818 O O . PRO B 1 22 ? 30.721 33.356 2.882 1.00 37.27 257 PRO B O 1
ATOM 1822 N N . GLU B 1 23 ? 30.214 31.172 2.411 1.00 39.47 258 GLU B N 1
ATOM 1823 C CA . GLU B 1 23 ? 30.095 31.343 0.967 1.00 38.63 258 GLU B CA 1
ATOM 1824 C C . GLU B 1 23 ? 29.013 30.486 0.354 1.00 38.22 258 GLU B C 1
ATOM 1825 O O . GLU B 1 23 ? 28.806 29.330 0.740 1.00 40.44 258 GLU B O 1
ATOM 1831 N N . VAL B 1 24 ? 28.330 31.069 -0.616 1.00 35.53 259 VAL B N 1
ATOM 1832 C CA . VAL B 1 24 ? 27.400 30.322 -1.448 1.00 38.24 259 VAL B CA 1
ATOM 1833 C C . VAL B 1 24 ? 28.124 29.670 -2.655 1.00 43.27 259 VAL B C 1
ATOM 1834 O O . VAL B 1 24 ? 28.846 30.343 -3.404 1.00 46.71 259 VAL B O 1
ATOM 1838 N N . THR B 1 25 ? 27.953 28.369 -2.865 1.00 39.54 260 THR B N 1
ATOM 1839 C CA . THR B 1 25 ? 28.598 27.728 -4.014 1.00 36.46 260 THR B CA 1
ATOM 1840 C C . THR B 1 25 ? 27.606 27.578 -5.166 1.00 37.91 260 THR B C 1
ATOM 1841 O O . THR B 1 25 ? 26.412 27.395 -4.952 1.00 38.87 260 THR B O 1
ATOM 1845 N N . CYS B 1 26 ? 28.093 27.682 -6.393 1.00 36.30 261 CYS B N 1
ATOM 1846 C CA . CYS B 1 26 ? 27.283 27.388 -7.550 1.00 33.42 261 CYS B CA 1
ATOM 1847 C C . CYS B 1 26 ? 27.993 26.312 -8.356 1.00 37.36 261 CYS B C 1
ATOM 1848 O O . CYS B 1 26 ? 29.045 26.583 -8.920 1.00 40.43 261 CYS B O 1
ATOM 1851 N N . VAL B 1 27 ? 27.448 25.095 -8.408 1.00 35.00 262 VAL B N 1
ATOM 1852 C CA . VAL B 1 27 ? 28.097 24.028 -9.171 1.00 33.65 262 VAL B CA 1
ATOM 1853 C C . VAL B 1 27 ? 27.401 23.648 -10.477 1.00 32.17 262 VAL B C 1
ATOM 1854 O O . VAL B 1 27 ? 26.224 23.353 -10.482 1.00 35.84 262 VAL B O 1
ATOM 1858 N N . VAL B 1 28 ? 28.140 23.653 -11.580 1.00 31.67 263 VAL B N 1
ATOM 1859 C CA . VAL B 1 28 ? 27.636 23.210 -12.882 1.00 33.07 263 VAL B CA 1
ATOM 1860 C C . VAL B 1 28 ? 28.230 21.858 -13.283 1.00 36.34 263 VAL B C 1
ATOM 1861 O O . VAL B 1 28 ? 29.431 21.723 -13.503 1.00 34.89 263 VAL B O 1
ATOM 1865 N N . VAL B 1 29 ? 27.391 20.845 -13.388 1.00 37.14 264 VAL B N 1
ATOM 1866 C CA . VAL B 1 29 ? 27.906 19.547 -13.753 1.00 38.75 264 VAL B CA 1
ATOM 1867 C C . VAL B 1 29 ? 27.460 19.230 -15.176 1.00 41.47 264 VAL B C 1
ATOM 1868 O O . VAL B 1 29 ? 26.536 19.864 -15.697 1.00 38.13 264 VAL B O 1
ATOM 1872 N N . ASP B 1 30 ? 28.133 18.269 -15.809 1.00 42.41 265 ASP B N 1
ATOM 1873 C CA . ASP B 1 30 ? 27.691 17.844 -17.115 1.00 40.55 265 ASP B CA 1
ATOM 1874 C C . ASP B 1 30 ? 28.074 18.818 -18.199 1.00 39.25 265 ASP B C 1
ATOM 1875 O O . ASP B 1 30 ? 27.511 18.798 -19.293 1.00 37.12 265 ASP B O 1
ATOM 1880 N N . VAL B 1 31 ? 29.016 19.687 -17.872 1.00 40.69 266 VAL B N 1
ATOM 1881 C CA . VAL B 1 31 ? 29.645 20.537 -18.858 1.00 41.43 266 VAL B CA 1
ATOM 1882 C C . VAL B 1 31 ? 30.359 19.694 -19.936 1.00 44.23 266 VAL B C 1
ATOM 1883 O O . VAL B 1 31 ? 31.101 18.756 -19.639 1.00 40.91 266 VAL B O 1
ATOM 1887 N N . SER B 1 32 ? 30.089 20.038 -21.192 1.00 46.00 267 SER B N 1
ATOM 1888 C CA . SER B 1 32 ? 30.495 19.249 -22.339 1.00 43.96 267 S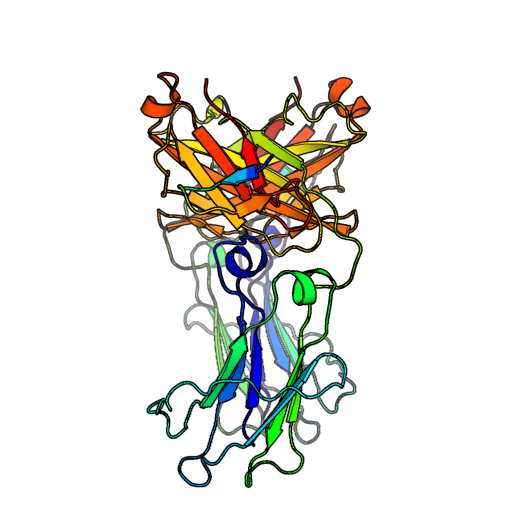ER B CA 1
ATOM 1889 C C . SER B 1 32 ? 31.872 19.677 -22.812 1.00 47.15 267 SER B C 1
ATOM 1890 O O . SER B 1 32 ? 32.270 20.804 -22.582 1.00 48.59 267 SER B O 1
ATOM 1893 N N . HIS B 1 33 ? 32.626 18.793 -23.455 1.00 51.76 268 HIS B N 1
ATOM 1894 C CA . HIS B 1 33 ? 33.909 19.217 -24.025 1.00 51.88 268 HIS B CA 1
ATOM 1895 C C . HIS B 1 33 ? 33.739 20.143 -25.257 1.00 50.50 268 HIS B C 1
ATOM 1896 O O . HIS B 1 33 ? 34.515 21.061 -25.467 1.00 44.29 268 HIS B O 1
ATOM 1903 N N . GLU B 1 34 ? 32.716 19.904 -26.068 1.00 52.46 269 GLU B N 1
ATOM 1904 C CA . GLU B 1 34 ? 32.449 20.740 -27.227 1.00 51.23 269 GLU B CA 1
ATOM 1905 C C . GLU B 1 34 ? 31.752 22.036 -26.774 1.00 55.88 269 GLU B C 1
ATOM 1906 O O . GLU B 1 34 ? 30.755 22.467 -27.368 1.00 57.99 269 GLU B O 1
ATOM 1912 N N . ASP B 1 35 ? 32.279 22.642 -25.709 1.00 52.89 270 ASP B N 1
ATOM 1913 C CA . ASP B 1 35 ? 31.779 23.908 -25.141 1.00 49.53 270 ASP B CA 1
ATOM 1914 C C . ASP B 1 35 ? 31.870 23.991 -23.638 1.00 46.68 270 ASP B C 1
ATOM 1915 O O . ASP B 1 35 ? 30.850 24.167 -22.971 1.00 44.45 270 ASP B O 1
ATOM 1920 N N . PRO B 1 36 ? 33.090 23.883 -23.098 1.00 46.52 271 PRO B N 1
ATOM 1921 C CA . PRO B 1 36 ? 33.267 23.975 -21.651 1.00 47.64 271 PRO B CA 1
ATOM 1922 C C . PRO B 1 36 ? 33.177 25.420 -21.146 1.00 45.79 271 PRO B C 1
ATOM 1923 O O . PRO B 1 36 ? 33.118 25.656 -19.954 1.00 44.37 271 PRO B O 1
ATOM 1927 N N . GLU B 1 37 ? 33.184 26.386 -22.056 1.00 50.37 272 GLU B N 1
ATOM 1928 C CA . GLU B 1 37 ? 33.156 27.770 -21.640 1.00 46.82 272 GLU B CA 1
ATOM 1929 C C . GLU B 1 37 ? 31.842 27.981 -20.918 1.00 43.90 272 GLU B C 1
ATOM 1930 O O . GLU B 1 37 ? 30.767 27.667 -21.446 1.00 42.47 272 GLU B O 1
ATOM 1936 N N . VAL B 1 38 ? 31.954 28.490 -19.698 1.00 38.99 273 VAL B N 1
ATOM 1937 C CA . VAL B 1 38 ? 30.813 28.846 -18.863 1.00 38.63 273 VAL B CA 1
ATOM 1938 C C . VAL B 1 38 ? 30.818 30.324 -18.336 1.00 45.32 273 VAL B C 1
ATOM 1939 O O . VAL B 1 38 ? 31.695 30.734 -17.562 1.00 45.07 273 VAL B O 1
ATOM 1943 N N . LYS B 1 39 ? 29.830 31.122 -18.718 1.00 41.92 274 LYS B N 1
ATOM 1944 C CA . LYS B 1 39 ? 29.668 32.439 -18.109 1.00 38.69 274 LYS B CA 1
ATOM 1945 C C . LYS B 1 39 ? 28.954 32.341 -16.734 1.00 40.70 274 LYS B C 1
ATOM 1946 O O . LYS B 1 39 ? 28.145 31.440 -16.492 1.00 40.25 274 LYS B O 1
ATOM 1952 N N . PHE B 1 40 ? 29.269 33.247 -15.819 1.00 39.09 275 PHE B N 1
ATOM 1953 C CA . PHE B 1 40 ? 28.566 33.297 -14.539 1.00 34.84 275 PHE B CA 1
ATOM 1954 C C . PHE B 1 40 ? 28.099 34.691 -14.192 1.00 37.67 275 PHE B C 1
ATOM 1955 O O . PHE B 1 40 ? 28.911 35.623 -14.130 1.00 39.07 275 PHE B O 1
ATOM 1963 N N . ASN B 1 41 ? 26.810 34.855 -13.913 1.00 38.11 276 ASN B N 1
ATOM 1964 C CA . ASN B 1 41 ? 26.359 36.150 -13.395 1.00 38.75 276 ASN B CA 1
ATOM 1965 C C . ASN B 1 41 ? 25.754 36.007 -12.020 1.00 36.40 276 ASN B C 1
ATOM 1966 O O . ASN B 1 41 ? 25.053 35.050 -11.756 1.00 39.58 276 ASN B O 1
ATOM 1971 N N . TRP B 1 42 ? 26.047 36.938 -11.129 1.00 33.12 277 TRP B N 1
ATOM 1972 C CA . TRP B 1 42 ? 25.575 36.778 -9.776 1.00 30.07 277 TRP B CA 1
ATOM 1973 C C . TRP B 1 42 ? 24.713 37.926 -9.351 1.00 33.51 277 TRP B C 1
ATOM 1974 O O . TRP B 1 42 ? 25.003 39.067 -9.667 1.00 38.65 277 TRP B O 1
ATOM 1985 N N . TYR B 1 43 ? 23.657 37.634 -8.601 1.00 38.58 278 TYR B N 1
ATOM 1986 C CA . TYR B 1 43 ? 22.763 38.669 -8.074 1.00 36.63 278 TYR B CA 1
ATOM 1987 C C . TYR B 1 43 ? 22.337 38.449 -6.622 1.00 36.01 278 TYR B C 1
ATOM 1988 O O . TYR B 1 43 ? 21.607 37.522 -6.289 1.00 39.23 278 TYR B O 1
ATOM 1997 N N . VAL B 1 44 ? 22.801 39.324 -5.764 1.00 34.29 279 VAL B N 1
ATOM 1998 C CA . VAL B 1 44 ? 22.286 39.437 -4.417 1.00 36.65 279 VAL B CA 1
ATOM 1999 C C . VAL B 1 44 ? 21.069 40.354 -4.386 1.00 42.02 279 VAL B C 1
ATOM 2000 O O . VAL B 1 44 ? 21.209 41.582 -4.526 1.00 42.84 279 VAL B O 1
ATOM 2004 N N . ASP B 1 45 ? 19.873 39.797 -4.232 1.00 40.67 280 ASP B N 1
ATOM 2005 C CA . ASP B 1 45 ? 18.682 40.661 -4.270 1.00 43.90 280 ASP B CA 1
ATOM 2006 C C . ASP B 1 45 ? 18.577 41.479 -5.545 1.00 43.93 280 ASP B C 1
ATOM 2007 O O . ASP B 1 45 ? 18.470 42.711 -5.484 1.00 46.08 280 ASP B O 1
ATOM 2012 N N . GLY B 1 46 ? 18.612 40.820 -6.693 1.00 42.02 281 GLY B N 1
ATOM 2013 C CA . GLY B 1 46 ? 18.666 41.539 -7.948 1.00 40.63 281 GLY B CA 1
ATOM 2014 C C . GLY B 1 46 ? 19.986 42.274 -8.212 1.00 42.77 281 GLY B C 1
ATOM 2015 O O . GLY B 1 46 ? 20.474 42.294 -9.345 1.00 39.99 281 GLY B O 1
ATOM 2016 N N . VAL B 1 47 ? 20.571 42.900 -7.192 1.00 44.16 282 VAL B N 1
ATOM 2017 C CA . VAL B 1 47 ? 21.765 43.740 -7.399 1.00 44.17 282 VAL B CA 1
ATOM 2018 C C . VAL B 1 47 ? 22.897 42.801 -7.851 1.00 44.51 282 VAL B C 1
ATOM 2019 O O . VAL B 1 47 ? 23.209 41.844 -7.122 1.00 45.55 282 VAL B O 1
ATOM 2023 N N . GLU B 1 48 ? 23.486 43.017 -9.038 1.00 37.64 283 GLU B N 1
ATOM 2024 C CA . GLU B 1 48 ? 24.574 42.121 -9.509 1.00 32.96 283 GLU B CA 1
ATOM 2025 C C . GLU B 1 48 ? 25.822 42.402 -8.685 1.00 32.45 283 GLU B C 1
ATOM 2026 O O . GLU B 1 48 ? 25.971 43.485 -8.118 1.00 36.42 283 GLU B O 1
ATOM 2032 N N . VAL B 1 49 ? 26.709 41.430 -8.567 1.00 29.34 284 VAL B N 1
ATOM 2033 C CA . VAL B 1 49 ? 27.924 41.646 -7.801 1.00 30.47 284 VAL B CA 1
ATOM 2034 C C . VAL B 1 49 ? 29.022 40.989 -8.599 1.00 29.82 284 VAL B C 1
ATOM 2035 O O . VAL B 1 49 ? 28.715 40.183 -9.457 1.00 31.43 284 VAL B O 1
ATOM 2039 N N . HIS B 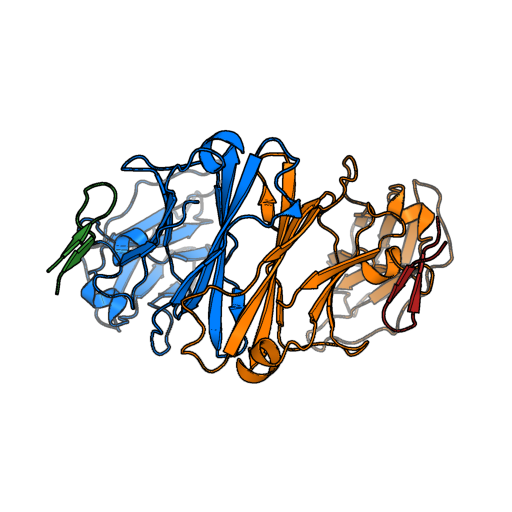1 50 ? 30.287 41.333 -8.363 1.00 31.27 285 HIS B N 1
ATOM 2040 C CA . HIS B 1 50 ? 31.347 40.872 -9.280 1.00 32.65 285 HIS B CA 1
ATOM 2041 C C . HIS B 1 50 ? 32.573 40.339 -8.545 1.00 30.69 285 HIS B C 1
ATOM 2042 O O . HIS B 1 50 ? 33.717 40.483 -9.001 1.00 32.94 285 HIS B O 1
ATOM 2049 N N . ASN B 1 51 ? 32.355 39.721 -7.406 1.00 25.42 286 ASN B N 1
ATOM 2050 C CA . ASN B 1 51 ? 33.485 39.182 -6.680 1.00 28.30 286 ASN B CA 1
ATOM 2051 C C . ASN B 1 51 ? 33.394 37.672 -6.510 1.00 27.67 286 ASN B C 1
ATOM 2052 O O . ASN B 1 51 ? 33.717 37.140 -5.445 1.00 24.91 286 ASN B O 1
ATOM 2057 N N . ALA B 1 52 ? 32.962 36.965 -7.544 1.00 25.11 287 ALA B N 1
ATOM 2058 C CA . ALA B 1 52 ? 32.850 35.531 -7.348 1.00 30.01 287 ALA B CA 1
ATOM 2059 C C . ALA B 1 52 ? 34.009 34.783 -8.019 1.00 34.44 287 ALA B C 1
ATOM 2060 O O . ALA B 1 52 ? 33.945 34.427 -9.203 1.00 42.98 287 ALA B O 1
ATOM 2062 N N . LYS B 1 53 ? 35.061 34.525 -7.256 1.00 27.42 288 LYS B N 1
ATOM 2063 C CA . LYS B 1 53 ? 36.090 33.621 -7.693 1.00 27.81 288 LYS B CA 1
ATOM 2064 C C . LYS B 1 53 ? 35.538 32.307 -8.291 1.00 29.57 288 LYS B C 1
ATOM 2065 O O . LYS B 1 53 ? 34.412 31.894 -8.023 1.00 28.03 288 LYS B O 1
ATOM 2071 N N . THR B 1 54 ? 36.359 31.689 -9.136 1.00 30.37 289 THR B N 1
ATOM 2072 C CA . THR B 1 54 ? 36.037 30.422 -9.765 1.00 29.46 289 THR B CA 1
ATOM 2073 C C . THR B 1 54 ? 37.077 29.400 -9.385 1.00 26.91 289 THR B C 1
ATOM 2074 O O . THR B 1 54 ? 38.263 29.689 -9.359 1.00 28.24 289 THR B O 1
ATOM 2078 N N . LYS B 1 55 ? 36.631 28.204 -9.059 1.00 29.17 290 LYS B N 1
ATOM 2079 C CA . LYS B 1 55 ? 37.532 27.232 -8.480 1.00 31.51 290 LYS B CA 1
ATOM 2080 C C . LYS B 1 55 ? 38.083 26.346 -9.592 1.00 32.95 290 LYS B C 1
ATOM 2081 O O . LYS B 1 55 ? 37.462 26.242 -10.656 1.00 35.85 290 LYS B O 1
ATOM 2087 N N . PRO B 1 56 ? 39.274 25.756 -9.379 1.00 31.24 291 PRO B N 1
ATOM 2088 C CA . PRO B 1 56 ? 39.910 24.848 -10.319 1.00 32.37 291 PRO B CA 1
ATOM 2089 C C . PRO B 1 56 ? 38.939 24.042 -11.167 1.00 36.22 291 PRO B C 1
ATOM 2090 O O . PRO B 1 56 ? 38.048 23.362 -10.656 1.00 34.64 291 PRO B O 1
ATOM 2094 N N . ARG B 1 57 ? 39.096 24.111 -12.475 1.00 37.23 292 ARG B N 1
ATOM 2095 C CA . ARG B 1 57 ? 38.252 23.278 -13.288 1.00 39.12 292 ARG B CA 1
ATOM 2096 C C . ARG B 1 57 ? 38.762 21.889 -13.179 1.00 46.12 292 ARG B C 1
ATOM 2097 O O . ARG B 1 57 ? 39.975 21.679 -13.285 1.00 47.04 292 ARG B O 1
ATOM 2105 N N . GLU B 1 58 ? 37.835 20.949 -12.973 1.00 50.25 293 GLU B N 1
ATOM 2106 C CA . GLU B 1 58 ? 38.164 19.542 -12.712 1.00 49.98 293 GLU B CA 1
ATOM 2107 C C . GLU B 1 58 ? 37.403 18.548 -13.617 1.00 49.76 293 GLU B C 1
ATOM 2108 O O . GLU B 1 58 ? 36.206 18.698 -13.903 1.00 42.64 293 GLU B O 1
ATOM 2114 N N . GLU B 1 59 ? 38.147 17.537 -14.069 1.00 56.64 294 GLU B N 1
ATOM 2115 C CA . GLU B 1 59 ? 37.641 16.486 -14.958 1.00 57.67 294 GLU B CA 1
ATOM 2116 C C . GLU B 1 59 ? 37.000 15.401 -14.100 1.00 54.55 294 GLU B C 1
ATOM 2117 O O . GLU B 1 59 ? 37.556 15.040 -13.061 1.00 53.14 294 GLU B O 1
ATOM 2123 N N . GLN B 1 60 ? 35.829 14.910 -14.518 1.00 52.39 295 GLN B N 1
ATOM 2124 C CA . GLN B 1 60 ? 35.100 13.888 -13.759 1.00 46.94 295 GLN B CA 1
ATOM 2125 C C . GLN B 1 60 ? 35.395 12.498 -14.268 1.00 42.98 295 GLN B C 1
ATOM 2126 O O . GLN B 1 60 ? 35.111 11.535 -13.601 1.00 41.10 295 GLN B O 1
ATOM 2132 N N . TYR B 1 61 ? 35.964 12.402 -15.458 1.00 44.00 296 TYR B N 1
ATOM 2133 C CA . TYR B 1 61 ? 36.332 11.110 -16.006 1.00 43.60 296 TYR B CA 1
ATOM 2134 C C . TYR B 1 61 ? 35.112 10.356 -16.512 1.00 44.62 296 TYR B C 1
ATOM 2135 O O . TYR B 1 61 ? 35.217 9.204 -16.925 1.00 42.59 296 TYR B O 1
ATOM 2144 N N . ASN B 1 62 ? 33.945 10.984 -16.478 1.00 43.85 297 ASN B N 1
ATOM 2145 C CA . ASN B 1 62 ? 32.766 10.302 -16.992 1.00 43.96 297 ASN B CA 1
ATOM 2146 C C . ASN B 1 62 ? 32.306 10.914 -18.295 1.00 44.46 297 ASN B C 1
ATOM 2147 O O . ASN B 1 62 ? 31.280 10.536 -18.855 1.00 43.85 297 ASN B O 1
ATOM 2152 N N . SER B 1 63 ? 33.088 11.861 -18.784 1.00 46.86 298 SER B N 1
ATOM 2153 C CA . SER B 1 63 ? 32.780 12.492 -20.055 1.00 47.99 298 SER B CA 1
ATOM 2154 C C . SER B 1 63 ? 32.653 13.993 -19.956 1.00 48.02 298 SER B C 1
ATOM 2155 O O . SER B 1 63 ? 32.690 14.681 -20.987 1.00 49.37 298 SER B O 1
ATOM 2158 N N . THR B 1 64 ? 32.491 14.487 -18.721 1.00 47.18 299 THR B N 1
ATOM 2159 C CA . THR B 1 64 ? 32.086 15.865 -18.466 1.00 41.08 299 THR B CA 1
ATOM 2160 C C . THR B 1 64 ? 32.983 16.641 -17.515 1.00 41.61 299 THR B C 1
ATOM 2161 O O . THR B 1 64 ? 33.728 16.078 -16.709 1.00 41.52 299 THR B O 1
ATOM 2165 N N . TYR B 1 65 ? 32.864 17.962 -17.610 1.00 48.56 300 TYR B N 1
ATOM 2166 C CA . TYR B 1 65 ? 33.539 18.917 -16.717 1.00 46.44 300 TYR B CA 1
ATOM 2167 C C . TYR B 1 65 ? 32.647 19.405 -15.599 1.00 38.02 300 TYR B C 1
ATOM 2168 O O . TYR B 1 65 ? 31.458 19.611 -15.784 1.00 38.07 300 TYR B O 1
ATOM 2177 N N . ARG B 1 66 ? 33.251 19.618 -14.451 1.00 39.61 301 ARG B N 1
ATOM 2178 C CA . ARG B 1 66 ? 32.581 20.264 -13.336 1.00 36.56 301 ARG B CA 1
ATOM 2179 C C . ARG B 1 66 ? 33.139 21.689 -13.155 1.00 38.97 301 ARG B C 1
ATOM 2180 O O . ARG B 1 66 ? 34.266 21.862 -12.686 1.00 40.20 301 ARG B O 1
ATOM 2188 N N . VAL B 1 67 ? 32.358 22.688 -13.576 1.00 35.16 302 VAL B N 1
ATOM 2189 C CA . VAL B 1 67 ? 32.667 24.116 -13.424 1.00 33.96 302 VAL B CA 1
ATOM 2190 C C . VAL B 1 67 ? 32.049 24.788 -12.194 1.00 35.85 302 VAL B C 1
ATOM 2191 O O . VAL B 1 67 ? 30.844 24.962 -12.151 1.00 39.27 302 VAL B O 1
ATOM 2195 N N . VAL B 1 68 ? 32.839 25.250 -11.237 1.00 35.04 303 VAL B N 1
ATOM 2196 C CA . VAL B 1 68 ? 32.239 25.764 -9.992 1.00 38.62 303 VAL B CA 1
ATOM 2197 C C . VAL B 1 68 ? 32.565 27.227 -9.646 1.00 36.76 303 VAL B C 1
ATOM 2198 O O . VAL B 1 68 ? 33.737 27.562 -9.446 1.00 39.58 303 VAL B O 1
ATOM 2202 N N . SER B 1 69 ? 31.560 28.094 -9.527 1.00 33.53 304 SER B N 1
ATOM 2203 C CA . SER B 1 69 ? 31.857 29.446 -9.037 1.00 33.76 304 SER B CA 1
ATOM 2204 C C . SER B 1 69 ? 31.399 29.693 -7.649 1.00 34.03 304 SER B C 1
ATOM 2205 O O . SER B 1 69 ? 30.288 29.334 -7.279 1.00 37.76 304 SER B O 1
ATOM 2208 N N . VAL B 1 70 ? 32.240 30.378 -6.897 1.00 35.28 305 VAL B N 1
ATOM 2209 C CA . VAL B 1 70 ? 31.959 30.582 -5.490 1.00 37.06 305 VAL B CA 1
ATOM 2210 C C . VAL B 1 70 ? 31.884 32.067 -5.109 1.00 35.97 305 VAL B C 1
ATOM 2211 O O . VAL B 1 70 ? 32.686 32.903 -5.562 1.00 28.66 305 VAL B O 1
ATOM 2215 N N . LEU B 1 71 ? 30.885 32.355 -4.269 1.00 38.11 306 LEU B N 1
ATOM 2216 C CA . LEU B 1 71 ? 30.566 33.691 -3.788 1.00 32.58 306 LEU B CA 1
ATOM 2217 C C . LEU B 1 71 ? 30.439 33.795 -2.268 1.00 33.00 306 LEU B C 1
ATOM 2218 O O . LEU B 1 71 ? 29.438 33.385 -1.665 1.00 31.90 306 LEU B O 1
ATOM 2223 N N . THR B 1 72 ? 31.484 34.361 -1.679 1.00 36.25 307 THR B N 1
ATOM 2224 C CA . THR B 1 72 ? 31.514 34.833 -0.291 1.00 37.28 307 THR B CA 1
ATOM 2225 C C . THR B 1 72 ? 30.295 35.683 0.086 1.00 32.47 307 THR B C 1
ATOM 2226 O O . THR B 1 72 ? 30.033 36.697 -0.554 1.00 31.00 307 THR B O 1
ATOM 2230 N N . VAL B 1 73 ? 29.544 35.294 1.112 1.00 30.85 308 VAL B N 1
ATOM 2231 C CA . VAL B 1 73 ? 28.489 36.208 1.564 1.00 34.17 308 VAL B CA 1
ATOM 2232 C C . VAL B 1 73 ? 28.833 36.840 2.895 1.00 31.93 308 VAL B C 1
ATOM 2233 O O . VAL B 1 73 ? 29.813 36.464 3.527 1.00 35.51 308 VAL B O 1
ATOM 2237 N N . LEU B 1 74 ? 28.051 37.835 3.283 1.00 30.61 309 LEU B N 1
ATOM 2238 C CA . LEU B 1 74 ? 28.191 38.474 4.604 1.00 36.85 309 LEU B CA 1
ATOM 2239 C C . LEU B 1 74 ? 27.351 37.758 5.650 1.00 36.76 309 LEU B C 1
ATOM 2240 O O . LEU B 1 74 ? 26.134 37.665 5.513 1.00 39.16 309 LEU B O 1
ATOM 2245 N N . HIS B 1 75 ? 27.963 37.276 6.718 1.00 35.59 310 HIS B N 1
ATOM 2246 C CA . HIS B 1 75 ? 27.150 36.623 7.733 1.00 37.88 310 HIS B CA 1
ATOM 2247 C C . HIS B 1 75 ? 25.791 37.316 7.831 1.00 38.19 310 HIS B C 1
ATOM 2248 O O . HIS B 1 75 ? 24.733 36.656 7.754 1.00 36.79 310 HIS B O 1
ATOM 2255 N N . GLN B 1 76 ? 25.840 38.647 7.964 1.00 42.07 311 GLN B N 1
ATOM 2256 C CA . GLN B 1 76 ? 24.658 39.518 8.154 1.00 47.70 311 GLN B CA 1
ATOM 2257 C C . GLN B 1 76 ? 23.623 39.406 7.038 1.00 44.40 311 GLN B C 1
ATOM 2258 O O . GLN B 1 76 ? 22.432 39.128 7.304 1.00 43.30 311 GLN B O 1
ATOM 2264 N N . ASP B 1 77 ? 24.083 39.648 5.807 1.00 42.01 312 ASP B N 1
ATOM 2265 C CA . ASP B 1 77 ? 23.274 39.485 4.597 1.00 40.05 312 ASP B CA 1
ATOM 2266 C C . ASP B 1 77 ? 22.557 38.131 4.590 1.00 41.95 312 ASP B C 1
ATOM 2267 O O . ASP B 1 77 ? 21.357 38.063 4.278 1.00 43.52 312 ASP B O 1
ATOM 2272 N N . TRP B 1 78 ? 23.263 37.057 4.951 1.00 38.05 313 TRP B N 1
ATOM 2273 C CA . TRP B 1 78 ? 22.678 35.721 4.834 1.00 37.59 313 TRP B CA 1
ATOM 2274 C C . TRP B 1 78 ? 21.591 35.511 5.819 1.00 39.94 313 TRP B C 1
ATOM 2275 O O . TRP B 1 78 ? 20.475 35.152 5.427 1.00 43.99 313 TRP B O 1
ATOM 2286 N N . LEU B 1 79 ? 21.914 35.716 7.101 1.00 40.95 314 LEU B N 1
ATOM 2287 C CA . LEU B 1 79 ? 20.932 35.557 8.203 1.00 42.96 314 LEU B CA 1
ATOM 2288 C C . LEU B 1 79 ? 19.645 36.397 8.045 1.00 43.50 314 LEU B C 1
ATOM 2289 O O . LEU B 1 79 ? 18.538 35.945 8.379 1.00 41.25 314 LEU B O 1
ATOM 2294 N N . ASN B 1 80 ? 19.809 37.616 7.526 1.00 43.47 315 ASN B N 1
ATOM 2295 C CA . ASN B 1 80 ? 18.681 38.467 7.198 1.00 43.75 315 ASN B CA 1
ATOM 2296 C C . ASN B 1 80 ? 17.767 37.940 6.059 1.00 48.70 315 ASN B C 1
ATOM 2297 O O . ASN B 1 80 ? 16.556 38.132 6.120 1.00 56.27 315 ASN B O 1
ATOM 2302 N N . GLY B 1 81 ? 18.302 37.263 5.046 1.00 42.75 316 GLY B N 1
ATOM 2303 C CA . GLY B 1 81 ? 17.432 36.553 4.131 1.00 39.76 316 GLY B CA 1
ATOM 2304 C C . GLY B 1 81 ? 17.509 37.087 2.729 1.00 43.18 316 GLY B C 1
ATOM 2305 O O . GLY B 1 81 ? 16.495 37.234 2.055 1.00 45.85 316 GLY B O 1
ATOM 2306 N N . LYS B 1 82 ? 18.734 37.350 2.281 1.00 42.83 317 LYS B N 1
ATOM 2307 C CA . LYS B 1 82 ? 18.996 37.965 0.989 1.00 39.85 317 LYS B CA 1
ATOM 2308 C C . LYS B 1 82 ? 19.100 36.946 -0.138 1.00 43.75 317 LYS B C 1
ATOM 2309 O O . LYS B 1 82 ? 20.106 36.265 -0.235 1.00 46.40 317 LYS B O 1
ATOM 2315 N N . GLU B 1 83 ? 18.090 36.850 -1.011 1.00 49.29 318 GLU B N 1
ATOM 2316 C CA . GLU B 1 83 ? 18.124 35.866 -2.129 1.00 47.80 318 GLU B CA 1
ATOM 2317 C C . GLU B 1 83 ? 19.353 36.024 -3.032 1.00 39.54 318 GLU B C 1
ATOM 2318 O O . GLU B 1 83 ? 19.593 37.093 -3.618 1.00 37.24 318 GLU B O 1
ATOM 2324 N N . TYR B 1 84 ? 20.127 34.947 -3.138 1.00 37.37 319 TYR B N 1
ATOM 2325 C CA . TYR B 1 84 ? 21.200 34.876 -4.127 1.00 37.00 319 TYR B CA 1
ATOM 2326 C C . TYR B 1 84 ? 20.803 34.111 -5.382 1.00 37.78 319 TYR B C 1
ATOM 2327 O O . TYR B 1 84 ? 20.321 32.966 -5.329 1.00 31.31 319 TYR B O 1
ATOM 2336 N N . LYS B 1 85 ? 21.012 34.788 -6.514 1.00 41.51 320 LYS B N 1
ATOM 2337 C CA . LYS B 1 85 ? 20.751 34.253 -7.849 1.00 40.66 320 LYS B CA 1
ATOM 2338 C C . LYS B 1 85 ? 22.091 33.942 -8.432 1.00 35.81 320 LYS B C 1
ATOM 2339 O O . LYS B 1 85 ? 22.969 34.766 -8.354 1.00 35.40 320 LYS B O 1
ATOM 2345 N N . CYS B 1 86 ? 22.266 32.727 -8.936 1.00 34.00 321 CYS B N 1
ATOM 2346 C CA . CYS B 1 86 ? 23.411 32.377 -9.748 1.00 33.87 321 CYS B CA 1
ATOM 2347 C C . CYS B 1 86 ? 22.854 32.103 -11.128 1.00 38.35 321 CYS B C 1
ATOM 2348 O O . CYS B 1 86 ? 21.875 31.346 -11.251 1.00 40.33 321 CYS B O 1
ATOM 2351 N N . LYS B 1 87 ? 23.450 32.723 -12.153 1.00 35.31 322 LYS B N 1
ATOM 2352 C CA . LYS B 1 87 ? 22.987 32.599 -13.544 1.00 35.91 322 LYS B CA 1
ATOM 2353 C C . LYS B 1 87 ? 24.045 31.957 -14.384 1.00 35.12 322 LYS B C 1
ATOM 2354 O O . LYS B 1 87 ? 25.159 32.440 -14.416 1.00 39.38 322 LYS B O 1
ATOM 2360 N N . VAL B 1 88 ? 23.695 30.892 -15.090 1.00 34.77 323 VAL B N 1
ATOM 2361 C CA . VAL B 1 88 ? 24.689 30.078 -15.771 1.00 37.92 323 VAL B CA 1
ATOM 2362 C C . VAL B 1 88 ? 24.417 29.982 -17.253 1.00 41.86 323 VAL B C 1
ATOM 2363 O O . VAL B 1 88 ? 23.385 29.419 -17.623 1.00 45.97 323 VAL B O 1
ATOM 2367 N N . SER B 1 89 ? 25.331 30.493 -18.097 1.00 39.57 324 SER B N 1
ATOM 2368 C CA . SER B 1 89 ? 25.218 30.363 -19.570 1.00 37.79 324 SER B CA 1
ATOM 2369 C C . SER B 1 89 ? 26.248 29.421 -20.209 1.00 44.34 324 SER B C 1
ATOM 2370 O O . SER B 1 89 ? 27.375 29.282 -19.720 1.00 44.99 324 SER B O 1
ATOM 2373 N N . ASN B 1 90 ? 25.878 28.776 -21.314 1.00 47.30 325 ASN B N 1
ATOM 2374 C CA . ASN B 1 90 ? 26.784 27.838 -21.987 1.00 43.18 325 ASN B CA 1
ATOM 2375 C C . ASN B 1 90 ? 26.391 27.665 -23.433 1.00 45.46 325 ASN B C 1
ATOM 2376 O O . ASN B 1 90 ? 25.240 27.364 -23.727 1.00 46.54 325 ASN B O 1
ATOM 2381 N N . LYS B 1 91 ? 27.340 27.846 -24.344 1.00 50.65 326 LYS B N 1
ATOM 2382 C CA . LYS B 1 91 ? 27.050 27.715 -25.785 1.00 54.16 326 LYS B CA 1
ATOM 2383 C C . LYS B 1 91 ? 26.113 26.531 -26.065 1.00 50.59 326 LYS B C 1
ATOM 2384 O O . LYS B 1 91 ? 25.157 26.638 -26.833 1.00 46.37 326 LYS B O 1
ATOM 2390 N N . ALA B 1 92 ? 26.391 25.412 -25.416 1.00 47.84 327 ALA B N 1
ATOM 2391 C CA . ALA B 1 92 ? 25.608 24.218 -25.596 1.00 49.27 327 ALA B CA 1
ATOM 2392 C C . ALA B 1 92 ? 24.330 24.276 -24.766 1.00 44.20 327 ALA B C 1
ATOM 2393 O O . ALA B 1 92 ? 24.048 23.354 -24.022 1.00 44.95 327 ALA B O 1
ATOM 2395 N N . LEU B 1 93 ? 23.549 25.339 -24.917 1.00 44.20 328 LEU B N 1
ATOM 2396 C CA . LEU B 1 93 ? 22.469 25.635 -23.951 1.00 49.84 328 LEU B CA 1
ATOM 2397 C C . LEU B 1 93 ? 21.496 26.752 -24.422 1.00 51.41 328 LEU B C 1
ATOM 2398 O O . LEU B 1 93 ? 21.877 27.943 -24.584 1.00 48.79 328 LEU B O 1
ATOM 2403 N N . PRO B 1 94 ? 20.222 26.364 -24.617 1.00 48.70 329 PRO B N 1
ATOM 2404 C CA . PRO B 1 94 ? 19.165 27.141 -25.282 1.00 49.90 329 PRO B CA 1
ATOM 2405 C C . PRO B 1 94 ? 18.866 28.478 -24.641 1.00 50.46 329 PRO B C 1
ATOM 2406 O O . PRO B 1 94 ? 18.288 29.355 -25.276 1.00 50.77 329 PRO B O 1
ATOM 2410 N N . ALA B 1 95 ? 19.235 28.618 -23.377 1.00 48.88 330 ALA B N 1
ATOM 2411 C CA . ALA B 1 95 ? 18.935 29.823 -22.646 1.00 44.73 330 ALA B CA 1
ATOM 2412 C C . ALA B 1 95 ? 19.528 29.686 -21.251 1.00 50.03 330 ALA B C 1
ATOM 2413 O O . ALA B 1 95 ? 19.593 28.570 -20.712 1.00 49.61 330 ALA B O 1
ATOM 2415 N N . PRO B 1 96 ? 20.001 30.803 -20.669 1.00 44.01 331 PRO B N 1
ATOM 2416 C CA . PRO B 1 96 ? 20.573 30.772 -19.327 1.00 39.75 331 PRO B CA 1
ATOM 2417 C C . PRO B 1 96 ? 19.698 30.024 -18.345 1.00 36.98 331 PRO B C 1
ATOM 2418 O O . PRO B 1 96 ? 18.496 30.099 -18.476 1.00 37.31 331 PRO B O 1
ATOM 2422 N N . ILE B 1 97 ? 20.317 29.257 -17.447 1.00 38.16 332 ILE B N 1
ATOM 2423 C CA . ILE B 1 97 ? 19.666 28.662 -16.291 1.00 35.72 332 ILE B CA 1
ATOM 2424 C C . ILE B 1 97 ? 19.820 29.668 -15.161 1.00 40.38 332 ILE B C 1
ATOM 2425 O O . ILE B 1 97 ? 20.741 30.482 -15.183 1.00 41.94 332 ILE B O 1
ATOM 2430 N N . GLU B 1 98 ? 18.923 29.631 -14.187 1.00 37.58 333 GLU B N 1
ATOM 2431 C CA . GLU B 1 98 ? 18.957 30.584 -13.103 1.00 36.83 333 GLU B CA 1
ATOM 2432 C C . GLU B 1 98 ? 18.543 29.888 -11.798 1.00 39.09 333 GLU B C 1
ATOM 2433 O O . GLU B 1 98 ? 17.429 29.406 -11.680 1.00 42.81 333 GLU B O 1
ATOM 2439 N N . LYS B 1 99 ? 19.406 29.819 -10.803 1.00 36.78 334 LYS B N 1
ATOM 2440 C CA . LYS B 1 99 ? 18.949 29.261 -9.538 1.00 35.98 334 LYS B CA 1
ATOM 2441 C C . LYS B 1 99 ? 19.091 30.301 -8.428 1.00 39.33 334 LYS B C 1
ATOM 2442 O O . LYS B 1 99 ? 19.957 31.166 -8.485 1.00 41.81 334 LYS B O 1
ATOM 2448 N N . THR B 1 100 ? 18.232 30.224 -7.421 1.00 41.88 335 THR B N 1
ATOM 2449 C CA . THR B 1 100 ? 18.236 31.191 -6.338 1.00 38.41 335 THR B CA 1
ATOM 2450 C C . THR B 1 100 ? 18.134 30.450 -5.016 1.00 40.41 335 THR B C 1
ATOM 2451 O O . THR B 1 100 ? 17.442 29.440 -4.939 1.00 41.92 335 THR B O 1
ATOM 2455 N N . ILE B 1 101 ? 18.850 30.919 -3.992 1.00 37.19 336 ILE B N 1
ATOM 2456 C CA . ILE B 1 101 ? 18.779 30.298 -2.666 1.00 38.58 336 ILE B CA 1
ATOM 2457 C C . ILE B 1 101 ? 18.860 31.330 -1.541 1.00 40.38 336 ILE B C 1
ATOM 2458 O O . ILE B 1 101 ? 19.423 32.425 -1.742 1.00 42.62 336 ILE B O 1
ATOM 2463 N N . SER B 1 102 ? 18.331 30.974 -0.360 1.00 35.49 337 SER B N 1
ATOM 2464 C CA . SER B 1 102 ? 18.254 31.913 0.767 1.00 39.41 337 SER B CA 1
ATOM 2465 C C . SER B 1 102 ? 18.014 31.274 2.141 1.00 44.95 337 SER B C 1
ATOM 2466 O O . SER B 1 102 ? 17.565 30.124 2.237 1.00 48.08 337 SER B O 1
ATOM 2469 N N . LYS B 1 103 ? 18.308 32.031 3.205 1.00 45.00 338 LYS B N 1
ATOM 2470 C CA . LYS B 1 103 ? 17.921 31.671 4.585 1.00 42.97 338 LYS B CA 1
ATOM 2471 C C . LYS B 1 103 ? 16.471 31.197 4.611 1.00 42.23 338 LYS B C 1
ATOM 2472 O O . LYS B 1 103 ? 15.564 31.954 4.251 1.00 43.85 338 LYS B O 1
ATOM 2478 N N . ALA B 1 104 ? 16.239 29.957 5.023 1.00 41.00 339 ALA B N 1
ATOM 2479 C CA . ALA B 1 104 ? 14.877 29.422 4.963 1.00 40.13 339 ALA B CA 1
ATOM 2480 C C . ALA B 1 104 ? 13.907 30.476 5.450 1.00 41.50 339 ALA B C 1
ATOM 2481 O O . ALA B 1 104 ? 14.088 31.057 6.532 1.00 38.52 339 ALA B O 1
ATOM 2483 N N . LYS B 1 105 ? 12.890 30.758 4.651 1.00 39.97 340 LYS B N 1
ATOM 2484 C CA . LYS B 1 105 ? 11.936 31.785 5.060 1.00 39.96 340 LYS B CA 1
ATOM 2485 C C . LYS B 1 105 ? 11.192 31.317 6.317 1.00 36.77 340 LYS B C 1
ATOM 2486 O O . LYS B 1 105 ? 10.937 30.125 6.481 1.00 36.96 340 LYS B O 1
ATOM 2492 N N . GLY B 1 106 ? 10.864 32.242 7.212 1.00 32.84 341 GLY B N 1
ATOM 2493 C CA . GLY B 1 106 ? 10.158 31.888 8.430 1.00 31.99 341 GLY B CA 1
ATOM 2494 C C . GLY B 1 106 ? 10.768 32.465 9.693 1.00 34.19 341 GLY B C 1
ATOM 2495 O O . GLY B 1 106 ? 11.970 32.671 9.762 1.00 36.10 341 GLY B O 1
ATOM 2496 N N . GLN B 1 107 ? 9.941 32.715 10.707 1.00 36.94 342 GLN B N 1
ATOM 2497 C CA . GLN B 1 107 ? 10.384 33.388 11.933 1.00 34.23 342 GLN B CA 1
ATOM 2498 C C . GLN B 1 107 ? 11.355 32.545 12.731 1.00 34.11 342 GLN B C 1
ATOM 2499 O O . GLN B 1 107 ? 10.945 31.569 13.388 1.00 35.01 342 GLN B O 1
ATOM 2505 N N . PRO B 1 108 ? 12.654 32.903 12.665 1.00 30.58 343 PRO B N 1
ATOM 2506 C CA . PRO B 1 108 ? 13.659 32.261 13.499 1.00 31.70 343 PRO B CA 1
ATOM 2507 C C . PRO B 1 108 ? 13.106 31.936 14.858 1.00 30.42 343 PRO B C 1
ATOM 2508 O O . PRO B 1 108 ? 12.702 32.879 15.514 1.00 29.38 343 PRO B O 1
ATOM 2512 N N . ARG B 1 109 ? 13.083 30.669 15.267 1.00 30.01 344 ARG B N 1
ATOM 2513 C CA . ARG B 1 109 ? 12.777 30.331 16.659 1.00 31.99 344 ARG B CA 1
ATOM 2514 C C . ARG B 1 109 ? 14.016 29.844 17.428 1.00 31.17 344 ARG B C 1
ATOM 2515 O O . ARG B 1 109 ? 14.918 29.293 16.844 1.00 31.25 344 ARG B O 1
ATOM 2523 N N . GLU B 1 110 ? 14.047 30.081 18.738 1.00 35.39 345 GLU B N 1
ATOM 2524 C CA . GLU B 1 110 ? 15.169 29.700 19.598 1.00 35.07 345 GLU B CA 1
ATOM 2525 C C . GLU B 1 110 ? 14.968 28.278 20.106 1.00 36.10 345 GLU B C 1
ATOM 2526 O O . GLU B 1 110 ? 13.904 27.966 20.659 1.00 38.02 345 GLU B O 1
ATOM 2532 N N . PRO B 1 111 ? 15.990 27.416 19.912 1.00 36.27 346 PRO B N 1
ATOM 2533 C CA . PRO B 1 111 ? 16.013 25.992 20.235 1.00 30.88 346 PRO B CA 1
ATOM 2534 C C . PRO B 1 111 ? 16.169 25.811 21.708 1.00 30.20 346 PRO B C 1
ATOM 2535 O O . PRO B 1 111 ? 17.001 26.480 22.297 1.00 32.28 346 PRO B O 1
ATOM 2539 N N . GLN B 1 112 ? 15.384 24.941 22.313 1.00 33.38 347 GLN B N 1
ATOM 2540 C CA . GLN B 1 112 ? 15.554 24.693 23.740 1.00 36.04 347 GLN B CA 1
ATOM 2541 C C . GLN B 1 112 ? 16.453 23.489 23.879 1.00 36.67 347 GLN B C 1
ATOM 2542 O O . GLN B 1 112 ? 16.363 22.552 23.083 1.00 38.33 347 GLN B O 1
ATOM 2548 N N . VAL B 1 113 ? 17.351 23.506 24.847 1.00 35.61 348 VAL B N 1
ATOM 2549 C CA . VAL B 1 113 ? 18.335 22.430 24.924 1.00 37.42 348 VAL B CA 1
ATOM 2550 C C . VAL B 1 113 ? 18.274 21.733 26.265 1.00 38.88 348 VAL B C 1
ATOM 2551 O O . VAL B 1 113 ? 18.301 22.379 27.330 1.00 38.46 348 VAL B O 1
ATOM 2555 N N . TYR B 1 114 ? 18.182 20.405 26.204 1.00 38.14 349 TYR B N 1
ATOM 2556 C CA . TYR B 1 114 ? 18.074 19.589 27.411 1.00 39.85 349 TYR B CA 1
ATOM 2557 C C . TYR B 1 114 ? 18.982 18.374 27.379 1.00 37.46 349 TYR B C 1
ATOM 2558 O O . TYR B 1 114 ? 18.840 17.495 26.536 1.00 38.51 349 TYR B O 1
ATOM 2567 N N . THR B 1 115 ? 19.912 18.316 28.310 1.00 36.22 350 THR B N 1
ATOM 2568 C CA . THR B 1 115 ? 20.702 17.122 28.487 1.00 32.98 350 THR B CA 1
ATOM 2569 C C . THR B 1 115 ? 19.898 16.100 29.283 1.00 36.05 350 THR B C 1
ATOM 2570 O O . THR B 1 115 ? 19.567 16.324 30.445 1.00 39.09 350 THR B O 1
ATOM 2574 N N . LEU B 1 116 ? 19.529 14.999 28.637 1.00 37.32 351 LEU B N 1
ATOM 2575 C CA . LEU B 1 116 ? 18.862 13.870 29.296 1.00 34.86 351 LEU B CA 1
ATOM 2576 C C . LEU B 1 116 ? 19.908 12.856 29.715 1.00 34.37 351 LEU B C 1
ATOM 2577 O O . LEU B 1 116 ? 20.752 12.486 28.918 1.00 37.78 351 LEU B O 1
ATOM 2582 N N . PRO B 1 117 ? 19.860 12.399 30.962 1.00 32.84 352 PRO B N 1
ATOM 2583 C CA . PRO B 1 117 ? 20.850 11.465 31.468 1.00 35.25 352 PRO B CA 1
ATOM 2584 C C . PRO B 1 117 ? 20.501 10.035 31.035 1.00 38.45 352 PRO B C 1
ATOM 2585 O O . PRO B 1 117 ? 19.363 9.761 30.628 1.00 39.96 352 PRO B O 1
ATOM 2589 N N . PRO B 1 118 ? 21.469 9.127 31.102 1.00 35.34 353 PRO B N 1
ATOM 2590 C CA . PRO B 1 118 ? 21.250 7.758 30.653 1.00 33.63 353 PRO B CA 1
ATOM 2591 C C . PRO B 1 118 ? 20.367 7.027 31.616 1.00 37.55 353 PRO B C 1
ATOM 2592 O O . PRO B 1 118 ? 20.486 7.213 32.831 1.00 35.74 353 PRO B O 1
ATOM 2596 N N . SER B 1 119 ? 19.511 6.171 31.075 1.00 41.46 354 SER B N 1
ATOM 2597 C CA . SER B 1 119 ? 18.503 5.452 31.855 1.00 38.75 354 SER B CA 1
ATOM 2598 C C . SER B 1 119 ? 19.055 4.624 32.992 1.00 39.73 354 SER B C 1
ATOM 2599 O O . SER B 1 119 ? 20.019 3.887 32.817 1.00 39.67 354 SER B O 1
ATOM 2602 N N . ARG B 1 120 ? 18.426 4.741 34.163 1.00 51.07 355 ARG B N 1
ATOM 2603 C CA . ARG B 1 120 ? 18.782 3.889 35.298 1.00 50.57 355 ARG B CA 1
ATOM 2604 C C . ARG B 1 120 ? 19.123 2.539 34.667 1.00 48.09 355 ARG B C 1
ATOM 2605 O O . ARG B 1 120 ? 20.281 2.126 34.691 1.00 44.67 355 ARG B O 1
ATOM 2613 N N . ASP B 1 121 ? 18.135 1.911 34.021 1.00 50.01 356 ASP B N 1
ATOM 2614 C CA . ASP B 1 121 ? 18.264 0.546 33.480 1.00 46.72 356 ASP B CA 1
ATOM 2615 C C . ASP B 1 121 ? 19.210 0.371 32.311 1.00 46.28 356 ASP B C 1
ATOM 2616 O O . ASP B 1 121 ? 18.904 -0.391 31.414 1.00 50.31 356 ASP B O 1
ATOM 2621 N N . GLU B 1 122 ? 20.350 1.051 32.303 1.00 47.97 357 GLU B N 1
ATOM 2622 C CA . GLU B 1 122 ? 21.312 0.872 31.219 1.00 43.39 357 GLU B CA 1
ATOM 2623 C C . GLU B 1 122 ? 22.728 0.902 31.726 1.00 45.67 357 GLU B C 1
ATOM 2624 O O . GLU B 1 122 ? 23.651 1.128 30.964 1.00 42.14 357 GLU B O 1
ATOM 2630 N N . LEU B 1 123 ? 22.902 0.685 33.020 1.00 50.30 358 LEU B N 1
ATOM 2631 C CA . LEU B 1 123 ? 24.228 0.747 33.598 1.00 50.68 358 LEU B CA 1
ATOM 2632 C C . LEU B 1 123 ? 24.878 -0.652 33.718 1.00 50.12 358 LEU B C 1
ATOM 2633 O O . LEU B 1 123 ? 26.040 -0.785 34.147 1.00 47.97 358 LEU B O 1
ATOM 2638 N N . THR B 1 124 ? 24.144 -1.683 33.304 1.00 45.52 359 THR B N 1
ATOM 2639 C CA . THR B 1 124 ? 24.716 -3.028 33.256 1.00 50.25 359 THR B CA 1
ATOM 2640 C C . THR B 1 124 ? 25.436 -3.302 31.929 1.00 51.97 359 THR B C 1
ATOM 2641 O O . THR B 1 124 ? 25.920 -4.421 31.703 1.00 50.56 359 THR B O 1
ATOM 2645 N N . LYS B 1 125 ? 25.500 -2.281 31.063 1.00 51.16 360 LYS B N 1
ATOM 2646 C CA . LYS B 1 125 ? 26.217 -2.351 29.774 1.00 47.76 360 LYS B CA 1
ATOM 2647 C C . LYS B 1 125 ? 27.587 -1.661 29.862 1.00 45.19 360 LYS B C 1
ATOM 2648 O O . LYS B 1 125 ? 27.859 -0.939 30.801 1.00 44.77 360 LYS B O 1
ATOM 2654 N N . ASN B 1 126 ? 28.472 -1.887 28.902 1.00 50.90 361 ASN B N 1
ATOM 2655 C CA . ASN B 1 126 ? 29.810 -1.312 29.018 1.00 44.25 361 ASN B CA 1
ATOM 2656 C C . ASN B 1 126 ? 29.883 0.140 28.633 1.00 48.41 361 ASN B C 1
ATOM 2657 O O . ASN B 1 126 ? 30.924 0.770 28.809 1.00 52.41 361 ASN B O 1
ATOM 2662 N N . GLN B 1 127 ? 28.785 0.662 28.085 1.00 51.08 362 GLN B N 1
ATOM 2663 C CA . GLN B 1 127 ? 28.716 2.017 27.531 1.00 42.97 362 GLN B CA 1
ATOM 2664 C C . GLN B 1 127 ? 27.309 2.636 27.689 1.00 37.10 362 GLN B C 1
ATOM 2665 O O . GLN B 1 127 ? 26.324 2.081 27.185 1.00 36.02 362 GLN B O 1
ATOM 2671 N N . VAL B 1 128 ? 27.193 3.769 28.377 1.00 37.22 363 VAL B N 1
ATOM 2672 C CA . VAL B 1 128 ? 25.859 4.393 28.517 1.00 39.45 363 VAL B CA 1
ATOM 2673 C C . VAL B 1 128 ? 25.674 5.531 27.527 1.00 36.19 363 VAL B C 1
ATOM 2674 O O . VAL B 1 128 ? 26.639 5.958 26.891 1.00 35.56 363 VAL B O 1
ATOM 2678 N N . SER B 1 129 ? 24.427 6.001 27.413 1.00 35.30 364 SER B N 1
ATOM 2679 C CA . SER B 1 129 ? 24.026 7.002 26.420 1.00 33.21 364 SER B CA 1
ATOM 2680 C C . SER B 1 129 ? 23.578 8.355 26.971 1.00 33.54 364 SER B C 1
ATOM 2681 O O . SER B 1 129 ? 22.429 8.519 27.421 1.00 31.40 364 SER B O 1
ATOM 2684 N N . LEU B 1 130 ? 24.474 9.335 26.880 1.00 32.74 365 LEU B N 1
ATOM 2685 C CA . LEU B 1 130 ? 24.141 10.709 27.271 1.00 36.36 365 LEU B CA 1
ATOM 2686 C C . LEU B 1 130 ? 23.365 11.424 26.168 1.00 34.17 365 LEU B C 1
ATOM 2687 O O . LEU B 1 130 ? 23.865 11.639 25.078 1.00 32.98 365 LEU B O 1
ATOM 2692 N N . THR B 1 131 ? 22.124 11.776 26.457 1.00 33.66 366 THR B N 1
ATOM 2693 C CA . THR B 1 131 ? 21.247 12.300 25.431 1.00 35.01 366 THR B CA 1
ATOM 2694 C C . THR B 1 131 ? 21.192 13.850 25.486 1.00 39.12 366 THR B C 1
ATOM 2695 O O . THR B 1 131 ? 21.267 14.449 26.578 1.00 39.96 366 THR B O 1
ATOM 2699 N N . CYS B 1 132 ? 21.113 14.486 24.307 1.00 35.51 367 CYS B N 1
ATOM 2700 C CA . CYS B 1 132 ? 20.873 15.924 24.152 1.00 32.89 367 CYS B CA 1
ATOM 2701 C C . CYS B 1 132 ? 19.624 16.185 23.267 1.00 33.83 367 CYS B C 1
ATOM 2702 O O . CYS B 1 132 ? 19.584 15.797 22.082 1.00 32.96 367 CYS B O 1
ATOM 2705 N N . LEU B 1 133 ? 18.606 16.820 23.850 1.00 31.59 368 LEU B N 1
ATOM 2706 C CA . LEU B 1 133 ? 17.385 17.179 23.122 1.00 33.61 368 LEU B CA 1
ATOM 2707 C C . LEU B 1 133 ? 17.430 18.647 22.708 1.00 35.07 368 LEU B C 1
ATOM 2708 O O . LEU B 1 133 ? 17.684 19.531 23.528 1.00 37.68 368 LEU B O 1
ATOM 2713 N N . VAL B 1 134 ? 17.183 18.914 21.438 1.00 29.81 369 VAL B N 1
ATOM 2714 C CA . VAL B 1 134 ? 17.160 20.281 20.969 1.00 31.91 369 VAL B CA 1
ATOM 2715 C C . VAL B 1 134 ? 15.829 20.537 20.258 1.00 33.13 369 VAL B C 1
ATOM 2716 O O . VAL B 1 134 ? 15.692 20.297 19.060 1.00 32.56 369 VAL B O 1
ATOM 2720 N N . LYS B 1 135 ? 14.826 20.998 20.993 1.00 33.39 370 LYS B N 1
ATOM 2721 C CA . LYS B 1 135 ? 13.494 21.084 20.394 1.00 35.37 370 LYS B CA 1
ATOM 2722 C C . LYS B 1 135 ? 13.161 22.519 19.967 1.00 33.88 370 LYS B C 1
ATOM 2723 O O . LYS B 1 135 ? 13.824 23.469 20.388 1.00 33.45 370 LYS B O 1
ATOM 2729 N N . GLY B 1 136 ? 12.155 22.663 19.108 1.00 30.44 371 GLY B N 1
ATOM 2730 C CA . GLY B 1 136 ? 11.520 23.962 18.884 1.00 39.82 371 GLY B CA 1
ATOM 2731 C C . GLY B 1 136 ? 12.309 25.068 18.187 1.00 40.94 371 GLY B C 1
ATOM 2732 O O . GLY B 1 136 ? 12.157 26.268 18.488 1.00 36.72 371 GLY B O 1
ATOM 2733 N N . PHE B 1 137 ? 13.154 24.662 17.242 1.00 40.44 372 PHE B N 1
ATOM 2734 C CA . PHE B 1 137 ? 13.988 25.623 16.571 1.00 35.55 372 PHE B CA 1
ATOM 2735 C C . PHE B 1 137 ? 13.543 25.767 15.141 1.00 37.22 372 PHE B C 1
ATOM 2736 O O . PHE B 1 137 ? 12.910 24.850 14.601 1.00 39.25 372 PHE B O 1
ATOM 2744 N N . TYR B 1 138 ? 13.826 26.950 14.574 1.00 37.31 373 TYR B N 1
ATOM 2745 C CA . TYR B 1 138 ? 13.571 27.304 13.176 1.00 36.31 373 TYR B CA 1
ATOM 2746 C C . TYR B 1 138 ? 14.580 28.391 12.758 1.00 35.10 373 TYR B C 1
ATOM 2747 O O . TYR B 1 138 ? 14.816 29.305 13.529 1.00 34.41 373 TYR B O 1
ATOM 2756 N N . PRO B 1 139 ? 15.204 28.289 11.557 1.00 35.68 374 PRO B N 1
ATOM 2757 C CA . PRO B 1 139 ? 15.152 27.243 10.525 1.00 35.38 374 PRO B CA 1
ATOM 2758 C C . PRO B 1 139 ? 15.990 26.021 10.928 1.00 35.65 374 PRO B C 1
ATOM 2759 O O . PRO B 1 139 ? 16.687 26.100 11.952 1.00 35.61 374 PRO B O 1
ATOM 2763 N N . SER B 1 140 ? 15.928 24.925 10.173 1.00 32.33 375 SER B N 1
ATOM 2764 C CA . SER B 1 140 ? 16.478 23.668 10.692 1.00 30.67 375 SER B CA 1
ATOM 2765 C C . SER B 1 140 ? 17.980 23.661 10.611 1.00 32.77 375 SER B C 1
ATOM 2766 O O . SER B 1 140 ? 18.600 22.726 11.089 1.00 33.86 375 SER B O 1
ATOM 2769 N N . ASP B 1 141 ? 18.567 24.691 9.994 1.00 33.76 376 ASP B N 1
ATOM 2770 C CA . ASP B 1 141 ? 20.022 24.815 9.936 1.00 33.25 376 ASP B CA 1
ATOM 2771 C C . ASP B 1 141 ? 20.612 24.921 11.327 1.00 35.57 376 ASP B C 1
ATOM 2772 O O . ASP B 1 141 ? 20.351 25.912 12.029 1.00 31.87 376 ASP B O 1
ATOM 2777 N N . ILE B 1 142 ? 21.413 23.914 11.714 1.00 37.48 377 ILE B N 1
ATOM 2778 C CA . ILE B 1 142 ? 21.986 23.855 13.072 1.00 35.57 377 ILE B CA 1
ATOM 2779 C C . ILE B 1 142 ? 23.273 23.039 13.162 1.00 38.78 377 ILE B C 1
ATOM 2780 O O . ILE B 1 142 ? 23.557 22.195 12.293 1.00 43.80 377 ILE B O 1
ATOM 2785 N N . ALA B 1 143 ? 24.056 23.327 14.205 1.00 38.63 378 ALA B N 1
ATOM 2786 C CA . ALA B 1 143 ? 25.264 22.584 14.562 1.00 36.90 378 ALA B CA 1
ATOM 2787 C C . ALA B 1 143 ? 25.140 22.050 15.971 1.00 41.53 378 ALA B C 1
ATOM 2788 O O . ALA B 1 143 ? 24.472 22.653 16.826 1.00 38.80 378 ALA B O 1
ATOM 2790 N N . VAL B 1 144 ? 25.816 20.936 16.229 1.00 45.15 379 VAL B N 1
ATOM 2791 C CA . VAL B 1 144 ? 25.748 20.322 17.553 1.00 41.59 379 VAL B CA 1
ATOM 2792 C C . VAL B 1 144 ? 26.835 19.310 17.861 1.00 37.88 379 VAL B C 1
ATOM 2793 O O . VAL B 1 144 ? 26.863 18.237 17.285 1.00 33.46 379 VAL B O 1
ATOM 2797 N N . GLU B 1 145 ? 27.674 19.650 18.826 1.00 41.21 380 GLU B N 1
ATOM 2798 C CA . GLU B 1 145 ? 28.839 18.862 19.165 1.00 40.97 380 GLU B CA 1
ATOM 2799 C C . GLU B 1 145 ? 28.901 18.657 20.678 1.00 40.55 380 GLU B C 1
ATOM 2800 O O . GLU B 1 145 ? 28.222 19.366 21.434 1.00 39.31 380 GLU B O 1
ATOM 2806 N N . TRP B 1 146 ? 29.717 17.687 21.099 1.00 40.65 381 TRP B N 1
ATOM 2807 C CA . TRP B 1 146 ? 29.965 17.406 22.506 1.00 37.48 381 TRP B CA 1
ATOM 2808 C C . TRP B 1 146 ? 31.367 17.726 22.939 1.00 40.11 381 TRP B C 1
ATOM 2809 O O . TRP B 1 146 ? 32.247 17.941 22.104 1.00 43.42 381 TRP B O 1
ATOM 2820 N N . GLU B 1 147 ? 31.577 17.724 24.252 1.00 39.54 382 GLU B N 1
ATOM 2821 C CA . GLU B 1 147 ? 32.918 17.905 24.805 1.00 44.58 382 GLU B CA 1
ATOM 2822 C C . GLU B 1 147 ? 32.983 17.767 26.323 1.00 42.71 382 GLU B C 1
ATOM 2823 O O . GLU B 1 147 ? 31.970 17.807 27.010 1.00 40.22 382 GLU B O 1
ATOM 2829 N N . SER B 1 148 ? 34.198 17.588 26.828 1.00 46.08 383 SER B N 1
ATOM 2830 C CA . SER B 1 148 ? 34.434 17.391 28.250 1.00 45.79 383 SER B CA 1
ATOM 2831 C C . SER B 1 148 ? 35.783 18.015 28.593 1.00 48.17 383 SER B C 1
ATOM 2832 O O . SER B 1 148 ? 36.736 17.927 27.816 1.00 44.88 383 SER B O 1
ATOM 2835 N N . ASN B 1 149 ? 35.857 18.681 29.736 1.00 50.55 384 ASN B N 1
ATOM 2836 C CA . ASN B 1 149 ? 37.091 19.352 30.122 1.00 53.05 384 ASN B CA 1
ATOM 2837 C C . ASN B 1 149 ? 37.725 20.103 28.961 1.00 49.71 384 ASN B C 1
ATOM 2838 O O . ASN B 1 149 ? 38.921 19.989 28.735 1.00 50.56 384 ASN B O 1
ATOM 2843 N N . GLY B 1 150 ? 36.913 20.874 28.239 1.00 49.16 385 GLY B N 1
ATOM 2844 C CA . GLY B 1 150 ? 37.388 21.677 27.126 1.00 50.67 385 GLY B CA 1
ATOM 2845 C C . GLY B 1 150 ? 37.786 20.835 25.926 1.00 54.30 385 GLY B C 1
ATOM 2846 O O . GLY B 1 150 ? 38.161 21.360 24.867 1.00 52.77 385 GLY B O 1
ATOM 2847 N N . GLN B 1 151 ? 37.688 19.513 26.093 1.00 54.70 386 GLN B N 1
ATOM 2848 C CA . GLN B 1 151 ? 38.092 18.555 25.062 1.00 50.48 386 GLN B CA 1
ATOM 2849 C C . GLN B 1 151 ? 36.902 17.967 24.318 1.00 46.81 386 GLN B C 1
ATOM 2850 O O . GLN B 1 151 ? 35.879 17.638 24.926 1.00 46.30 386 GLN B O 1
ATOM 2856 N N . PRO B 1 152 ? 37.043 17.820 22.998 1.00 44.84 387 PRO B N 1
ATOM 2857 C CA . PRO B 1 152 ? 35.924 17.371 22.180 1.00 44.50 387 PRO B CA 1
ATOM 2858 C C . PRO B 1 152 ? 35.665 15.895 22.368 1.00 39.21 387 PRO B C 1
ATOM 2859 O O . PRO B 1 152 ? 36.573 15.132 22.657 1.00 36.96 387 PRO B O 1
ATOM 2863 N N . GLU B 1 153 ? 34.403 15.529 22.229 1.00 40.03 388 GLU B N 1
ATOM 2864 C CA . GLU B 1 153 ? 33.963 14.161 22.316 1.00 41.17 388 GLU B CA 1
ATOM 2865 C C . GLU B 1 153 ? 33.414 13.774 20.955 1.00 44.30 388 GLU B C 1
ATOM 2866 O O . GLU B 1 153 ? 32.379 14.278 20.534 1.00 44.87 388 GLU B O 1
ATOM 2872 N N . ASN B 1 154 ? 34.109 12.883 20.260 1.00 40.71 389 ASN B N 1
ATOM 2873 C CA . ASN B 1 154 ? 33.700 12.537 18.930 1.00 39.69 389 ASN B CA 1
ATOM 2874 C C . ASN B 1 154 ? 32.830 11.267 18.849 1.00 39.44 389 ASN B C 1
ATOM 2875 O O . ASN B 1 154 ? 32.239 10.972 17.817 1.00 37.89 389 ASN B O 1
ATOM 2880 N N . ASN B 1 155 ? 32.705 10.510 19.923 1.00 39.71 390 ASN B N 1
ATOM 2881 C CA . ASN B 1 155 ? 31.984 9.255 19.757 1.00 39.83 390 ASN B CA 1
ATOM 2882 C C . ASN B 1 155 ? 30.472 9.398 19.873 1.00 38.69 390 ASN B C 1
ATOM 2883 O O . ASN B 1 155 ? 29.846 8.729 20.696 1.00 44.51 390 ASN B O 1
ATOM 2888 N N . TYR B 1 156 ? 29.862 10.236 19.052 1.00 33.15 391 TYR B N 1
ATOM 2889 C CA . TYR B 1 156 ? 28.432 10.441 19.210 1.00 34.26 391 TYR B CA 1
ATOM 2890 C C . TYR B 1 156 ? 27.848 10.379 17.853 1.00 33.27 391 TYR B C 1
ATOM 2891 O O . TYR B 1 156 ? 28.580 10.311 16.889 1.00 32.00 391 TYR B O 1
ATOM 2900 N N . LYS B 1 157 ? 26.526 10.412 17.778 1.00 35.38 392 LYS B N 1
ATOM 2901 C CA . LYS B 1 157 ? 25.821 10.383 16.495 1.00 36.61 392 LYS B CA 1
ATOM 2902 C C . LYS B 1 157 ? 24.589 11.256 16.593 1.00 33.64 392 LYS B C 1
ATOM 2903 O O . LYS B 1 157 ? 23.806 11.078 17.503 1.00 34.49 392 LYS B O 1
ATOM 2909 N N . THR B 1 158 ? 24.393 12.184 15.670 1.00 30.66 393 THR B N 1
ATOM 2910 C CA . THR B 1 158 ? 23.195 13.026 15.742 1.00 31.80 393 THR B CA 1
ATOM 2911 C C . THR B 1 158 ? 22.115 12.641 14.724 1.00 31.65 393 THR B C 1
ATOM 2912 O O . THR B 1 158 ? 22.415 12.415 13.556 1.00 42.90 393 THR B O 1
ATOM 2916 N N . THR B 1 159 ? 20.864 12.539 15.156 1.00 30.27 394 THR B N 1
ATOM 2917 C CA . THR B 1 159 ? 19.746 12.380 14.228 1.00 29.39 394 THR B CA 1
ATOM 2918 C C . THR B 1 159 ? 19.673 13.536 13.244 1.00 30.69 394 THR B C 1
ATOM 2919 O O . THR B 1 159 ? 20.277 14.606 13.472 1.00 31.31 394 THR B O 1
ATOM 2923 N N . PRO B 1 160 ? 18.966 13.326 12.125 1.00 29.48 395 PRO B N 1
ATOM 2924 C CA . PRO B 1 160 ? 18.717 14.518 11.315 1.00 34.03 395 PRO B CA 1
ATOM 2925 C C . PRO B 1 160 ? 17.658 15.421 11.969 1.00 29.34 395 PRO B C 1
ATOM 2926 O O . PRO B 1 160 ? 17.044 15.038 12.968 1.00 27.95 395 PRO B O 1
ATOM 2930 N N . PRO B 1 161 ? 17.464 16.623 11.433 1.00 28.63 396 PRO B N 1
ATOM 2931 C CA . PRO B 1 161 ? 16.451 17.408 12.106 1.00 28.57 396 PRO B CA 1
ATOM 2932 C C . PRO B 1 161 ? 15.102 16.900 11.672 1.00 29.87 396 PRO B C 1
ATOM 2933 O O . PRO B 1 161 ? 14.950 16.561 10.491 1.00 28.49 396 PRO B O 1
ATOM 2937 N N . VAL B 1 162 ? 14.153 16.856 12.611 1.00 29.53 397 VAL B N 1
ATOM 2938 C CA . VAL B 1 162 ? 12.771 16.462 12.328 1.00 28.91 397 VAL B CA 1
ATOM 2939 C C . VAL B 1 162 ? 11.705 17.581 12.506 1.00 30.79 397 VAL B C 1
ATOM 2940 O O . VAL B 1 162 ? 11.741 18.361 13.476 1.00 29.68 397 VAL B O 1
ATOM 2944 N N . LEU B 1 163 ? 10.757 17.643 11.566 1.00 29.97 398 LEU B N 1
ATOM 2945 C CA . LEU B 1 163 ? 9.670 18.616 11.592 1.00 27.15 398 LEU B CA 1
ATOM 2946 C C . LEU B 1 163 ? 8.662 18.283 12.669 1.00 28.40 398 LEU B C 1
ATOM 2947 O O . LEU B 1 163 ? 8.096 17.225 12.630 1.00 30.44 398 LEU B O 1
ATOM 2952 N N . ASP B 1 164 ? 8.409 19.198 13.607 1.00 32.08 399 ASP B N 1
ATOM 2953 C CA . ASP B 1 164 ? 7.462 18.936 14.689 1.00 32.22 399 ASP B CA 1
ATOM 2954 C C . ASP B 1 164 ? 6.026 19.439 14.412 1.00 33.40 399 ASP B C 1
ATOM 2955 O O . ASP B 1 164 ? 5.715 19.949 13.319 1.00 30.91 399 ASP B O 1
ATOM 2960 N N . SER B 1 165 ? 5.163 19.273 15.417 1.00 30.17 400 SER B N 1
ATOM 2961 C CA . SER B 1 165 ? 3.746 19.521 15.281 1.00 26.41 400 SER B CA 1
ATOM 2962 C C . SER B 1 165 ? 3.505 21.002 15.124 1.00 29.35 400 SER B C 1
ATOM 2963 O O . SER B 1 165 ? 2.649 21.416 14.346 1.00 26.71 400 SER B O 1
ATOM 2966 N N . ASP B 1 166 ? 4.287 21.796 15.858 1.00 31.08 401 ASP B N 1
ATOM 2967 C CA . ASP B 1 166 ? 4.183 23.264 15.844 1.00 30.18 401 ASP B CA 1
ATOM 2968 C C . ASP B 1 166 ? 5.088 23.968 14.825 1.00 31.09 401 ASP B C 1
ATOM 2969 O O . ASP B 1 166 ? 5.615 25.045 15.101 1.00 29.77 401 ASP B O 1
ATOM 2974 N N . GLY B 1 167 ? 5.267 23.364 13.658 1.00 30.50 402 GLY B N 1
ATOM 2975 C CA . GLY B 1 167 ? 6.065 23.959 12.607 1.00 33.85 402 GLY B CA 1
ATOM 2976 C C . GLY B 1 167 ? 7.485 24.333 12.992 1.00 33.79 402 GLY B C 1
ATOM 2977 O O . GLY B 1 167 ? 8.032 25.320 12.529 1.00 40.16 402 GLY B O 1
ATOM 2978 N N . SER B 1 168 ? 8.095 23.558 13.855 1.00 30.49 403 SER B N 1
ATOM 2979 C CA . SER B 1 168 ? 9.484 23.779 14.160 1.00 30.15 403 SER B CA 1
ATOM 2980 C C . SER B 1 168 ? 10.168 22.455 14.021 1.00 35.71 403 SER B C 1
ATOM 2981 O O . SER B 1 168 ? 9.506 21.442 13.740 1.00 33.62 403 SER B O 1
ATOM 2984 N N . PHE B 1 169 ? 11.482 22.453 14.235 1.00 35.67 404 PHE B N 1
ATOM 2985 C CA . PHE B 1 169 ? 12.288 21.235 14.107 1.00 33.71 404 PHE B CA 1
ATOM 2986 C C . PHE B 1 169 ? 12.832 20.820 15.462 1.00 34.10 404 PHE B C 1
ATOM 2987 O O . PHE B 1 169 ? 12.867 21.620 16.395 1.00 37.13 404 PHE B O 1
ATOM 2995 N N . PHE B 1 170 ? 13.245 19.570 15.570 1.00 29.06 405 PHE B N 1
ATOM 2996 C CA . PHE B 1 170 ? 13.872 19.094 16.779 1.00 30.07 405 PHE B CA 1
ATOM 2997 C C . PHE B 1 170 ? 14.831 17.982 16.384 1.00 31.28 405 PHE B C 1
ATOM 2998 O O . PHE B 1 170 ? 14.757 17.461 15.265 1.00 30.63 405 PHE B O 1
ATOM 3006 N N . LEU B 1 171 ? 15.713 17.608 17.299 1.00 27.85 406 LEU B N 1
ATOM 3007 C CA . LEU B 1 171 ? 16.728 16.630 17.013 1.00 26.08 406 LEU B CA 1
ATOM 3008 C C . LEU B 1 171 ? 17.308 16.142 18.278 1.00 29.37 406 LEU B C 1
ATOM 3009 O O . LEU B 1 171 ? 17.258 16.845 19.287 1.00 32.00 406 LEU B O 1
ATOM 3014 N N . TYR B 1 172 ? 17.923 14.960 18.202 1.00 32.35 407 TYR B N 1
ATOM 3015 C CA . TYR B 1 172 ? 18.603 14.321 19.345 1.00 32.75 407 TYR B CA 1
ATOM 3016 C C . TYR B 1 172 ? 20.044 13.942 18.968 1.00 29.18 407 TYR B C 1
ATOM 3017 O O . TYR B 1 172 ? 20.299 13.499 17.859 1.00 26.40 407 TYR B O 1
ATOM 3026 N N . SER B 1 173 ? 20.964 14.102 19.905 1.00 27.31 408 SER B N 1
ATOM 3027 C CA . SER B 1 173 ? 22.340 13.731 19.688 1.00 26.25 408 SER B CA 1
ATOM 3028 C C . SER B 1 173 ? 22.763 12.738 20.765 1.00 29.82 408 SER B C 1
ATOM 3029 O O . SER B 1 173 ? 22.598 12.997 21.954 1.00 31.42 408 SER B O 1
ATOM 3032 N N . LYS B 1 174 ? 23.288 11.586 20.348 1.00 31.02 409 LYS B N 1
ATOM 3033 C CA . LYS B 1 174 ? 23.685 10.521 21.261 1.00 26.79 409 LYS B CA 1
ATOM 3034 C C . LYS B 1 174 ? 25.173 10.454 21.385 1.00 27.91 409 LYS B C 1
ATOM 3035 O O . LYS B 1 174 ? 25.888 10.123 20.436 1.00 31.53 409 LYS B O 1
ATOM 3041 N N . LEU B 1 175 ? 25.636 10.808 22.567 1.00 28.36 410 LEU B N 1
ATOM 3042 C CA . LEU B 1 175 ? 27.027 10.686 22.937 1.00 31.58 410 LEU B CA 1
ATOM 3043 C C . LEU B 1 175 ? 27.251 9.379 23.699 1.00 38.85 410 LEU B C 1
ATOM 3044 O O . LEU B 1 175 ? 26.615 9.153 24.744 1.00 39.40 410 LEU B O 1
ATOM 3049 N N . THR B 1 176 ? 28.149 8.519 23.206 1.00 36.15 411 THR B N 1
ATOM 3050 C CA . THR B 1 176 ? 28.407 7.255 23.879 1.00 34.72 411 THR B CA 1
ATOM 3051 C C . THR B 1 176 ? 29.749 7.267 24.627 1.00 37.72 411 THR B C 1
ATOM 3052 O O . THR B 1 176 ? 30.814 7.536 24.045 1.00 35.29 411 THR B O 1
ATOM 3056 N N . VAL B 1 177 ? 29.662 6.975 25.929 1.00 37.02 412 VAL B N 1
ATOM 3057 C CA . VAL B 1 177 ? 30.798 6.982 26.860 1.00 40.98 412 VAL B CA 1
ATOM 3058 C C . VAL B 1 177 ? 30.915 5.702 27.690 1.00 40.84 412 VAL B C 1
ATOM 3059 O O . VAL B 1 177 ? 29.915 5.083 28.043 1.00 41.14 412 VAL B O 1
ATOM 3063 N N . ASP B 1 178 ? 32.135 5.336 28.047 1.00 39.93 413 ASP B N 1
ATOM 3064 C CA . ASP B 1 178 ? 32.349 4.133 28.830 1.00 43.35 413 ASP B CA 1
ATOM 3065 C C . ASP B 1 178 ? 31.768 4.272 30.218 1.00 43.93 413 ASP B C 1
ATOM 3066 O O . ASP B 1 178 ? 32.222 5.112 30.967 1.00 51.19 413 ASP B O 1
ATOM 3071 N N . LYS B 1 179 ? 30.782 3.451 30.578 1.00 43.18 414 LYS B N 1
ATOM 3072 C CA . LYS B 1 179 ? 30.120 3.552 31.899 1.00 44.42 414 LYS B CA 1
ATOM 3073 C C . LYS B 1 179 ? 31.030 4.213 32.930 1.00 42.28 414 LYS B C 1
ATOM 3074 O O . LYS B 1 179 ? 30.707 5.265 33.476 1.00 40.59 414 LYS B O 1
ATOM 3080 N N . SER B 1 180 ? 32.178 3.594 33.162 1.00 41.87 415 SER B N 1
ATOM 3081 C CA . SER B 1 180 ? 33.128 4.052 34.165 1.00 44.53 415 SER B CA 1
ATOM 3082 C C . SER B 1 180 ? 33.274 5.556 34.209 1.00 46.64 415 SER B C 1
ATOM 3083 O O . SER B 1 180 ? 33.042 6.193 35.234 1.00 48.75 415 SER B O 1
ATOM 3086 N N . ARG B 1 181 ? 33.687 6.105 33.074 1.00 52.31 416 ARG B N 1
ATOM 3087 C CA . ARG B 1 181 ? 33.904 7.543 32.873 1.00 49.11 416 ARG B CA 1
ATOM 3088 C C . ARG B 1 181 ? 32.759 8.384 33.402 1.00 43.28 416 ARG B C 1
ATOM 3089 O O . ARG B 1 181 ? 32.962 9.322 34.157 1.00 43.88 416 ARG B O 1
ATOM 3097 N N . TRP B 1 182 ? 31.555 8.032 32.981 1.00 43.55 417 TRP B N 1
ATOM 3098 C CA . TRP B 1 182 ? 30.347 8.702 33.432 1.00 47.09 417 TRP B CA 1
ATOM 3099 C C . TRP B 1 182 ? 30.215 8.624 34.931 1.00 50.69 417 TRP B C 1
ATOM 3100 O O . TRP B 1 182 ? 30.102 9.658 35.607 1.00 52.35 417 TRP B O 1
ATOM 3111 N N . GLN B 1 183 ? 30.224 7.384 35.437 1.00 53.11 418 GLN B N 1
ATOM 3112 C CA . GLN B 1 183 ? 30.135 7.106 36.877 1.00 52.45 418 GLN B CA 1
ATOM 3113 C C . GLN B 1 183 ? 31.189 7.952 37.605 1.00 50.56 418 GLN B C 1
ATOM 3114 O O . GLN B 1 183 ? 30.855 8.652 38.559 1.00 54.27 418 GLN B O 1
ATOM 3120 N N . GLN B 1 184 ? 32.441 7.925 37.147 1.00 45.45 419 GLN B N 1
ATOM 3121 C CA . GLN B 1 184 ? 33.460 8.822 37.701 1.00 51.01 419 GLN B CA 1
ATOM 3122 C C . GLN B 1 184 ? 32.873 10.199 38.110 1.00 50.89 419 GLN B C 1
ATOM 3123 O O . GLN B 1 184 ? 33.106 10.689 39.212 1.00 47.82 419 GLN B O 1
ATOM 3129 N N . GLY B 1 185 ? 32.106 10.817 37.223 1.00 49.45 420 GLY B N 1
ATOM 3130 C CA . GLY B 1 185 ? 31.504 12.092 37.519 1.00 46.54 420 GLY B CA 1
ATOM 3131 C C . GLY B 1 185 ? 31.992 13.109 36.514 1.00 54.25 420 GLY B C 1
ATOM 3132 O O . GLY B 1 185 ? 31.414 14.189 36.388 1.00 53.48 420 GLY B O 1
ATOM 3133 N N . ASN B 1 186 ? 33.070 12.771 35.802 1.00 52.70 421 ASN B N 1
ATOM 3134 C CA . ASN B 1 186 ? 33.517 13.599 34.678 1.00 53.57 421 ASN B CA 1
ATOM 3135 C C . ASN B 1 186 ? 32.304 14.331 34.075 1.00 47.85 421 ASN B C 1
ATOM 3136 O O . ASN B 1 186 ? 31.253 13.733 33.840 1.00 48.92 421 ASN B O 1
ATOM 3141 N N . VAL B 1 187 ? 32.429 15.623 33.845 1.00 44.69 422 VAL B N 1
ATOM 3142 C CA . VAL B 1 187 ? 31.280 16.351 33.340 1.00 48.45 422 VAL B CA 1
ATOM 3143 C C . VAL B 1 187 ? 31.320 16.545 31.813 1.00 44.32 422 VAL B C 1
ATOM 3144 O O . VAL B 1 187 ? 32.307 17.008 31.259 1.00 46.43 422 VAL B O 1
ATOM 3148 N N . PHE B 1 188 ? 30.218 16.187 31.159 1.00 39.86 423 PHE B N 1
ATOM 3149 C CA . PHE B 1 188 ? 30.065 16.281 29.725 1.00 41.04 423 PHE B CA 1
ATOM 3150 C C . PHE B 1 188 ? 29.131 17.411 29.282 1.00 43.89 423 PHE B C 1
ATOM 3151 O O . PHE B 1 188 ? 28.072 17.634 29.874 1.00 42.34 423 PHE B O 1
ATOM 3159 N N . SER B 1 189 ? 29.512 18.109 28.212 1.00 45.15 424 SER B N 1
ATOM 3160 C CA . SER B 1 189 ? 28.726 19.244 27.740 1.00 41.60 424 SER B CA 1
ATOM 3161 C C . SER B 1 189 ? 28.327 19.150 26.272 1.00 38.15 424 SER B C 1
ATOM 3162 O O . SER B 1 189 ? 29.111 18.834 25.383 1.00 35.23 424 SER B O 1
ATOM 3165 N N . CYS B 1 190 ? 27.070 19.483 26.067 1.00 38.62 425 CYS B N 1
ATOM 3166 C CA . CYS B 1 190 ? 26.420 19.456 24.792 1.00 35.31 425 CYS B CA 1
ATOM 3167 C C . CYS B 1 190 ? 26.341 20.873 24.219 1.00 36.32 425 CYS B C 1
ATOM 3168 O O . CYS B 1 190 ? 25.591 21.685 24.720 1.00 33.61 425 CYS B O 1
ATOM 3171 N N . SER B 1 191 ? 27.133 21.180 23.193 1.00 37.38 426 SER B N 1
ATOM 3172 C CA . SER B 1 191 ? 27.195 22.535 22.667 1.00 33.37 426 SER B CA 1
ATOM 3173 C C . SER B 1 191 ? 26.268 22.655 21.505 1.00 36.65 426 SER B C 1
ATOM 3174 O O . SER B 1 191 ? 26.395 21.884 20.568 1.00 44.33 426 SER B O 1
ATOM 3177 N N . VAL B 1 192 ? 25.343 23.599 21.531 1.00 28.01 427 VAL B N 1
ATOM 3178 C CA . VAL B 1 192 ? 24.425 23.742 20.410 1.00 32.14 427 VAL B CA 1
ATOM 3179 C C . VAL B 1 192 ? 24.696 25.054 19.693 1.00 35.51 427 VAL B C 1
ATOM 3180 O O . VAL B 1 192 ? 24.921 26.047 20.362 1.00 43.35 427 VAL B O 1
ATOM 3184 N N . MET B 1 193 ? 24.698 25.095 18.358 1.00 37.20 428 MET B N 1
ATOM 3185 C CA . MET B 1 193 ? 24.977 26.366 17.631 1.00 34.70 428 MET B CA 1
ATOM 3186 C C . MET B 1 193 ? 23.876 26.712 16.645 1.00 33.70 428 MET B C 1
ATOM 3187 O O . MET B 1 193 ? 23.654 25.952 15.726 1.00 37.48 428 MET B O 1
ATOM 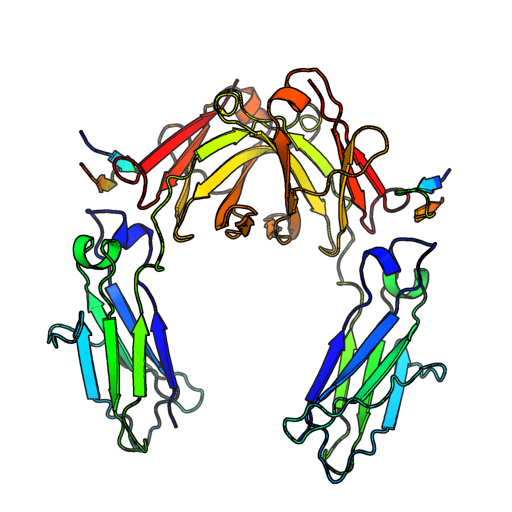3192 N N . HIS B 1 194 ? 23.178 27.832 16.826 1.00 31.09 429 HIS B N 1
ATOM 3193 C CA . HIS B 1 194 ? 21.999 28.139 16.001 1.00 31.05 429 HIS B CA 1
ATOM 3194 C C . HIS B 1 194 ? 21.854 29.611 15.844 1.00 33.29 429 HIS B C 1
ATOM 3195 O O . HIS B 1 194 ? 22.306 30.352 16.706 1.00 36.36 429 HIS B O 1
ATOM 3202 N N . GLU B 1 195 ? 21.222 30.050 14.755 1.00 35.52 430 GLU B N 1
ATOM 3203 C CA . GLU B 1 195 ? 21.095 31.493 14.485 1.00 37.34 430 GLU B CA 1
ATOM 3204 C C . GLU B 1 195 ? 20.236 32.232 15.486 1.00 36.35 430 GLU B C 1
ATOM 3205 O O . GLU B 1 195 ? 20.324 33.438 15.556 1.00 39.15 430 GLU B O 1
ATOM 3211 N N . ALA B 1 196 ? 19.428 31.517 16.265 1.00 34.20 431 ALA B N 1
ATOM 3212 C CA . ALA B 1 196 ? 18.473 32.149 17.160 1.00 30.32 431 ALA B CA 1
ATOM 3213 C C . ALA B 1 196 ? 18.897 32.166 18.616 1.00 32.35 431 ALA B C 1
ATOM 3214 O O . ALA B 1 196 ? 18.088 32.434 19.489 1.00 37.06 431 ALA B O 1
ATOM 3216 N N . LEU B 1 197 ? 20.154 31.885 18.895 1.00 32.75 432 LEU B N 1
ATOM 3217 C CA . LEU B 1 197 ? 20.619 31.937 20.269 1.00 34.13 432 LEU B CA 1
ATOM 3218 C C . LEU B 1 197 ? 21.307 33.236 20.587 1.00 39.37 432 LEU B C 1
ATOM 3219 O O . LEU B 1 197 ? 21.987 33.825 19.734 1.00 42.41 432 LEU B O 1
ATOM 3224 N N . HIS B 1 198 ? 21.181 33.684 21.824 1.00 35.67 433 HIS B N 1
ATOM 3225 C CA . HIS B 1 198 ? 22.044 34.765 22.220 1.00 40.18 433 HIS B CA 1
ATOM 3226 C C . HIS B 1 198 ? 23.485 34.367 21.896 1.00 39.85 433 HIS B C 1
ATOM 3227 O O . HIS B 1 198 ? 24.044 33.424 22.477 1.00 40.50 433 HIS B O 1
ATOM 3234 N N . ASN B 1 199 ? 24.074 35.076 20.946 1.00 38.90 434 ASN B N 1
ATOM 3235 C CA . ASN B 1 199 ? 25.439 34.779 20.544 1.00 44.33 434 ASN B CA 1
ATOM 3236 C C . ASN B 1 199 ? 25.554 33.500 19.715 1.00 42.84 434 ASN B C 1
ATOM 3237 O O . ASN B 1 199 ? 26.651 32.997 19.512 1.00 41.19 434 ASN B O 1
ATOM 3242 N N . HIS B 1 200 ? 24.420 32.967 19.269 1.00 41.06 435 HIS B N 1
ATOM 3243 C CA . HIS B 1 200 ? 24.409 31.738 18.495 1.00 36.56 435 HIS B CA 1
ATOM 3244 C C . HIS B 1 200 ? 24.854 30.527 19.287 1.00 35.48 435 HIS B C 1
ATOM 3245 O O . HIS B 1 200 ? 24.687 29.414 18.826 1.00 41.38 435 HIS B O 1
ATOM 3252 N N . TYR B 1 201 ? 25.453 30.697 20.445 1.00 33.49 436 TYR B N 1
ATOM 3253 C CA . TYR B 1 201 ? 26.030 29.527 21.093 1.00 36.76 436 TYR B CA 1
ATOM 3254 C C . TYR B 1 201 ? 25.384 29.270 22.419 1.00 44.12 436 TYR B C 1
ATOM 3255 O O . TYR B 1 201 ? 25.101 30.233 23.167 1.00 49.53 436 TYR B O 1
ATOM 3264 N N . THR B 1 202 ? 25.133 27.986 22.702 1.00 38.49 437 THR B N 1
ATOM 3265 C CA . THR B 1 202 ? 24.691 27.551 24.023 1.00 36.11 437 THR B CA 1
ATOM 3266 C C . THR B 1 202 ? 25.214 26.174 24.378 1.00 34.68 437 THR B C 1
ATOM 3267 O O . THR B 1 202 ? 25.377 25.326 23.511 1.00 36.91 437 THR B O 1
ATOM 3271 N N . GLN B 1 203 ? 25.463 25.958 25.662 1.00 32.45 438 GLN B N 1
ATOM 3272 C CA . GLN B 1 203 ? 26.208 24.801 26.107 1.00 34.90 438 GLN B CA 1
ATOM 3273 C C . GLN B 1 203 ? 25.586 24.230 27.364 1.00 36.87 438 GLN B C 1
ATOM 3274 O O . GLN B 1 203 ? 25.979 24.562 28.473 1.00 39.17 438 GLN B O 1
ATOM 3280 N N . LYS B 1 204 ? 24.604 23.361 27.185 1.00 36.83 439 LYS B N 1
ATOM 3281 C CA . LYS B 1 204 ? 24.027 22.626 28.302 1.00 33.89 439 LYS B CA 1
ATOM 3282 C C . LYS B 1 204 ? 24.874 21.392 28.675 1.00 33.99 439 LYS B C 1
ATOM 3283 O O . LYS B 1 204 ? 25.171 20.558 27.844 1.00 37.23 439 LYS B O 1
ATOM 3289 N N . SER B 1 205 ? 25.289 21.273 29.921 1.00 36.76 440 SER B N 1
ATOM 3290 C CA . SER B 1 205 ? 26.055 20.094 30.319 1.00 42.81 440 SER B CA 1
ATOM 3291 C C . SER B 1 205 ? 25.280 19.181 31.257 1.00 40.96 440 SER B C 1
ATOM 3292 O O . SER B 1 205 ? 24.170 19.511 31.653 1.00 43.28 440 SER B O 1
ATOM 3295 N N . LEU B 1 206 ? 25.882 18.043 31.608 1.00 43.12 441 LEU B N 1
ATOM 3296 C CA . LEU B 1 206 ? 25.285 17.063 32.531 1.00 47.24 441 LEU B CA 1
ATOM 3297 C C . LEU B 1 206 ? 26.302 16.101 33.175 1.00 46.71 441 LEU B C 1
ATOM 3298 O O . LEU B 1 206 ? 27.365 15.834 32.644 1.00 40.87 441 LEU B O 1
ATOM 3303 N N . SER B 1 207 ? 25.933 15.572 34.332 1.00 51.66 442 SER B N 1
ATOM 3304 C CA . SER B 1 207 ? 26.773 14.624 35.026 1.00 50.17 442 SER B CA 1
ATOM 3305 C C . SER B 1 207 ? 25.944 13.927 36.081 1.00 56.50 442 SER B C 1
ATOM 3306 O O . SER B 1 207 ? 25.118 13.070 35.755 1.00 57.04 442 SER B O 1
ATOM 3309 N N . LEU B 1 208 ? 26.150 14.280 37.349 1.00 68.24 443 LEU B N 1
ATOM 3310 C CA . LEU B 1 208 ? 25.377 13.656 38.442 1.00 69.06 443 LEU B CA 1
ATOM 3311 C C . LEU B 1 208 ? 24.964 14.635 39.541 1.00 58.87 443 LEU B C 1
ATOM 3312 O O . LEU B 1 208 ? 25.809 15.145 40.270 1.00 61.60 443 LEU B O 1
ATOM 3317 N N . ASP C 2 3 ? 3.700 -18.410 26.251 1.00 31.89 603 ASP C N 1
ATOM 3318 C CA . ASP C 2 3 ? 3.396 -16.969 26.456 1.00 44.70 603 ASP C CA 1
ATOM 3319 C C . ASP C 2 3 ? 3.433 -16.013 25.213 1.00 39.97 603 ASP C C 1
ATOM 3320 O O . ASP C 2 3 ? 4.253 -16.154 24.297 1.00 37.35 603 ASP C O 1
ATOM 3325 N N . CYS C 2 4 ? 2.545 -15.018 25.234 1.00 36.52 604 CYS C N 1
ATOM 3326 C CA . CYS C 2 4 ? 2.253 -14.224 24.057 1.00 36.58 604 CYS C CA 1
ATOM 3327 C C . CYS C 2 4 ? 2.340 -12.733 24.280 1.00 43.22 604 CYS C C 1
ATOM 3328 O O . CYS C 2 4 ? 2.388 -12.279 25.430 1.00 43.58 604 CYS C O 1
ATOM 3331 N N . ALA C 2 5 ? 2.372 -11.983 23.166 1.00 42.87 605 ALA C N 1
ATOM 3332 C CA . ALA C 2 5 ? 2.369 -10.517 23.172 1.00 36.33 605 ALA C CA 1
ATOM 3333 C C . ALA C 2 5 ? 1.221 -9.896 22.350 1.00 37.24 605 ALA C C 1
ATOM 3334 O O . ALA C 2 5 ? 0.801 -10.430 21.307 1.00 34.08 605 ALA C O 1
ATOM 3336 N N . TYR C 2 6 ? 0.728 -8.753 22.835 1.00 37.43 606 TYR C N 1
ATOM 3337 C CA . TYR C 2 6 ? -0.336 -8.005 22.153 1.00 38.66 606 TYR C CA 1
ATOM 3338 C C . TYR C 2 6 ? -0.127 -6.490 22.003 1.00 38.67 606 TYR C C 1
ATOM 3339 O O . TYR C 2 6 ? 0.745 -5.899 22.613 1.00 40.55 606 TYR C O 1
ATOM 3348 N N . HIS C 2 7 ? -0.986 -5.857 21.230 1.00 34.59 607 HIS C N 1
ATOM 3349 C CA . HIS C 2 7 ? -0.817 -4.454 20.965 1.00 40.53 607 HIS C CA 1
ATOM 3350 C C . HIS C 2 7 ? -2.126 -3.887 20.478 1.00 44.65 607 HIS C C 1
ATOM 3351 O O . HIS C 2 7 ? -2.587 -4.262 19.385 1.00 39.95 607 HIS C O 1
ATOM 3358 N N . ARG C 2 8 ? -2.713 -3.002 21.307 1.00 43.91 608 ARG C N 1
ATOM 3359 C CA . ARG C 2 8 ? -4.049 -2.432 21.100 1.00 38.04 608 ARG C CA 1
ATOM 3360 C C . ARG C 2 8 ? -5.098 -3.531 20.863 1.00 40.40 608 ARG C C 1
ATOM 3361 O O . ARG C 2 8 ? -6.025 -3.336 20.072 1.00 39.79 608 ARG C O 1
ATOM 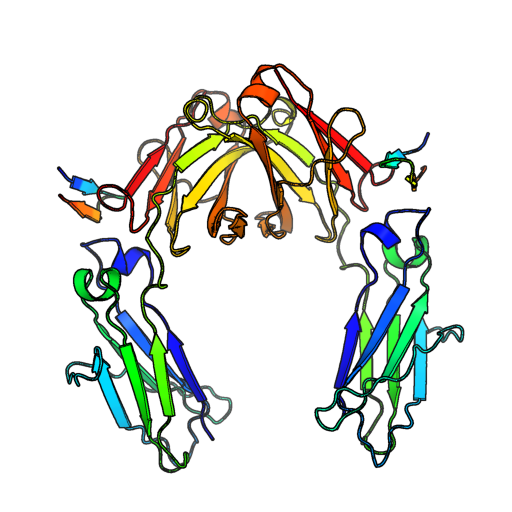3369 N N . GLY C 2 9 ? -4.958 -4.675 21.550 1.00 38.35 609 GLY C N 1
ATOM 3370 C CA . GLY C 2 9 ? -5.655 -5.882 21.144 1.00 35.25 609 GLY C CA 1
ATOM 3371 C C . GLY C 2 9 ? -4.751 -6.499 20.105 1.00 44.71 609 GLY C C 1
ATOM 3372 O O . GLY C 2 9 ? -3.557 -6.618 20.359 1.00 50.74 609 GLY C O 1
ATOM 3373 N N . GLU C 2 10 ? -5.270 -6.829 18.926 1.00 43.98 610 GLU C N 1
ATOM 3374 C CA . GLU C 2 10 ? -4.507 -7.567 17.902 1.00 44.64 610 GLU C CA 1
ATOM 3375 C C . GLU C 2 10 ? -3.322 -8.433 18.464 1.00 42.27 610 GLU C C 1
ATOM 3376 O O . GLU C 2 10 ? -2.515 -7.978 19.275 1.00 43.21 610 GLU C O 1
ATOM 3382 N N . LEU C 2 11 ? -3.226 -9.693 18.048 1.00 39.27 611 LEU C N 1
ATOM 3383 C CA . LEU C 2 11 ? -2.129 -10.532 18.499 1.00 37.00 611 LEU C CA 1
ATOM 3384 C C . LEU C 2 11 ? -0.871 -10.142 17.726 1.00 38.39 611 LEU C C 1
ATOM 3385 O O . LEU C 2 11 ? -0.900 -9.937 16.514 1.00 35.98 611 LEU C O 1
ATOM 3390 N N . VAL C 2 12 ? 0.235 -10.038 18.444 1.00 37.76 612 VAL C N 1
ATOM 3391 C CA . VAL C 2 12 ? 1.507 -9.815 17.804 1.00 37.05 612 VAL C CA 1
ATOM 3392 C C . VAL C 2 12 ? 2.179 -11.128 17.459 1.00 39.31 612 VAL C C 1
ATOM 3393 O O . VAL C 2 12 ? 2.338 -11.467 16.276 1.00 39.19 612 VAL C O 1
ATOM 3397 N N . TRP C 2 13 ? 2.560 -11.862 18.510 1.00 39.68 613 TRP C N 1
ATOM 3398 C CA . TRP C 2 13 ? 3.385 -13.079 18.382 1.00 39.58 613 TRP C CA 1
ATOM 3399 C C . TRP C 2 13 ? 3.450 -13.938 19.664 1.00 41.08 613 TRP C C 1
ATOM 3400 O O . TRP C 2 13 ? 3.248 -13.429 20.780 1.00 39.27 613 TRP C O 1
ATOM 3411 N N . CYS C 2 14 ? 3.767 -15.228 19.512 1.00 42.86 614 CYS C N 1
ATOM 3412 C CA . CYS C 2 14 ? 4.014 -16.098 20.671 1.00 40.17 614 CYS C CA 1
ATOM 3413 C C . CYS C 2 14 ? 5.291 -16.947 20.525 1.00 40.85 614 CYS C C 1
ATOM 3414 O O . CYS C 2 14 ? 5.848 -17.073 19.418 1.00 40.41 614 CYS C O 1
ATOM 3417 N N . THR C 2 15 ? 5.737 -17.525 21.650 1.00 45.36 615 THR C N 1
ATOM 3418 C CA . THR C 2 15 ? 6.790 -18.568 21.680 1.00 43.65 615 THR C CA 1
ATOM 3419 C C . THR C 2 15 ? 6.629 -19.590 22.842 1.00 42.64 615 THR C C 1
ATOM 3420 O O . THR C 2 15 ? 6.453 -20.820 22.646 1.00 47.73 615 THR C O 1
ATOM 3431 N N . ASP D 2 3 ? 30.998 40.565 26.267 1.00 66.36 603 ASP D N 1
ATOM 3432 C CA . ASP D 2 3 ? 29.881 39.645 26.176 1.00 62.81 603 ASP D CA 1
ATOM 3433 C C . ASP D 2 3 ? 29.873 38.748 24.911 1.00 61.18 603 ASP D C 1
ATOM 3434 O O . ASP D 2 3 ? 29.079 38.955 23.987 1.00 61.08 603 ASP D O 1
ATOM 3439 N N . CYS D 2 4 ? 30.762 37.753 24.892 1.00 57.70 604 CYS D N 1
ATOM 3440 C CA . CYS D 2 4 ? 30.944 36.907 23.705 1.00 52.64 604 CYS D CA 1
ATOM 3441 C C . CYS D 2 4 ? 30.770 35.424 23.953 1.00 53.27 604 CYS D C 1
ATOM 3442 O O . CYS D 2 4 ? 30.870 34.960 25.093 1.00 60.46 604 CYS D O 1
ATOM 3445 N N . ALA D 2 5 ? 30.541 34.685 22.867 1.00 52.72 605 ALA D N 1
ATOM 3446 C CA . ALA D 2 5 ? 30.563 33.218 22.863 1.00 46.96 605 ALA D CA 1
ATOM 3447 C C . ALA D 2 5 ? 31.801 32.717 22.145 1.00 47.43 605 ALA D C 1
ATOM 3448 O O . ALA D 2 5 ? 32.199 33.256 21.103 1.00 42.08 605 ALA D O 1
ATOM 3450 N N . TYR D 2 6 ? 32.407 31.683 22.714 1.00 48.81 606 TYR D N 1
ATOM 3451 C CA . TYR D 2 6 ? 33.497 30.971 22.052 1.00 48.52 606 TYR D CA 1
ATOM 3452 C C . TYR D 2 6 ? 33.214 29.459 22.013 1.00 50.76 606 TYR D C 1
ATOM 3453 O O . TYR D 2 6 ? 32.364 28.963 22.759 1.00 49.13 606 TYR D O 1
ATOM 3462 N N . HIS D 2 7 ? 33.941 28.738 21.158 1.00 48.00 607 HIS D N 1
ATOM 3463 C CA . HIS D 2 7 ? 33.748 27.303 20.977 1.00 48.25 607 HIS D CA 1
ATOM 3464 C C . HIS D 2 7 ? 35.064 26.579 20.618 1.00 55.98 607 HIS D C 1
ATOM 3465 O O . HIS D 2 7 ? 35.394 26.351 19.439 1.00 54.17 607 HIS D O 1
ATOM 3472 N N . ARG D 2 8 ? 35.809 26.198 21.649 1.00 58.56 608 ARG D N 1
ATOM 3473 C CA . ARG D 2 8 ? 37.050 25.482 21.431 1.00 54.66 608 ARG D CA 1
ATOM 3474 C C . ARG D 2 8 ? 38.083 26.443 20.925 1.00 57.98 608 ARG D C 1
ATOM 3475 O O . ARG D 2 8 ? 38.890 26.090 20.058 1.00 55.59 608 ARG D O 1
ATOM 3483 N N . GLY D 2 9 ? 38.029 27.660 21.477 1.00 54.39 609 GLY D N 1
ATOM 3484 C CA . GLY D 2 9 ? 38.921 28.733 21.110 1.00 48.59 609 GLY D CA 1
ATOM 3485 C C . GLY D 2 9 ? 38.421 29.620 19.988 1.00 50.89 609 GLY D C 1
ATOM 3486 O O . GLY D 2 9 ? 38.828 30.782 19.889 1.00 57.37 609 GLY D O 1
ATOM 3487 N N . GLU D 2 10 ? 37.554 29.113 19.125 1.00 44.76 610 GLU D N 1
ATOM 3488 C CA . GLU D 2 10 ? 37.127 29.942 18.002 1.00 46.57 610 GLU D CA 1
ATOM 3489 C C . GLU D 2 10 ? 36.035 30.944 18.429 1.00 42.87 610 GLU D C 1
ATOM 3490 O O . GLU D 2 10 ? 35.069 30.570 19.072 1.00 48.03 610 GLU D O 1
ATOM 3496 N N . LEU D 2 11 ? 36.181 32.219 18.110 1.00 35.40 611 LEU D N 1
ATOM 3497 C CA . LEU D 2 11 ? 35.130 33.168 18.423 1.00 35.35 611 LEU D CA 1
ATOM 3498 C C . LEU D 2 11 ? 33.868 32.877 17.646 1.00 35.55 611 LEU D C 1
ATOM 3499 O O . LEU D 2 11 ? 33.910 32.675 16.452 1.00 33.75 611 LEU D O 1
ATOM 3504 N N . VAL D 2 12 ? 32.731 32.881 18.331 1.00 42.02 612 VAL D N 1
ATOM 3505 C CA . VAL D 2 12 ? 31.449 32.609 17.679 1.00 41.21 612 VAL D CA 1
ATOM 3506 C C . VAL D 2 12 ? 30.778 33.895 17.284 1.00 38.53 612 VAL D C 1
ATOM 3507 O O . VAL D 2 12 ? 30.504 34.136 16.115 1.00 37.67 612 VAL D O 1
ATOM 3511 N N . TRP D 2 13 ? 30.515 34.725 18.282 1.00 39.05 613 TRP D N 1
ATOM 3512 C CA . TRP D 2 13 ? 29.697 35.906 18.094 1.00 39.66 613 TRP D CA 1
ATOM 3513 C C . TRP D 2 13 ? 29.726 36.762 19.336 1.00 45.33 613 TRP D C 1
ATOM 3514 O O . TRP D 2 13 ? 30.285 36.377 20.358 1.00 48.79 613 TRP D O 1
ATOM 3525 N N . CYS D 2 14 ? 29.118 37.934 19.241 1.00 49.75 614 CYS D N 1
ATOM 3526 C CA . CYS D 2 14 ? 28.989 38.889 20.339 1.00 47.97 614 CYS D CA 1
ATOM 3527 C C . CYS D 2 14 ? 27.837 39.779 19.980 1.00 47.35 614 CYS D C 1
ATOM 3528 O O . CYS D 2 14 ? 27.863 40.446 18.953 1.00 45.75 614 CYS D O 1
ATOM 3531 N N . THR D 2 15 ? 26.808 39.776 20.801 1.00 53.20 615 THR D N 1
ATOM 3532 C CA . THR D 2 15 ? 25.689 40.655 20.540 1.00 58.66 615 THR D CA 1
ATOM 3533 C C . THR D 2 15 ? 25.853 41.920 21.421 1.00 68.54 615 THR D C 1
ATOM 3534 O O . THR D 2 15 ? 25.953 43.043 20.886 1.00 68.66 615 THR D O 1
#

Nearest PDB structures (foldseek):
  6ifj-assembly1_B  TM=9.973E-01  e=1.362E-37  Homo sapiens
  5dj8-assembly1_B  TM=9.997E-01  e=6.853E-37  Homo sapiens
  5dj6-assembly1_B  TM=9.985E-01  e=1.040E-36  Homo sapiens
  5nsc-assembly1_B  TM=9.983E-01  e=1.216E-36  Homo sapiens
  5dj0-assembly1_B  TM=9.992E-01  e=3.634E-36  Homo sapiens

Solvent-accessible surface area: 22326 Å² total

Radius of gyration: 26.51 Å; Cα contacts (8 Å, |Δi|>4): 1076; chains: 4; bounding box: 47×64×66 Å

Secondary structure (DSSP, 8-state):
--EEEEEPPPHHHHH-TTS--EEEEEEEEEETT----EE-EEETTEEE---EEPPPEE-SSSEEEEEEEEE--HHHHHHT--EEEEEEETTEEEEEEEEE-S-SS--BPPEEEEEPPPGGGTTSSEEEEEEEEEEEBSS--EEEEEETTEE---EEEPPPEE-TTS-EEEEEEEEEEHHHHHTT--EEEEEE-TTSGGG--EE----/--EEEEE---HHHHH-TTS--EEEEEEEEE-SS----EEEEEETTEEE----B---EE-SSS-EEEEEEEE--HHHHHHT--EEEEEE-SSSSS-EEEEE-S-SS--BPPEEEEEPPPGGGTTSSEEEEEEEEEEEBSS--EEEEEETTEEE--EEEPPPEE-TTS-EEEEEEEEEEHHHHHHT--EEEEEE-TTSGGGEEEEEE--/-EEESSSSEEEE-/-EEEETTEEEEE-

Organism: Homo sapiens (NCBI:txid9606)

Sequence (440 aa):
GPSVFLFPPKPKDTLMISRTPEVTCVVVDVSHEDPEVKFNWYVDGVEVHNAKTKPREEQYNSTYRVVSVLTVLHQDWLNGKEYKCKVSNKALPAPIEKTISKAKGQPREPQVYTLPPSRDELTKNQVSLTCLVKGFYPSDIAVEWESNGQPENNYKTTPPVLDSDGSFFLYSKLTVDKSRWQQGNVFSCSVMHEALHNHYTQKSLSLGPSVFLFPPKPKDTLMISRTPEVTCVVVDVSHEDPEVKFNWYVDGVEVHNAKTKPREEQYNSTYRVVSVLTVLHQDWLNGKEYKCKVSNKALPAPIEKTISKAKGQPREPQVYTLPPSRDELTKNQVSLTCLVKGFYPSDIAVEWESNGQPENNYKTTPPVLDSDGSFFLYSKLTVDKSRWQQGNVFSCSVMHEALHNHYTQKSLSLDCAYHRGELVWCTDCAYHRGELVWCT

CATH classification: 2.60.40.10

B-factor: mean 40.78, std 10.98, range [13.66, 135.73]